Protein AF-A0A081C5R0-F1 (afdb_monomer_lite)

Organism: Vecturithrix granuli (NCBI:txid1499967)

Radius of gyration: 28.56 Å; chains: 1; bounding box: 62×48×94 Å

Foldseek 3Di:
DDDDPVVVVVVVVVVVVLVVVLVVVLVVLLVVCVVVVNDPVSADDLVNLVVCLVCVVVDPDDLSSLLSSLLNQLLDPDHDPVSLVSVLVNLVVDDPVSSLVSLLVQCPDPDLSSLLSSLVSCLSSLDPVSLVSLLVSLVVDPDPNSNLSNLVSCVSSVHAHDQVSLVCQLPPPPQLSSVLSSLLRHDDDAAEEEEDLPAPQSVLLQVLLVVLPHSYGYDHQNDPVSCQVNCVSVALVSLVSHQEYEYEDDDYDDLPLDRVVLVSVLVSQLVAHEYEYEPPVLVSPQPPHSCVVPAQKHFPPSDKAAFDWFKKDFDPDPCLCVLQVGIDIWTFIFTQIDGDPQKDQTMAGPVRRGQWIKGRHNNHIYIYGRTDQDDPPDGDHRRCVGTVSVSSSVSVVSNVVNVVSVVVVVVVVVVVD

pLDDT: mean 90.4, std 10.98, range [45.5, 98.81]

Secondary structure (DSSP, 8-state):
-PPPHHHHHHHHHHHHHHHHHHHHHHHHHHHHHHHTTS-GGGSPPHHHHHHHHHHGGGS---HHHHHHHHHHHHT-SS--HHHHHHHHHHHHHS-HHHHHHHHHHHHT-S-HHHHHHHHHHHHHHT-HHHHHHHHHHHTT---HHHHHHHHHHHHHTT-PPPHHHHHHHHHH---HHHHHHHHHTSSP--EEEEEE-S-HHHHHHHHHHHHHT-EEEEEE--SHHHHHHHHTT--HHHHTT-SEEEE---S--------HHHHHHHHHHHHT-EEEEETTHHHHTTTT-TTTTTSSEEEEEEEEEEEEEEEEEE-SSTTHHHH--S-EEEEEEEEEEEE-TT-EEEEEETT--EEEEEEEETTEEEEEE--B---TTS----HHHH-HHHHHHHHHHHHHHHHHHHHHHHHHHHTT-

Structure (mmCIF, N/CA/C/O backbone):
data_AF-A0A081C5R0-F1
#
_entry.id   AF-A0A081C5R0-F1
#
loop_
_atom_site.group_PDB
_atom_site.id
_atom_site.type_symbol
_atom_site.label_atom_id
_atom_site.label_alt_id
_atom_site.label_comp_id
_atom_site.label_asym_id
_atom_site.label_entity_id
_atom_site.label_seq_id
_atom_site.pdbx_PDB_ins_code
_atom_site.Cartn_x
_atom_site.Cartn_y
_atom_site.Cartn_z
_atom_site.occupancy
_atom_site.B_iso_or_equiv
_atom_site.auth_seq_id
_atom_site.auth_comp_id
_atom_site.auth_asym_id
_atom_site.auth_atom_id
_atom_site.pdbx_PDB_model_num
ATOM 1 N N . MET A 1 1 ? 22.658 -28.400 -56.781 1.00 45.81 1 MET A N 1
ATOM 2 C CA . MET A 1 1 ? 21.863 -27.308 -57.381 1.00 45.81 1 MET A CA 1
ATOM 3 C C . MET A 1 1 ? 22.416 -25.991 -56.858 1.00 45.81 1 MET A C 1
ATOM 5 O O . MET A 1 1 ? 22.151 -25.640 -55.720 1.00 45.81 1 MET A O 1
ATOM 9 N N . SER A 1 2 ? 23.280 -25.334 -57.632 1.00 45.50 2 SER A N 1
ATOM 10 C CA . SER A 1 2 ? 23.892 -24.044 -57.291 1.00 45.50 2 SER A CA 1
ATOM 11 C C . SER A 1 2 ? 22.921 -22.913 -57.625 1.00 45.50 2 SER A C 1
ATOM 13 O O . SER A 1 2 ? 22.508 -22.800 -58.781 1.00 45.50 2 SER A O 1
ATOM 15 N N . GLN A 1 3 ? 22.550 -22.079 -56.650 1.00 45.94 3 GLN A N 1
ATOM 16 C CA . GLN A 1 3 ? 21.845 -20.834 -56.964 1.00 45.94 3 GLN A CA 1
ATOM 17 C C . GLN A 1 3 ? 22.742 -19.945 -57.852 1.00 45.94 3 GLN A C 1
ATOM 19 O O . GLN A 1 3 ? 23.952 -19.890 -57.621 1.00 45.94 3 GLN A O 1
ATOM 24 N N . PRO A 1 4 ? 22.198 -19.264 -58.878 1.00 60.81 4 PRO A N 1
ATOM 25 C CA . PRO A 1 4 ? 23.000 -18.437 -59.776 1.00 60.81 4 PRO A CA 1
ATOM 26 C C . PRO A 1 4 ? 23.621 -17.251 -59.024 1.00 60.81 4 PRO A C 1
ATOM 28 O O . PRO A 1 4 ? 22.895 -16.475 -58.406 1.00 60.81 4 PRO A O 1
ATOM 31 N N . LEU A 1 5 ? 24.942 -17.056 -59.136 1.00 49.59 5 LEU A N 1
ATOM 32 C CA . LEU A 1 5 ? 25.690 -15.937 -58.527 1.00 49.59 5 LEU A CA 1
ATOM 33 C C . LEU A 1 5 ? 25.045 -14.556 -58.765 1.00 49.59 5 LEU A C 1
ATOM 35 O O . LEU A 1 5 ? 25.115 -13.677 -57.913 1.00 49.59 5 LEU A O 1
ATOM 39 N N . HIS A 1 6 ? 24.369 -14.368 -59.899 1.00 50.56 6 HIS A N 1
ATOM 40 C CA . HIS A 1 6 ? 23.703 -13.113 -60.254 1.00 50.56 6 HIS A CA 1
ATOM 41 C C . HIS A 1 6 ? 22.476 -12.789 -59.372 1.00 50.56 6 HIS A C 1
ATOM 43 O O . HIS A 1 6 ? 22.132 -11.620 -59.194 1.00 50.56 6 HIS A O 1
ATOM 49 N N . LEU A 1 7 ? 21.804 -13.797 -58.803 1.00 48.44 7 LEU A N 1
ATOM 50 C CA . LEU A 1 7 ? 20.720 -13.592 -57.830 1.00 48.44 7 LEU A CA 1
ATOM 51 C C . LEU A 1 7 ? 21.274 -13.163 -56.465 1.00 48.44 7 LEU A C 1
ATOM 53 O O . LEU A 1 7 ? 20.677 -12.319 -55.807 1.00 48.44 7 LEU A O 1
ATOM 57 N N . ILE A 1 8 ? 22.447 -13.676 -56.085 1.00 52.16 8 ILE A N 1
ATOM 58 C CA . ILE A 1 8 ? 23.131 -13.308 -54.838 1.00 52.16 8 ILE A CA 1
ATOM 59 C C . ILE A 1 8 ? 23.599 -11.848 -54.904 1.00 52.16 8 ILE A C 1
ATOM 61 O O . ILE A 1 8 ? 23.271 -11.065 -54.020 1.00 52.16 8 ILE A O 1
ATOM 65 N N . VAL A 1 9 ? 24.266 -11.440 -55.990 1.00 54.41 9 VAL A N 1
ATOM 66 C CA . VAL A 1 9 ? 24.765 -10.059 -56.160 1.00 54.41 9 VAL A CA 1
ATOM 67 C C . VAL A 1 9 ? 23.627 -9.029 -56.186 1.00 54.41 9 VAL A C 1
ATOM 69 O O . VAL A 1 9 ? 23.742 -7.962 -55.587 1.00 54.41 9 VAL A O 1
ATOM 72 N N . ARG A 1 10 ? 22.492 -9.347 -56.825 1.00 53.91 10 ARG A N 1
ATOM 73 C CA . ARG A 1 10 ? 21.327 -8.446 -56.870 1.00 53.91 10 ARG A CA 1
ATOM 74 C C . ARG A 1 10 ? 20.627 -8.316 -55.513 1.00 53.91 10 ARG A C 1
ATOM 76 O O . ARG A 1 10 ? 20.145 -7.234 -55.188 1.00 53.91 10 ARG A O 1
ATOM 83 N N . ASN A 1 11 ? 20.585 -9.393 -54.729 1.00 50.69 11 ASN A N 1
ATOM 84 C CA . ASN A 1 11 ? 20.020 -9.367 -53.381 1.00 50.69 11 ASN A CA 1
ATOM 85 C C . ASN A 1 11 ? 20.904 -8.568 -52.413 1.00 50.69 11 ASN A C 1
ATOM 87 O O . ASN A 1 11 ? 20.364 -7.804 -51.622 1.00 50.69 11 ASN A O 1
ATOM 91 N N . VAL A 1 12 ? 22.234 -8.672 -52.531 1.00 57.72 12 VAL A N 1
ATOM 92 C CA . VAL A 1 12 ? 23.184 -7.882 -51.727 1.00 57.72 12 VAL A CA 1
ATOM 93 C C . VAL A 1 12 ? 23.058 -6.386 -52.034 1.00 57.72 12 VAL A C 1
ATOM 95 O O . VAL A 1 12 ? 22.842 -5.608 -51.115 1.00 57.72 12 VAL A O 1
ATOM 98 N N . ALA A 1 13 ? 23.052 -5.982 -53.309 1.00 57.47 13 ALA A N 1
ATOM 99 C CA . ALA A 1 13 ? 22.919 -4.566 -53.677 1.00 57.47 13 ALA A CA 1
ATOM 100 C C . ALA A 1 13 ? 21.568 -3.949 -53.250 1.00 57.47 13 ALA A C 1
ATOM 102 O O . ALA A 1 13 ? 21.504 -2.797 -52.827 1.00 57.47 13 ALA A O 1
ATOM 103 N N . CYS A 1 14 ? 20.471 -4.714 -53.327 1.00 60.34 14 CYS A N 1
ATOM 104 C CA . CYS A 1 14 ? 19.156 -4.259 -52.861 1.00 60.34 14 CYS A CA 1
ATOM 105 C C . CYS A 1 14 ? 19.084 -4.149 -51.328 1.00 60.34 14 CYS A C 1
ATOM 107 O O . CYS A 1 14 ? 18.392 -3.275 -50.804 1.00 60.34 14 CYS A O 1
ATOM 109 N N . MET A 1 15 ? 19.796 -5.024 -50.614 1.00 58.53 15 MET A N 1
ATOM 110 C CA . MET A 1 15 ? 19.926 -4.973 -49.160 1.00 58.53 15 MET A CA 1
ATOM 111 C C . MET A 1 15 ? 20.754 -3.755 -48.732 1.00 58.53 15 MET A C 1
ATOM 113 O O . MET A 1 15 ? 20.294 -2.989 -47.896 1.00 58.53 15 MET A O 1
ATOM 117 N N . GLU A 1 16 ? 21.897 -3.498 -49.375 1.00 64.44 16 GLU A N 1
ATOM 118 C CA . GLU A 1 16 ? 22.741 -2.319 -49.123 1.00 64.44 16 GLU A CA 1
ATOM 119 C C . GLU A 1 16 ? 21.998 -0.995 -49.375 1.00 64.44 16 GLU A C 1
ATOM 121 O O . GLU A 1 16 ? 22.081 -0.072 -48.565 1.00 64.44 16 GLU A O 1
ATOM 126 N N . GLU A 1 17 ? 21.202 -0.900 -50.446 1.00 70.00 17 GLU A N 1
ATOM 127 C CA . GLU A 1 17 ? 20.411 0.307 -50.733 1.00 70.00 17 GLU A CA 1
ATOM 128 C C . GLU A 1 17 ? 19.301 0.544 -49.691 1.00 70.00 17 GLU A C 1
ATOM 130 O O . GLU A 1 17 ? 19.021 1.687 -49.316 1.00 70.00 17 GLU A O 1
ATOM 135 N N . LYS A 1 18 ? 18.661 -0.528 -49.205 1.00 67.75 18 LYS A N 1
ATOM 136 C CA . LYS A 1 18 ? 17.669 -0.437 -48.123 1.00 67.75 18 LYS A CA 1
ATOM 137 C C . LYS A 1 18 ? 18.321 -0.016 -46.810 1.00 67.75 18 LYS A C 1
ATOM 139 O O . LYS A 1 18 ? 17.807 0.900 -46.172 1.00 67.75 18 LYS A O 1
ATOM 144 N N . LEU A 1 19 ? 19.462 -0.611 -46.466 1.00 62.06 19 LEU A N 1
ATOM 145 C CA . LEU A 1 19 ? 20.239 -0.274 -45.273 1.00 62.06 19 LEU A CA 1
ATOM 146 C C . LEU A 1 19 ? 20.660 1.200 -45.283 1.00 62.06 19 LEU A C 1
ATOM 148 O O . LEU A 1 19 ? 20.411 1.904 -44.313 1.00 62.06 19 LEU A O 1
ATOM 152 N N . MET A 1 20 ? 21.172 1.712 -46.408 1.00 71.19 20 MET A N 1
ATOM 153 C CA . MET A 1 20 ? 21.538 3.131 -46.540 1.00 71.19 20 MET A CA 1
ATOM 154 C C . MET A 1 20 ? 20.348 4.089 -46.397 1.00 71.19 20 MET A C 1
ATOM 156 O O . MET A 1 20 ? 20.495 5.194 -45.875 1.00 71.19 20 MET A O 1
ATOM 160 N N . LYS A 1 21 ? 19.159 3.715 -46.885 1.00 73.50 21 LYS A N 1
ATOM 161 C CA . LYS A 1 21 ? 17.953 4.550 -46.747 1.00 73.50 21 LYS A CA 1
ATOM 162 C C . LYS A 1 21 ? 17.446 4.581 -45.308 1.00 73.50 21 LYS A C 1
ATOM 164 O O . LYS A 1 21 ? 17.053 5.648 -44.837 1.00 73.50 21 LYS A O 1
ATOM 169 N N . VAL A 1 22 ? 17.475 3.436 -44.625 1.00 72.06 22 VAL A N 1
ATOM 170 C CA . VAL A 1 22 ? 17.123 3.336 -43.203 1.00 72.06 22 VAL A CA 1
ATOM 171 C C . VAL A 1 22 ? 18.118 4.135 -42.364 1.00 72.06 22 VAL A C 1
ATOM 173 O O . VAL A 1 22 ? 17.688 4.968 -41.572 1.00 72.06 22 VAL A O 1
ATOM 176 N N . ASP A 1 23 ? 19.418 3.978 -42.615 1.00 74.88 23 ASP A N 1
ATOM 177 C CA . ASP A 1 23 ? 20.488 4.678 -41.900 1.00 74.88 23 ASP A CA 1
ATOM 178 C C . ASP A 1 23 ? 20.398 6.205 -42.067 1.00 74.88 23 ASP A C 1
ATOM 180 O O . ASP A 1 23 ? 20.363 6.945 -41.085 1.00 74.88 23 ASP A O 1
ATOM 184 N N . ASN A 1 24 ? 20.232 6.712 -43.294 1.00 80.44 24 ASN A N 1
ATOM 185 C CA . ASN A 1 24 ? 20.081 8.155 -43.525 1.00 80.44 24 ASN A CA 1
ATOM 186 C C . ASN A 1 24 ? 18.810 8.731 -42.883 1.00 80.44 24 ASN A C 1
ATOM 188 O O . ASN A 1 24 ? 18.857 9.792 -42.259 1.00 80.44 24 ASN A O 1
ATOM 192 N N . SER A 1 25 ? 17.671 8.040 -43.011 1.00 81.81 25 SER A N 1
ATOM 193 C CA . SER A 1 25 ? 16.412 8.498 -42.411 1.00 81.81 25 SER A CA 1
ATOM 194 C C . SER A 1 25 ? 16.476 8.500 -40.885 1.00 81.81 25 SER A C 1
ATOM 196 O O . SER A 1 25 ? 15.899 9.381 -40.248 1.00 81.81 25 SER A O 1
ATOM 198 N N . TYR A 1 26 ? 17.151 7.515 -40.299 1.00 82.56 26 TYR A N 1
ATOM 199 C CA . TYR A 1 26 ? 17.311 7.381 -38.859 1.00 82.56 26 TYR A CA 1
ATOM 200 C C . TYR A 1 26 ? 18.279 8.429 -38.294 1.00 82.56 26 TYR A C 1
ATOM 202 O O . TYR A 1 26 ? 17.946 9.100 -37.316 1.00 82.56 26 TYR A O 1
ATOM 210 N N . ASN A 1 27 ? 19.411 8.663 -38.967 1.00 85.62 27 ASN A N 1
ATOM 211 C CA . ASN A 1 27 ? 20.350 9.737 -38.637 1.00 85.62 27 ASN A CA 1
ATOM 212 C C . ASN A 1 27 ? 19.690 11.118 -38.660 1.00 85.62 27 ASN A C 1
ATOM 214 O O . ASN A 1 27 ? 19.864 11.901 -37.725 1.00 85.62 27 ASN A O 1
ATOM 218 N N . MET A 1 28 ? 18.896 11.406 -39.696 1.00 87.69 28 MET A N 1
ATOM 219 C CA . MET A 1 28 ? 18.148 12.661 -39.782 1.00 87.69 28 MET A CA 1
ATOM 220 C C . MET A 1 28 ? 17.130 12.800 -38.646 1.00 87.69 28 MET A C 1
ATOM 222 O O . MET A 1 28 ? 17.102 13.835 -37.991 1.00 87.69 28 MET A O 1
ATOM 226 N N . ALA A 1 29 ? 16.350 11.754 -38.352 1.00 87.56 29 ALA A N 1
ATOM 227 C CA . ALA A 1 29 ? 15.369 11.793 -37.266 1.00 87.56 29 ALA A CA 1
ATOM 228 C C . ALA A 1 29 ? 16.024 12.028 -35.891 1.00 87.56 29 ALA A C 1
ATOM 230 O O . ALA A 1 29 ? 15.531 12.825 -35.093 1.00 87.56 29 ALA A O 1
ATOM 231 N N . CYS A 1 30 ? 17.173 11.396 -35.634 1.00 89.88 30 CYS A N 1
ATOM 232 C CA . CYS A 1 30 ? 17.954 11.640 -34.424 1.00 89.88 30 CYS A CA 1
ATOM 233 C C . CYS A 1 30 ? 18.499 13.072 -34.368 1.00 89.88 30 CYS A C 1
ATOM 235 O O . CYS A 1 30 ? 18.468 13.707 -33.314 1.00 89.88 30 CYS A O 1
ATOM 237 N N . HIS A 1 31 ? 18.996 13.597 -35.489 1.00 90.00 31 HIS A N 1
ATOM 238 C CA . HIS A 1 31 ? 19.478 14.973 -35.570 1.00 90.00 31 HIS A CA 1
ATOM 239 C C . HIS A 1 31 ? 18.355 15.977 -35.281 1.00 90.00 31 HIS A C 1
ATOM 241 O O . HIS A 1 31 ? 18.533 16.877 -34.457 1.00 90.00 31 HIS A O 1
ATOM 247 N N . ASP A 1 32 ? 17.180 15.768 -35.875 1.00 87.69 32 ASP A N 1
ATOM 248 C CA . ASP A 1 32 ? 15.990 16.584 -35.647 1.00 87.69 32 ASP A CA 1
ATOM 249 C C . ASP A 1 32 ? 15.524 16.502 -34.189 1.00 87.69 32 ASP A C 1
ATOM 251 O O . ASP A 1 32 ? 15.172 17.520 -33.595 1.00 87.69 32 ASP A O 1
ATOM 255 N N . TRP A 1 33 ? 15.566 15.315 -33.572 1.00 91.69 33 TRP A N 1
ATOM 256 C CA . TRP A 1 33 ? 15.265 15.134 -32.151 1.00 91.69 33 TRP A CA 1
ATOM 257 C C . TRP A 1 33 ? 16.230 15.915 -31.252 1.00 91.69 33 TRP A C 1
ATOM 259 O O . TRP A 1 33 ? 15.780 16.600 -30.331 1.00 91.69 33 TRP A O 1
ATOM 269 N N . ILE A 1 34 ? 17.536 15.888 -31.540 1.00 88.38 34 ILE A N 1
ATOM 270 C CA . ILE A 1 34 ? 18.541 16.666 -30.801 1.00 88.38 34 ILE A CA 1
ATOM 271 C C . ILE A 1 34 ? 18.294 18.172 -30.974 1.00 88.38 34 ILE A C 1
ATOM 273 O O . ILE A 1 34 ? 18.246 18.891 -29.974 1.00 88.38 34 ILE A O 1
ATOM 277 N N . ILE A 1 35 ? 18.089 18.651 -32.208 1.00 89.00 35 ILE A N 1
ATOM 278 C CA . ILE A 1 35 ? 17.794 20.068 -32.498 1.00 89.00 35 ILE A CA 1
ATOM 279 C C . ILE A 1 35 ? 16.506 20.518 -31.808 1.00 89.00 35 ILE A C 1
ATOM 281 O O . ILE A 1 35 ? 16.443 21.624 -31.273 1.00 89.00 35 ILE A O 1
ATOM 285 N N . ALA A 1 36 ? 15.489 19.657 -31.770 1.00 85.81 36 ALA A N 1
ATOM 286 C CA . ALA A 1 36 ? 14.225 19.927 -31.097 1.00 85.81 36 ALA A CA 1
ATOM 287 C C . ALA A 1 36 ? 14.330 19.888 -29.561 1.00 85.81 36 ALA A C 1
ATOM 289 O O . ALA A 1 36 ? 13.306 19.987 -28.885 1.00 85.81 36 ALA A O 1
ATOM 290 N N . GLY A 1 37 ? 15.530 19.734 -28.993 1.00 85.44 37 GLY A N 1
ATOM 291 C CA . GLY A 1 37 ? 15.740 19.694 -27.549 1.00 85.44 37 GLY A CA 1
ATOM 292 C C . GLY A 1 37 ? 15.258 18.392 -26.916 1.00 85.44 37 GLY A C 1
ATOM 293 O O . GLY A 1 37 ? 14.775 18.408 -25.787 1.00 85.44 37 GLY A O 1
ATOM 294 N N . ARG A 1 38 ? 15.364 17.275 -27.644 1.00 90.38 38 ARG A N 1
ATOM 295 C CA . ARG A 1 38 ? 15.025 15.919 -27.186 1.00 90.38 38 ARG A CA 1
ATOM 296 C C . ARG A 1 38 ? 13.559 15.766 -26.759 1.00 90.38 38 ARG A C 1
ATOM 298 O O . ARG A 1 38 ? 13.243 15.191 -25.719 1.00 90.38 38 ARG A O 1
ATOM 305 N N . GLN A 1 39 ? 12.648 16.318 -27.561 1.00 88.38 39 GLN A N 1
ATOM 306 C CA . GLN A 1 39 ? 11.202 16.245 -27.324 1.00 88.38 39 GLN A CA 1
ATOM 307 C C . GLN A 1 39 ? 10.608 14.893 -27.743 1.00 88.38 39 GLN A C 1
ATOM 309 O O . GLN A 1 39 ? 10.944 14.351 -28.793 1.00 88.38 39 GLN A O 1
ATOM 314 N N . GLU A 1 40 ? 9.654 14.394 -26.956 1.00 90.06 40 GLU A N 1
ATOM 315 C CA . GLU A 1 40 ? 8.988 13.093 -27.147 1.00 90.06 40 GLU A CA 1
ATOM 316 C C . GLU A 1 40 ? 8.272 12.958 -28.496 1.00 90.06 40 GLU A C 1
ATOM 318 O O . GLU A 1 40 ? 8.322 11.915 -29.137 1.00 90.06 40 GLU A O 1
ATOM 323 N N . LYS A 1 41 ? 7.654 14.042 -28.978 1.00 90.06 41 LYS A N 1
ATOM 324 C CA . LYS A 1 41 ? 6.908 14.065 -30.249 1.00 90.06 41 LYS A CA 1
ATOM 325 C C . LYS A 1 41 ? 7.754 13.725 -31.485 1.00 90.06 41 LYS A C 1
ATOM 327 O O . LYS A 1 41 ? 7.198 13.510 -32.557 1.00 90.06 41 LYS A O 1
ATOM 332 N N . SER A 1 42 ? 9.080 13.748 -31.346 1.00 90.00 42 SER A N 1
ATOM 333 C CA . SER A 1 42 ? 10.037 13.444 -32.410 1.00 90.00 42 SER A CA 1
ATOM 334 C C . SER A 1 42 ? 10.631 12.035 -32.284 1.00 90.00 42 SER A C 1
ATOM 336 O O . SER A 1 42 ? 11.567 11.713 -33.012 1.00 90.00 42 SER A O 1
ATOM 338 N N . LEU A 1 43 ? 10.144 11.207 -31.356 1.00 93.81 43 LEU A N 1
ATOM 339 C CA . LEU A 1 43 ? 10.561 9.811 -31.218 1.00 93.81 43 LEU A CA 1
ATOM 340 C C . LEU A 1 43 ? 9.983 8.936 -32.334 1.00 93.81 43 LEU A C 1
ATOM 342 O O . LEU A 1 43 ? 9.031 9.305 -33.026 1.00 93.81 43 LEU A O 1
ATOM 346 N N . LEU A 1 44 ? 10.597 7.773 -32.525 1.00 93.69 44 LEU A N 1
ATOM 347 C CA . LEU A 1 44 ? 10.177 6.814 -33.538 1.00 93.69 44 LEU A CA 1
ATOM 348 C C . LEU A 1 44 ? 8.886 6.100 -33.125 1.00 93.69 44 LEU A C 1
ATOM 350 O O . LEU A 1 44 ? 8.702 5.752 -31.961 1.00 93.69 44 LEU A O 1
ATOM 354 N N . ASP A 1 45 ? 8.027 5.829 -34.107 1.00 92.75 45 ASP A N 1
ATOM 355 C CA . ASP A 1 45 ? 6.910 4.902 -33.941 1.00 92.75 45 ASP A CA 1
ATOM 356 C C . ASP A 1 45 ? 7.391 3.436 -33.913 1.00 92.75 45 ASP A C 1
ATOM 358 O O . ASP A 1 45 ? 8.512 3.106 -34.318 1.00 92.75 45 ASP A O 1
ATOM 362 N N . GLU A 1 46 ? 6.522 2.540 -33.445 1.00 93.25 46 GLU A N 1
ATOM 363 C CA . GLU A 1 46 ? 6.824 1.111 -33.308 1.00 93.25 46 GLU A CA 1
ATOM 364 C C . GLU A 1 46 ? 7.221 0.457 -34.642 1.00 93.25 46 GLU A C 1
ATOM 366 O O . GLU A 1 46 ? 8.149 -0.354 -34.690 1.00 93.25 46 GLU A O 1
ATOM 371 N N . ALA A 1 47 ? 6.581 0.847 -35.750 1.00 91.31 47 ALA A N 1
ATOM 372 C CA . ALA A 1 47 ? 6.872 0.290 -37.068 1.00 91.31 47 ALA A CA 1
ATOM 373 C C . ALA A 1 47 ? 8.298 0.636 -37.528 1.00 91.31 47 ALA A C 1
ATOM 375 O O . ALA A 1 47 ? 9.009 -0.222 -38.057 1.00 91.31 47 ALA A O 1
ATOM 376 N N . ARG A 1 48 ? 8.751 1.871 -37.292 1.00 91.44 48 ARG A N 1
ATOM 377 C CA . ARG A 1 48 ? 10.121 2.313 -37.591 1.00 91.44 48 ARG A CA 1
ATOM 378 C C . ARG A 1 48 ? 11.144 1.631 -36.696 1.00 91.44 48 ARG A C 1
ATOM 380 O O . ARG A 1 48 ? 12.176 1.192 -37.200 1.00 91.44 48 ARG A O 1
ATOM 387 N N . ILE A 1 49 ? 10.855 1.491 -35.403 1.00 93.12 49 ILE A N 1
ATOM 388 C CA . ILE A 1 49 ? 11.721 0.762 -34.464 1.00 93.12 49 ILE A CA 1
ATOM 389 C C . ILE A 1 49 ? 11.885 -0.691 -34.921 1.00 93.12 49 ILE A C 1
ATOM 391 O O . ILE A 1 49 ? 13.004 -1.200 -34.975 1.00 93.12 49 ILE A O 1
ATOM 395 N N . ALA A 1 50 ? 10.793 -1.347 -35.321 1.00 91.44 50 ALA A N 1
ATOM 396 C CA . ALA A 1 50 ? 10.819 -2.723 -35.804 1.00 91.44 50 ALA A CA 1
ATOM 397 C C . ALA A 1 50 ? 11.632 -2.903 -37.093 1.00 91.44 50 ALA A C 1
ATOM 399 O O . ALA A 1 50 ? 12.204 -3.977 -37.293 1.00 91.44 50 ALA A O 1
ATOM 400 N N . LEU A 1 51 ? 11.682 -1.887 -37.962 1.00 89.31 51 LEU A N 1
ATOM 401 C CA . LEU A 1 51 ? 12.547 -1.880 -39.144 1.00 89.31 51 LEU A CA 1
ATOM 402 C C . LEU A 1 51 ? 14.017 -1.706 -38.756 1.00 89.31 51 LEU A C 1
ATOM 404 O O . LEU A 1 51 ? 14.849 -2.481 -39.210 1.00 89.31 51 LEU A O 1
ATOM 408 N N . ILE A 1 52 ? 14.336 -0.754 -37.875 1.00 89.38 52 ILE A N 1
ATOM 409 C CA . ILE A 1 52 ? 15.716 -0.517 -37.422 1.00 89.38 52 ILE A CA 1
ATOM 410 C C . ILE A 1 52 ? 16.276 -1.763 -36.728 1.00 89.38 52 ILE A C 1
ATOM 412 O O . ILE A 1 52 ? 17.359 -2.226 -37.075 1.00 89.38 52 ILE A O 1
ATOM 416 N N . LEU A 1 53 ? 15.518 -2.366 -35.805 1.00 90.56 53 LEU A N 1
ATOM 417 C CA . LEU A 1 53 ? 15.948 -3.550 -35.054 1.00 90.56 53 LEU A CA 1
ATOM 418 C C . LEU A 1 53 ? 16.123 -4.817 -35.910 1.00 90.56 53 LEU A C 1
ATOM 420 O O . LEU A 1 53 ? 16.727 -5.773 -35.431 1.00 90.56 53 LEU A O 1
ATOM 424 N N . GLN A 1 54 ? 15.619 -4.865 -37.150 1.00 89.56 54 GLN A N 1
ATOM 425 C CA . GLN A 1 54 ? 15.890 -5.993 -38.057 1.00 89.56 54 GLN A CA 1
ATOM 426 C C . GLN A 1 54 ? 17.344 -6.022 -38.522 1.00 89.56 54 GLN A C 1
ATOM 428 O O . GLN A 1 54 ? 17.915 -7.101 -38.654 1.00 89.56 54 GLN A O 1
ATOM 433 N N . ASP A 1 55 ? 17.929 -4.845 -38.719 1.00 86.12 55 ASP A N 1
ATOM 434 C CA . ASP A 1 55 ? 19.231 -4.687 -39.358 1.00 86.12 55 ASP A CA 1
ATOM 435 C C . ASP A 1 55 ? 20.305 -4.144 -38.399 1.00 86.12 55 ASP A C 1
ATOM 437 O O . ASP A 1 55 ? 21.476 -4.029 -38.759 1.00 86.12 55 ASP A O 1
ATOM 441 N N . ILE A 1 56 ? 19.922 -3.839 -37.155 1.00 86.81 56 ILE A N 1
ATOM 442 C CA . ILE A 1 56 ? 20.735 -3.099 -36.183 1.00 86.81 56 ILE A CA 1
ATOM 443 C C . ILE A 1 56 ? 22.090 -3.741 -35.863 1.00 86.81 56 ILE A C 1
ATOM 445 O O . ILE A 1 56 ? 23.059 -3.034 -35.606 1.00 86.81 56 ILE A O 1
ATOM 449 N N . LEU A 1 57 ? 22.187 -5.072 -35.924 1.00 85.31 57 LEU A N 1
ATOM 450 C CA . LEU A 1 57 ? 23.430 -5.811 -35.662 1.00 85.31 57 LEU A CA 1
ATOM 451 C C . LEU A 1 57 ? 24.507 -5.586 -36.738 1.00 85.31 57 LEU A C 1
ATOM 453 O O . LEU A 1 57 ? 25.657 -5.977 -36.548 1.00 85.31 57 LEU A O 1
ATOM 457 N N . HIS A 1 58 ? 24.140 -4.989 -37.872 1.00 81.06 58 HIS A N 1
ATOM 458 C CA . HIS A 1 58 ? 25.035 -4.708 -38.993 1.00 81.06 58 HIS A CA 1
ATOM 459 C C . HIS A 1 58 ? 25.366 -3.218 -39.143 1.00 81.06 58 HIS A C 1
ATOM 461 O O . HIS A 1 58 ? 26.110 -2.855 -40.054 1.00 81.06 58 HIS A O 1
ATOM 467 N N . LEU A 1 59 ? 24.822 -2.363 -38.273 1.00 78.94 59 LEU A N 1
ATOM 468 C CA . LEU A 1 59 ? 25.001 -0.916 -38.326 1.00 78.94 59 LEU A CA 1
ATOM 469 C C . LEU A 1 59 ? 26.047 -0.464 -37.300 1.00 78.94 59 LEU A C 1
ATOM 471 O O . LEU A 1 59 ? 26.033 -0.899 -36.149 1.00 78.94 59 LEU A O 1
ATOM 475 N N . ASP A 1 60 ? 26.932 0.447 -37.707 1.00 81.50 60 ASP A N 1
ATOM 476 C CA . ASP A 1 60 ? 27.807 1.167 -36.779 1.00 81.50 60 ASP A CA 1
ATOM 477 C C . ASP A 1 60 ? 27.046 2.379 -36.231 1.00 81.50 60 ASP A C 1
ATOM 479 O O . ASP A 1 60 ? 26.902 3.407 -36.894 1.00 81.50 60 ASP A O 1
ATOM 483 N N . ILE A 1 61 ? 26.464 2.217 -35.044 1.00 85.12 61 ILE A N 1
ATOM 484 C CA . ILE A 1 61 ? 25.535 3.189 -34.468 1.00 85.12 61 ILE A CA 1
ATOM 485 C C . ILE A 1 61 ? 26.282 4.084 -33.486 1.00 85.12 61 ILE A C 1
ATOM 487 O O . ILE A 1 61 ? 26.911 3.614 -32.541 1.00 85.12 61 ILE A O 1
ATOM 491 N N . SER A 1 62 ? 26.182 5.399 -33.681 1.00 90.06 62 SER A N 1
ATOM 492 C CA . SER A 1 62 ? 26.735 6.368 -32.732 1.00 90.06 62 SER A CA 1
ATOM 493 C C . SER A 1 62 ? 26.014 6.305 -31.372 1.00 90.06 62 SER A C 1
ATOM 495 O O . SER A 1 62 ? 24.825 5.983 -31.322 1.00 90.06 62 SER A O 1
ATOM 497 N N . PRO A 1 63 ? 26.669 6.665 -30.252 1.00 90.81 63 PRO A N 1
ATOM 498 C CA . PRO A 1 63 ? 26.024 6.679 -28.936 1.00 90.81 63 PRO A CA 1
ATOM 499 C C . PRO A 1 63 ? 24.720 7.491 -28.888 1.00 90.81 63 PRO A C 1
ATOM 501 O O . PRO A 1 63 ? 23.759 7.073 -28.251 1.00 90.81 63 PRO A O 1
ATOM 504 N N . GLN A 1 64 ? 24.654 8.618 -29.606 1.00 91.38 64 GLN A N 1
ATOM 505 C CA . GLN A 1 64 ? 23.462 9.470 -29.663 1.00 91.38 64 GLN A CA 1
ATOM 506 C C . GLN A 1 64 ? 22.283 8.773 -30.346 1.00 91.38 64 GLN A C 1
ATOM 508 O O . GLN A 1 64 ? 21.141 8.920 -29.913 1.00 91.38 64 GLN A O 1
ATOM 513 N N . LEU A 1 65 ? 22.553 7.997 -31.397 1.00 92.00 65 LEU A N 1
ATOM 514 C CA . LEU A 1 65 ? 21.527 7.205 -32.066 1.00 92.00 65 LEU A CA 1
ATOM 515 C C . LEU A 1 65 ? 21.026 6.088 -31.150 1.00 92.00 65 LEU A C 1
ATOM 517 O O . LEU A 1 65 ? 19.815 5.927 -31.007 1.00 92.00 65 LEU A O 1
ATOM 521 N N . MET A 1 66 ? 21.933 5.369 -30.477 1.00 94.12 66 MET A N 1
ATOM 522 C CA . MET A 1 66 ? 21.543 4.335 -29.509 1.00 94.12 66 MET A CA 1
ATOM 523 C C . MET A 1 66 ? 20.624 4.911 -28.429 1.00 94.12 66 MET A C 1
ATOM 525 O O . MET A 1 66 ? 19.590 4.321 -28.122 1.00 94.12 66 MET A O 1
ATOM 529 N N . GLU A 1 67 ? 20.972 6.087 -27.900 1.00 94.94 67 GLU A N 1
ATOM 530 C CA . GLU A 1 67 ? 20.163 6.814 -26.923 1.00 94.94 67 GLU A CA 1
ATOM 531 C C . GLU A 1 67 ? 18.783 7.173 -27.488 1.00 94.94 67 GLU A C 1
ATOM 533 O O . GLU A 1 67 ? 17.766 6.881 -26.865 1.00 94.94 67 GLU A O 1
ATOM 538 N N . TYR A 1 68 ? 18.725 7.735 -28.698 1.00 95.69 68 TYR A N 1
ATOM 539 C CA . TYR A 1 68 ? 17.470 8.071 -29.372 1.00 95.69 68 TYR A CA 1
ATOM 540 C C . TYR A 1 68 ? 16.567 6.847 -29.595 1.00 95.69 68 TYR A C 1
ATOM 542 O O . TYR A 1 68 ? 15.352 6.920 -29.381 1.00 95.69 68 TYR A O 1
ATOM 550 N N . LEU A 1 69 ? 17.145 5.708 -29.988 1.00 95.31 69 LEU A N 1
ATOM 551 C CA . LEU A 1 69 ? 16.404 4.459 -30.148 1.00 95.31 69 LEU A CA 1
ATOM 552 C C . LEU A 1 69 ? 15.897 3.941 -28.806 1.00 95.31 69 LEU A C 1
ATOM 554 O O . LEU A 1 69 ? 14.720 3.606 -28.713 1.00 95.31 69 LEU A O 1
ATOM 558 N N . LEU A 1 70 ? 16.734 3.928 -27.765 1.00 96.12 70 LEU A N 1
ATOM 559 C CA . LEU A 1 70 ? 16.316 3.495 -26.433 1.00 96.12 70 LEU A CA 1
ATOM 560 C C . LEU A 1 70 ? 15.193 4.382 -25.879 1.00 96.12 70 LEU A C 1
ATOM 562 O O . LEU A 1 70 ? 14.195 3.855 -25.395 1.00 96.12 70 LEU A O 1
ATOM 566 N N . CYS A 1 71 ? 15.298 5.707 -26.020 1.00 96.81 71 CYS A N 1
ATOM 567 C CA . CYS A 1 71 ? 14.224 6.642 -25.678 1.00 96.81 71 CYS A CA 1
ATOM 568 C C . CYS A 1 71 ? 12.932 6.334 -26.446 1.00 96.81 71 CYS A C 1
ATOM 570 O O . CYS A 1 71 ? 11.854 6.333 -25.856 1.00 96.81 71 CYS A O 1
ATOM 572 N N . SER A 1 72 ? 13.035 6.060 -27.751 1.00 96.75 72 SER A N 1
ATOM 573 C CA . SER A 1 72 ? 11.871 5.760 -28.592 1.00 96.75 72 SER A CA 1
ATOM 574 C C . SER A 1 72 ? 11.188 4.460 -28.170 1.00 96.75 72 SER A C 1
ATOM 576 O O . SER A 1 72 ? 9.967 4.414 -28.074 1.00 96.75 72 SER A O 1
ATOM 578 N N . ILE A 1 73 ? 11.969 3.424 -27.852 1.00 96.00 73 ILE A N 1
ATOM 579 C CA . ILE A 1 73 ? 11.450 2.150 -27.345 1.00 96.00 73 ILE A CA 1
ATOM 580 C C . ILE A 1 73 ? 10.809 2.352 -25.965 1.00 96.00 73 ILE A C 1
ATOM 582 O O . ILE A 1 73 ? 9.686 1.908 -25.747 1.00 96.00 73 ILE A O 1
ATOM 586 N N . ALA A 1 74 ? 11.477 3.056 -25.046 1.00 96.06 74 ALA A N 1
ATOM 587 C CA . ALA A 1 74 ? 10.979 3.312 -23.692 1.00 96.06 74 ALA A CA 1
ATOM 588 C C . ALA A 1 74 ? 9.653 4.090 -23.678 1.00 96.06 74 ALA A C 1
ATOM 590 O O . ALA A 1 74 ? 8.833 3.919 -22.775 1.00 96.06 74 ALA A O 1
ATOM 591 N N . TYR A 1 75 ? 9.429 4.935 -24.685 1.00 95.62 75 TYR A N 1
ATOM 592 C CA . TYR A 1 75 ? 8.207 5.719 -24.819 1.00 95.62 75 TYR A CA 1
ATOM 593 C C . TYR A 1 75 ? 6.982 4.888 -25.228 1.00 95.62 75 TYR A C 1
ATOM 595 O O . TYR A 1 75 ? 5.851 5.324 -25.021 1.00 95.62 75 TYR A O 1
ATOM 603 N N . ILE A 1 76 ? 7.174 3.680 -25.770 1.00 93.75 76 ILE A N 1
ATOM 604 C CA . ILE A 1 76 ? 6.066 2.800 -26.143 1.00 93.75 76 ILE A CA 1
ATOM 605 C C . ILE A 1 76 ? 5.421 2.219 -24.866 1.00 93.75 76 ILE A C 1
ATOM 607 O O . ILE A 1 76 ? 6.109 1.584 -24.061 1.00 93.75 76 ILE A O 1
ATOM 611 N N . PRO A 1 77 ? 4.097 2.384 -24.658 1.00 86.81 77 PRO A N 1
ATOM 612 C CA . PRO A 1 77 ? 3.427 1.866 -23.463 1.00 86.81 77 PRO A CA 1
ATOM 613 C C . PRO A 1 77 ? 3.434 0.335 -23.361 1.00 86.81 77 PRO A C 1
ATOM 615 O O . PRO A 1 77 ? 3.606 -0.202 -22.269 1.00 86.81 77 PRO A O 1
ATOM 618 N N . ALA A 1 78 ? 3.263 -0.356 -24.491 1.00 88.25 78 ALA A N 1
ATOM 619 C CA . ALA A 1 78 ? 3.226 -1.811 -24.589 1.00 88.25 78 ALA A CA 1
ATOM 620 C C . ALA A 1 78 ? 4.007 -2.262 -25.827 1.00 88.25 78 ALA A C 1
ATOM 622 O O . ALA A 1 78 ? 3.633 -1.930 -26.948 1.00 88.25 78 ALA A O 1
ATOM 623 N N . ILE A 1 79 ? 5.104 -2.983 -25.612 1.00 85.81 79 ILE A N 1
ATOM 624 C CA . ILE A 1 79 ? 6.033 -3.379 -26.672 1.00 85.81 79 ILE A CA 1
ATOM 625 C C . ILE A 1 79 ? 5.765 -4.833 -27.048 1.00 85.81 79 ILE A C 1
ATOM 627 O O . ILE A 1 79 ? 5.697 -5.698 -26.173 1.00 85.81 79 ILE A O 1
ATOM 631 N N . ASP A 1 80 ? 5.649 -5.109 -28.347 1.00 90.69 80 ASP A N 1
ATOM 632 C CA . ASP A 1 80 ? 5.490 -6.468 -28.855 1.00 90.69 80 ASP A CA 1
ATOM 633 C C . ASP A 1 80 ? 6.655 -7.392 -28.436 1.00 90.69 80 ASP A C 1
ATOM 635 O O . ASP A 1 80 ? 7.833 -7.019 -28.466 1.00 90.69 80 ASP A O 1
ATOM 639 N N . ALA A 1 81 ? 6.336 -8.641 -28.088 1.00 90.62 81 ALA A N 1
ATOM 640 C CA . ALA A 1 81 ? 7.314 -9.614 -27.598 1.00 90.62 81 ALA A CA 1
ATOM 641 C C . ALA A 1 81 ? 8.425 -9.920 -28.623 1.00 90.62 81 ALA A C 1
ATOM 643 O O . ALA A 1 81 ? 9.577 -10.175 -28.249 1.00 90.62 81 ALA A O 1
ATOM 644 N N . SER A 1 82 ? 8.116 -9.875 -29.925 1.00 91.44 82 SER A N 1
ATOM 645 C CA . SER A 1 82 ? 9.122 -10.065 -30.974 1.00 91.44 82 SER A CA 1
ATOM 646 C C . SER A 1 82 ? 10.080 -8.876 -31.060 1.00 91.44 82 SER A C 1
ATOM 648 O O . SER A 1 82 ? 11.271 -9.064 -31.325 1.00 91.44 82 SER A O 1
ATOM 650 N N . LEU A 1 83 ? 9.586 -7.665 -30.785 1.00 91.69 83 LEU A N 1
ATOM 651 C CA . LEU A 1 83 ? 10.391 -6.451 -30.748 1.00 91.69 83 LEU A CA 1
ATOM 652 C C . LEU A 1 83 ? 11.335 -6.451 -29.544 1.00 91.69 83 LEU A C 1
ATOM 654 O O . LEU A 1 83 ? 12.531 -6.216 -29.717 1.00 91.69 83 LEU A O 1
ATOM 658 N N . ILE A 1 84 ? 10.826 -6.828 -28.365 1.00 92.06 84 ILE A N 1
ATOM 659 C CA . ILE A 1 84 ? 11.632 -7.057 -27.157 1.00 92.06 84 ILE A CA 1
ATOM 660 C C . ILE A 1 84 ? 12.747 -8.065 -27.428 1.00 92.06 84 ILE A C 1
ATOM 662 O O . ILE A 1 84 ? 13.901 -7.793 -27.123 1.00 92.06 84 ILE A O 1
ATOM 666 N N . THR A 1 85 ? 12.436 -9.196 -28.065 1.00 92.88 85 THR A N 1
ATOM 667 C CA . THR A 1 85 ? 13.439 -10.233 -28.351 1.00 92.88 85 THR A CA 1
ATOM 668 C C . THR A 1 85 ? 14.598 -9.685 -29.189 1.00 92.88 85 THR A C 1
ATOM 670 O O . THR A 1 85 ? 15.764 -9.910 -28.861 1.00 92.88 85 THR A O 1
ATOM 673 N N . LYS A 1 86 ? 14.296 -8.933 -30.255 1.00 93.31 86 LYS A N 1
ATOM 674 C CA . LYS A 1 86 ? 15.317 -8.312 -31.117 1.00 93.31 86 LYS A CA 1
ATOM 675 C C . LYS A 1 86 ? 16.112 -7.238 -30.379 1.00 93.31 86 LYS A C 1
ATOM 677 O O . LYS A 1 86 ? 17.331 -7.172 -30.510 1.00 93.31 86 LYS A O 1
ATOM 682 N N . PHE A 1 87 ? 15.431 -6.422 -29.582 1.00 93.31 87 PHE A N 1
ATOM 683 C CA . PHE A 1 87 ? 16.056 -5.393 -28.760 1.00 93.31 87 PHE A CA 1
ATOM 684 C C . PHE A 1 87 ? 17.025 -5.993 -27.732 1.00 93.31 87 PHE A C 1
ATOM 686 O O . PHE A 1 87 ? 18.168 -5.555 -27.647 1.00 93.31 87 PHE A O 1
ATOM 693 N N . THR A 1 88 ? 16.627 -7.050 -27.021 1.00 93.06 88 THR A N 1
ATOM 694 C CA . THR A 1 88 ? 17.492 -7.764 -26.073 1.00 93.06 88 THR A CA 1
ATOM 695 C C . THR A 1 88 ? 18.695 -8.400 -26.771 1.00 93.06 88 THR A C 1
ATOM 697 O O . THR A 1 88 ? 19.808 -8.331 -26.254 1.00 93.06 88 THR A O 1
ATOM 700 N N . GLN A 1 89 ? 18.513 -8.981 -27.964 1.00 92.62 89 GLN A N 1
ATOM 701 C CA . GLN A 1 89 ? 19.628 -9.500 -28.768 1.00 92.62 89 GLN A CA 1
ATOM 702 C C . GLN A 1 89 ? 20.632 -8.400 -29.128 1.00 92.62 89 GLN A C 1
ATOM 704 O O . GLN A 1 89 ? 21.837 -8.606 -28.986 1.00 92.62 89 GLN A O 1
ATOM 709 N N . TRP A 1 90 ? 20.144 -7.229 -29.545 1.00 93.50 90 TRP A N 1
ATOM 710 C CA . TRP A 1 90 ? 20.992 -6.072 -29.816 1.00 93.50 90 TRP A CA 1
ATOM 711 C C . TRP A 1 90 ? 21.721 -5.582 -28.562 1.00 93.50 90 TRP A C 1
ATOM 713 O O . TRP A 1 90 ? 22.942 -5.449 -28.595 1.00 93.50 90 TRP A O 1
ATOM 723 N N . LEU A 1 91 ? 21.021 -5.396 -27.441 1.00 93.06 91 LEU A N 1
ATOM 724 C CA . LEU A 1 91 ? 21.638 -4.971 -26.182 1.00 93.06 91 LEU A CA 1
ATOM 725 C C . LEU A 1 91 ? 22.738 -5.928 -25.714 1.00 93.06 91 LEU A C 1
ATOM 727 O O . LEU A 1 91 ? 23.781 -5.478 -25.251 1.00 93.06 91 LEU A O 1
ATOM 731 N N . ASN A 1 92 ? 22.531 -7.237 -25.866 1.00 91.88 92 ASN A N 1
ATOM 732 C CA . ASN A 1 92 ? 23.518 -8.252 -25.493 1.00 91.88 92 ASN A CA 1
ATOM 733 C C . ASN A 1 92 ? 24.728 -8.307 -26.439 1.00 91.88 92 ASN A C 1
ATOM 735 O O . ASN A 1 92 ? 25.729 -8.935 -26.101 1.00 91.88 92 ASN A O 1
ATOM 739 N N . SER A 1 93 ? 24.648 -7.674 -27.614 1.00 92.56 93 SER A N 1
ATOM 740 C CA . SER A 1 93 ? 25.786 -7.526 -28.529 1.00 92.56 93 SER A CA 1
ATOM 741 C C . SER A 1 93 ? 26.694 -6.340 -28.180 1.00 92.56 93 SER A C 1
ATOM 743 O O . SER A 1 93 ? 27.831 -6.289 -28.649 1.00 92.56 93 SER A O 1
ATOM 745 N N . LEU A 1 94 ? 26.213 -5.399 -27.358 1.00 92.12 94 LEU A N 1
ATOM 746 C CA . LEU A 1 94 ? 26.995 -4.258 -26.887 1.00 92.12 94 LEU A CA 1
ATOM 747 C C . LEU A 1 94 ? 27.977 -4.700 -25.797 1.00 92.12 94 LEU A C 1
ATOM 749 O O . LEU A 1 94 ? 27.690 -5.609 -25.015 1.00 92.12 94 LEU A O 1
ATOM 753 N N . ASP A 1 95 ? 29.127 -4.030 -25.696 1.00 91.81 95 ASP A N 1
ATOM 754 C CA . ASP A 1 95 ? 29.977 -4.216 -24.523 1.00 91.81 95 ASP A CA 1
ATOM 755 C C . ASP A 1 95 ? 29.267 -3.698 -23.251 1.00 91.81 95 ASP A C 1
ATOM 757 O O . ASP A 1 95 ? 28.515 -2.717 -23.323 1.00 91.81 95 ASP A O 1
ATOM 761 N N . PRO A 1 96 ? 29.495 -4.328 -22.080 1.00 91.00 96 PRO A N 1
ATOM 762 C CA . PRO A 1 96 ? 28.780 -3.980 -20.853 1.00 91.00 96 PRO A CA 1
ATOM 763 C C . PRO A 1 96 ? 28.896 -2.504 -20.463 1.00 91.00 96 PRO A C 1
ATOM 765 O O . PRO A 1 96 ? 27.897 -1.899 -20.097 1.00 91.00 96 PRO A O 1
ATOM 768 N N . LEU A 1 97 ? 30.078 -1.897 -20.621 1.00 91.00 97 LEU A N 1
ATOM 769 C CA . LEU A 1 97 ? 30.304 -0.500 -20.249 1.00 91.00 97 LEU A CA 1
ATOM 770 C C . LEU A 1 97 ? 29.471 0.459 -21.108 1.00 91.00 97 LEU A C 1
ATOM 772 O O . LEU A 1 97 ? 28.849 1.382 -20.578 1.00 91.00 97 LEU A O 1
ATOM 776 N N . ARG A 1 98 ? 29.433 0.245 -22.431 1.00 91.38 98 ARG A N 1
ATOM 777 C CA . ARG A 1 98 ? 28.576 1.035 -23.328 1.00 91.38 98 ARG A CA 1
ATOM 778 C C . ARG A 1 98 ? 27.105 0.863 -22.999 1.00 91.38 98 ARG A C 1
ATOM 780 O O . ARG A 1 98 ? 26.369 1.846 -23.024 1.00 91.38 98 ARG A O 1
ATOM 787 N N . ARG A 1 99 ? 26.683 -0.363 -22.695 1.00 93.12 99 ARG A N 1
ATOM 788 C CA . ARG A 1 99 ? 25.305 -0.654 -22.298 1.00 93.12 99 ARG A CA 1
ATOM 789 C C . ARG A 1 99 ? 24.937 0.089 -21.013 1.00 93.12 99 ARG A C 1
ATOM 791 O O . ARG A 1 99 ? 23.907 0.753 -20.992 1.00 93.12 99 ARG A O 1
ATOM 798 N N . ASP A 1 100 ? 25.789 0.054 -19.995 1.00 91.12 100 ASP A N 1
ATOM 799 C CA . ASP A 1 100 ? 25.541 0.747 -18.727 1.00 91.12 100 ASP A CA 1
ATOM 800 C C . ASP A 1 100 ? 25.485 2.268 -18.928 1.00 91.12 100 ASP A C 1
ATOM 802 O O . ASP A 1 100 ? 24.516 2.904 -18.524 1.00 91.12 100 ASP A O 1
ATOM 806 N N . THR A 1 101 ? 26.433 2.838 -19.683 1.00 92.69 101 THR A N 1
ATOM 807 C CA . THR A 1 101 ? 26.435 4.276 -20.022 1.00 92.69 101 THR A CA 1
ATOM 808 C C . THR A 1 101 ? 25.168 4.692 -20.779 1.00 92.69 101 THR A C 1
ATOM 810 O O . THR A 1 101 ? 24.629 5.779 -20.562 1.00 92.69 101 THR A O 1
ATOM 813 N N . LEU A 1 102 ? 24.666 3.833 -21.672 1.00 94.88 102 LEU A N 1
ATOM 814 C CA . LEU A 1 102 ? 23.427 4.076 -22.406 1.00 94.88 102 LEU A CA 1
ATOM 815 C C . LEU A 1 102 ? 22.221 4.146 -21.455 1.00 94.88 102 LEU A C 1
ATOM 817 O O . LEU A 1 102 ? 21.431 5.087 -21.545 1.00 94.88 102 LEU A O 1
ATOM 821 N N . PHE A 1 103 ? 22.090 3.195 -20.526 1.00 95.25 103 PHE A N 1
ATOM 822 C CA . PHE A 1 103 ? 21.005 3.205 -19.541 1.00 95.25 103 PHE A CA 1
ATOM 823 C C . PHE A 1 103 ? 21.121 4.373 -18.560 1.00 95.25 103 PHE A C 1
ATOM 825 O O . PHE A 1 103 ? 20.112 5.021 -18.293 1.00 95.25 103 PHE A O 1
ATOM 832 N N . GLU A 1 104 ? 22.323 4.703 -18.083 1.00 93.25 104 GLU A N 1
ATOM 833 C CA . GLU A 1 104 ? 22.555 5.892 -17.254 1.00 93.25 104 GLU A CA 1
ATOM 834 C C . GLU A 1 104 ? 22.099 7.177 -17.963 1.00 93.25 104 GLU A C 1
ATOM 836 O O . GLU A 1 104 ? 21.422 8.009 -17.356 1.00 93.25 104 GLU A O 1
ATOM 841 N N . SER A 1 105 ? 22.406 7.320 -19.260 1.00 93.75 105 SER A N 1
ATOM 842 C CA . SER A 1 105 ? 21.999 8.486 -20.055 1.00 93.75 105 SER A CA 1
ATOM 843 C C . SER A 1 105 ? 20.480 8.613 -20.156 1.00 93.75 105 SER A C 1
ATOM 845 O O . SER A 1 105 ? 19.934 9.695 -19.941 1.00 93.75 105 SER A O 1
ATOM 847 N N . VAL A 1 106 ? 19.774 7.515 -20.451 1.00 95.62 106 VAL A N 1
ATOM 848 C CA . VAL A 1 106 ? 18.313 7.565 -20.617 1.00 95.62 106 VAL A CA 1
ATOM 849 C C . VAL A 1 106 ? 17.584 7.653 -19.274 1.00 95.62 106 VAL A C 1
ATOM 851 O O . VAL A 1 106 ? 16.559 8.328 -19.178 1.00 95.62 106 VAL A O 1
ATOM 854 N N . LEU A 1 107 ? 18.132 7.074 -18.204 1.00 95.94 107 LEU A N 1
ATOM 855 C CA . LEU A 1 107 ? 17.635 7.307 -16.847 1.00 95.94 107 LEU A CA 1
ATOM 856 C C . LEU A 1 107 ? 17.814 8.770 -16.426 1.00 95.94 107 LEU A C 1
ATOM 858 O O . LEU A 1 107 ? 16.995 9.278 -15.683 1.00 95.94 107 LEU A O 1
ATOM 862 N N . ALA A 1 108 ? 18.805 9.496 -16.942 1.00 94.25 108 ALA A N 1
ATOM 863 C CA . ALA A 1 108 ? 18.949 10.936 -16.715 1.00 94.25 108 ALA A CA 1
ATOM 864 C C . ALA A 1 108 ? 18.099 11.818 -17.657 1.00 94.25 108 ALA A C 1
ATOM 866 O O . ALA A 1 108 ? 18.232 13.045 -17.645 1.00 94.25 108 ALA A O 1
ATOM 867 N N . HIS A 1 109 ? 17.228 11.234 -18.487 1.00 95.44 109 HIS A N 1
ATOM 868 C CA . HIS A 1 109 ? 16.441 11.983 -19.464 1.00 95.44 109 HIS A CA 1
ATOM 869 C C . HIS A 1 109 ? 15.419 12.917 -18.791 1.00 95.44 109 HIS A C 1
ATOM 871 O O . HIS A 1 109 ? 14.792 12.560 -17.800 1.00 95.44 109 HIS A O 1
ATOM 877 N N . GLN A 1 110 ? 15.171 14.100 -19.366 1.00 93.81 110 GLN A N 1
ATOM 878 C CA . GLN A 1 110 ? 14.260 15.113 -18.798 1.00 93.81 110 GLN A CA 1
ATOM 879 C C . GLN A 1 110 ? 12.793 14.650 -18.670 1.00 93.81 110 GLN A C 1
ATOM 881 O O . GLN A 1 110 ? 12.074 15.087 -17.775 1.00 93.81 110 GLN A O 1
ATOM 886 N N . SER A 1 111 ? 12.351 13.743 -19.545 1.00 95.12 111 SER A N 1
ATOM 887 C CA . SER A 1 111 ? 10.989 13.189 -19.538 1.00 95.12 111 SER A CA 1
ATOM 888 C C . SER A 1 111 ? 10.832 12.060 -18.522 1.00 95.12 111 SER A C 1
ATOM 890 O O . SER A 1 111 ? 11.465 11.012 -18.652 1.00 95.12 111 SER A O 1
ATOM 892 N N . GLN A 1 112 ? 9.901 12.234 -17.582 1.00 94.94 112 GLN A N 1
ATOM 893 C CA . GLN A 1 112 ? 9.504 11.190 -16.634 1.00 94.94 112 GLN A CA 1
ATOM 894 C C . GLN A 1 112 ? 8.897 9.954 -17.313 1.00 94.94 112 GLN A C 1
ATOM 896 O O . GLN A 1 112 ? 9.041 8.840 -16.813 1.00 94.94 112 GLN A O 1
ATOM 901 N N . GLN A 1 113 ? 8.233 10.127 -18.464 1.00 95.31 113 GLN A N 1
ATOM 902 C CA . GLN A 1 113 ? 7.619 9.019 -19.197 1.00 95.31 113 GLN A CA 1
ATOM 903 C C . GLN A 1 113 ? 8.691 8.089 -19.764 1.00 95.31 113 GLN A C 1
ATOM 905 O O . GLN A 1 113 ? 8.569 6.871 -19.642 1.00 95.31 113 GLN A O 1
ATOM 910 N N . ILE A 1 114 ? 9.767 8.664 -20.310 1.00 96.56 114 ILE A N 1
ATOM 911 C CA . ILE A 1 114 ? 10.928 7.906 -20.786 1.00 96.56 114 ILE A CA 1
ATOM 912 C C . ILE A 1 114 ? 11.637 7.220 -19.617 1.00 96.56 114 ILE A C 1
ATOM 914 O O . ILE A 1 114 ? 11.902 6.025 -19.711 1.00 96.56 114 ILE A O 1
ATOM 918 N N . ARG A 1 115 ? 11.890 7.923 -18.502 1.00 96.88 115 ARG A N 1
ATOM 919 C CA . ARG A 1 115 ? 12.548 7.321 -17.326 1.00 96.88 115 ARG A CA 1
ATOM 920 C C . ARG A 1 115 ? 11.757 6.129 -16.777 1.00 96.88 115 ARG A C 1
ATOM 922 O O . ARG A 1 115 ? 12.314 5.045 -16.625 1.00 96.88 115 ARG A O 1
ATOM 929 N N . ALA A 1 116 ? 10.445 6.287 -16.594 1.00 96.19 116 ALA A N 1
ATOM 930 C CA . ALA A 1 116 ? 9.558 5.193 -16.196 1.00 96.19 116 ALA A CA 1
ATOM 931 C C . ALA A 1 116 ? 9.515 4.059 -17.237 1.00 96.19 116 ALA A C 1
ATOM 933 O O . ALA A 1 116 ? 9.456 2.881 -16.888 1.00 96.19 116 ALA A O 1
ATOM 934 N N . GLY A 1 117 ? 9.543 4.407 -18.526 1.00 96.19 117 GLY A N 1
ATOM 935 C CA . GLY A 1 117 ? 9.590 3.458 -19.634 1.00 96.19 117 GLY A CA 1
ATOM 936 C C . GLY A 1 117 ? 10.849 2.608 -19.661 1.00 96.19 117 GLY A C 1
ATOM 937 O O . GLY A 1 117 ? 10.771 1.402 -19.883 1.00 96.19 117 GLY A O 1
ATOM 938 N N . VAL A 1 118 ? 11.997 3.206 -19.352 1.00 96.50 118 VAL A N 1
ATOM 939 C CA . VAL A 1 118 ? 13.255 2.473 -19.223 1.00 96.50 118 VAL A CA 1
ATOM 940 C C . VAL A 1 118 ? 13.208 1.493 -18.059 1.00 96.50 118 VAL A C 1
ATOM 942 O O . VAL A 1 118 ? 13.664 0.366 -18.224 1.00 96.50 118 VAL A O 1
ATOM 945 N N . SER A 1 119 ? 12.613 1.850 -16.918 1.00 96.56 119 SER A N 1
ATOM 946 C CA . SER A 1 119 ? 12.425 0.892 -15.819 1.00 96.56 119 SER A CA 1
ATOM 947 C C . SER A 1 119 ? 11.601 -0.322 -16.258 1.00 96.56 119 SER A C 1
ATOM 949 O O . SER A 1 119 ? 12.012 -1.452 -16.016 1.00 96.56 119 SER A O 1
ATOM 951 N N . ARG A 1 120 ? 10.500 -0.114 -16.999 1.00 94.56 120 ARG A N 1
ATOM 952 C CA . ARG A 1 120 ? 9.711 -1.227 -17.568 1.00 94.56 120 ARG A CA 1
ATOM 953 C C . ARG A 1 120 ? 10.526 -2.075 -18.545 1.00 94.56 120 ARG A C 1
ATOM 955 O O . ARG A 1 120 ? 10.406 -3.294 -18.552 1.00 94.56 120 ARG A O 1
ATOM 962 N N . LEU A 1 121 ? 11.363 -1.448 -19.371 1.00 94.44 121 LEU A N 1
ATOM 963 C CA . LEU A 1 121 ? 12.247 -2.176 -20.280 1.00 94.44 121 LEU A CA 1
ATOM 964 C C . LEU A 1 121 ? 13.251 -3.049 -19.535 1.00 94.44 121 LEU A C 1
ATOM 966 O O . LEU A 1 121 ? 13.456 -4.192 -19.927 1.00 94.44 121 LEU A O 1
ATOM 970 N N . ILE A 1 122 ? 13.857 -2.529 -18.469 1.00 95.25 122 ILE A N 1
ATOM 971 C CA . ILE A 1 122 ? 14.801 -3.278 -17.634 1.00 95.25 122 ILE A CA 1
ATOM 972 C C . ILE A 1 122 ? 14.109 -4.489 -17.003 1.00 95.25 122 ILE A C 1
ATOM 974 O O . ILE A 1 122 ? 14.663 -5.587 -17.050 1.00 95.25 122 ILE A O 1
ATOM 978 N N . GLU A 1 123 ? 12.886 -4.312 -16.495 1.00 93.88 123 GLU A N 1
ATOM 979 C CA . GLU A 1 123 ? 12.056 -5.399 -15.963 1.00 93.88 123 GLU A CA 1
ATOM 980 C C . GLU A 1 123 ? 11.852 -6.508 -17.004 1.00 93.88 123 GLU A C 1
ATOM 982 O O . GLU A 1 123 ? 12.086 -7.681 -16.721 1.00 93.88 123 GLU A O 1
ATOM 987 N N . VAL A 1 124 ? 11.483 -6.134 -18.233 1.00 92.12 124 VAL A N 1
ATOM 988 C CA . VAL A 1 124 ? 11.225 -7.080 -19.330 1.00 92.12 124 VAL A CA 1
ATOM 989 C C . VAL A 1 124 ? 12.502 -7.764 -19.831 1.00 92.12 124 VAL A C 1
ATOM 991 O O . VAL A 1 124 ? 12.469 -8.947 -20.167 1.00 92.12 124 VAL A O 1
ATOM 994 N N . ILE A 1 125 ? 13.630 -7.048 -19.892 1.00 91.62 125 ILE A N 1
ATOM 995 C CA . ILE A 1 125 ? 14.930 -7.635 -20.259 1.00 91.62 125 ILE A CA 1
ATOM 996 C C . ILE A 1 125 ? 15.364 -8.660 -19.206 1.00 91.62 125 ILE A C 1
ATOM 998 O O . ILE A 1 125 ? 15.952 -9.685 -19.554 1.00 91.62 125 ILE A O 1
ATOM 1002 N N . GLY A 1 126 ? 15.103 -8.375 -17.929 1.00 90.50 126 GLY A N 1
ATOM 1003 C CA . GLY A 1 126 ? 15.439 -9.266 -16.827 1.00 90.50 126 GLY A CA 1
ATOM 1004 C C . GLY A 1 126 ? 16.934 -9.366 -16.520 1.00 90.50 126 GLY A C 1
ATOM 1005 O O . GLY A 1 126 ? 17.333 -10.330 -15.873 1.00 90.50 126 GLY A O 1
ATOM 1006 N N . ASP A 1 127 ? 17.775 -8.424 -16.978 1.00 86.81 127 ASP A N 1
ATOM 1007 C CA . ASP A 1 127 ? 19.218 -8.422 -16.682 1.00 86.81 127 ASP A CA 1
ATOM 1008 C C . ASP A 1 127 ? 19.483 -7.773 -15.308 1.00 86.81 127 ASP A C 1
ATOM 1010 O O . ASP A 1 127 ? 19.316 -6.555 -15.154 1.00 86.81 127 ASP A O 1
ATOM 1014 N N . PRO A 1 128 ? 19.956 -8.546 -14.310 1.00 85.31 128 PRO A N 1
ATOM 1015 C CA . PRO A 1 128 ? 20.245 -8.042 -12.974 1.00 85.31 128 PRO A CA 1
ATOM 1016 C C . PRO A 1 128 ? 21.288 -6.920 -12.935 1.00 85.31 128 PRO A C 1
ATOM 1018 O O . PRO A 1 128 ? 21.271 -6.139 -11.990 1.00 85.31 128 PRO A O 1
ATOM 1021 N N . ASN A 1 129 ? 22.217 -6.850 -13.891 1.00 85.69 129 ASN A N 1
ATOM 1022 C CA . ASN A 1 129 ? 23.281 -5.841 -13.878 1.00 85.69 129 ASN A CA 1
ATOM 1023 C C . ASN A 1 129 ? 22.747 -4.468 -14.287 1.00 85.69 129 ASN A C 1
ATOM 1025 O O . ASN A 1 129 ? 23.109 -3.462 -13.691 1.00 85.69 129 ASN A O 1
ATOM 1029 N N . ILE A 1 130 ? 21.828 -4.429 -15.255 1.00 88.88 130 ILE A N 1
ATOM 1030 C CA . ILE A 1 130 ? 21.225 -3.173 -15.716 1.00 88.88 130 ILE A CA 1
ATOM 1031 C C . ILE A 1 130 ? 20.335 -2.576 -14.616 1.00 88.88 130 ILE A C 1
ATOM 1033 O O . ILE A 1 130 ? 20.256 -1.358 -14.469 1.00 88.88 130 ILE A O 1
ATOM 1037 N N . ALA A 1 131 ? 19.708 -3.427 -13.801 1.00 91.50 131 ALA A N 1
ATOM 1038 C CA . ALA A 1 131 ? 18.906 -2.997 -12.661 1.00 91.50 131 ALA A CA 1
ATOM 1039 C C . ALA A 1 131 ? 19.715 -2.235 -11.591 1.00 91.50 131 ALA A C 1
ATOM 1041 O O . ALA A 1 131 ? 19.145 -1.395 -10.901 1.00 91.50 131 ALA A O 1
ATOM 1042 N N . GLU A 1 132 ? 21.034 -2.443 -11.480 1.00 91.19 132 GLU A N 1
ATOM 1043 C CA . GLU A 1 132 ? 21.885 -1.663 -10.559 1.00 91.19 132 GLU A CA 1
ATOM 1044 C C . GLU A 1 132 ? 21.893 -0.165 -10.917 1.00 91.19 132 GLU A C 1
ATOM 1046 O O . GLU A 1 132 ? 21.938 0.690 -10.029 1.00 91.19 132 GLU A O 1
ATOM 1051 N N . ASN A 1 133 ? 21.735 0.174 -12.205 1.00 91.81 133 ASN A N 1
ATOM 1052 C CA . ASN A 1 133 ? 21.621 1.565 -12.655 1.00 91.81 133 ASN A CA 1
ATOM 1053 C C . ASN A 1 133 ? 20.362 2.246 -12.093 1.00 91.81 133 ASN A C 1
ATOM 1055 O O . ASN A 1 133 ? 20.373 3.453 -11.847 1.00 91.81 133 ASN A O 1
ATOM 1059 N N . LEU A 1 134 ? 19.286 1.485 -11.842 1.00 95.56 134 LEU A N 1
ATOM 1060 C CA . LEU A 1 134 ? 18.075 2.014 -11.208 1.00 95.56 134 LEU A CA 1
ATOM 1061 C C . LEU A 1 134 ? 18.350 2.424 -9.763 1.00 95.56 134 LEU A C 1
ATOM 1063 O O . LEU A 1 134 ? 17.955 3.514 -9.362 1.00 95.56 134 LEU A O 1
ATOM 1067 N N . ILE A 1 135 ? 19.068 1.593 -9.002 1.00 93.69 135 ILE A N 1
ATOM 1068 C CA . ILE A 1 135 ? 19.425 1.878 -7.604 1.00 93.69 135 ILE A CA 1
ATOM 1069 C C . ILE A 1 135 ? 20.282 3.146 -7.529 1.00 93.69 135 ILE A C 1
ATOM 1071 O O . ILE A 1 135 ? 19.998 4.039 -6.732 1.00 93.69 135 ILE A O 1
ATOM 1075 N N . ALA A 1 136 ? 21.289 3.263 -8.400 1.00 90.38 136 ALA A N 1
ATOM 1076 C CA . ALA A 1 136 ? 22.155 4.440 -8.458 1.00 90.38 136 ALA A CA 1
ATOM 1077 C C . ALA A 1 136 ? 21.391 5.734 -8.799 1.00 90.38 136 ALA A C 1
ATOM 1079 O O . ALA A 1 136 ? 21.770 6.821 -8.350 1.00 90.38 136 ALA A O 1
ATOM 1080 N N . HIS A 1 137 ? 20.318 5.627 -9.588 1.00 93.81 137 HIS A N 1
ATOM 1081 C CA . HIS A 1 137 ? 19.498 6.765 -9.992 1.00 93.81 137 HIS A CA 1
ATOM 1082 C C . HIS A 1 137 ? 18.414 7.132 -8.967 1.00 93.81 137 HIS A C 1
ATOM 1084 O O . HIS A 1 137 ? 18.052 8.302 -8.852 1.00 93.81 137 HIS A O 1
ATOM 1090 N N . LEU A 1 138 ? 17.929 6.164 -8.189 1.00 94.44 138 LEU A N 1
ATOM 1091 C CA . LEU A 1 138 ? 16.746 6.293 -7.336 1.00 94.44 138 LEU A CA 1
ATOM 1092 C C . LEU A 1 138 ? 16.809 7.479 -6.358 1.00 94.44 138 LEU A C 1
ATOM 1094 O O . LEU A 1 138 ? 15.832 8.211 -6.217 1.00 94.44 138 LEU A O 1
ATOM 1098 N N . ASN A 1 139 ? 17.977 7.729 -5.756 1.00 86.62 139 ASN A N 1
ATOM 1099 C CA . ASN A 1 139 ? 18.193 8.840 -4.814 1.00 86.62 139 ASN A CA 1
ATOM 1100 C C . ASN A 1 139 ? 18.140 10.233 -5.464 1.00 86.62 139 ASN A C 1
ATOM 1102 O O . ASN A 1 139 ? 18.030 11.240 -4.769 1.00 86.62 139 ASN A O 1
ATOM 1106 N N . ARG A 1 140 ? 18.280 10.311 -6.790 1.00 90.94 140 ARG A N 1
ATOM 1107 C CA . ARG A 1 140 ? 18.239 11.566 -7.560 1.00 90.94 140 ARG A CA 1
ATOM 1108 C C . ARG A 1 140 ? 16.911 11.751 -8.286 1.00 90.94 140 ARG A C 1
ATOM 1110 O O . ARG A 1 140 ? 16.678 12.819 -8.846 1.00 90.94 140 ARG A O 1
ATOM 1117 N N . GLU A 1 141 ? 16.063 10.727 -8.298 1.00 95.88 141 GLU A N 1
ATOM 1118 C CA . GLU A 1 141 ? 14.746 10.816 -8.903 1.00 95.88 141 GLU A CA 1
ATOM 1119 C C . GLU A 1 141 ? 13.815 11.627 -7.998 1.00 95.88 141 GLU A C 1
ATOM 1121 O O . GLU A 1 141 ? 13.648 11.350 -6.806 1.00 95.88 141 GLU A O 1
ATOM 1126 N N . HIS A 1 142 ? 13.186 12.635 -8.587 1.00 93.62 142 HIS A N 1
ATOM 1127 C CA . HIS A 1 142 ? 12.245 13.513 -7.898 1.00 93.62 142 HIS A CA 1
ATOM 1128 C C . HIS A 1 142 ? 10.818 13.345 -8.417 1.00 93.62 142 HIS A C 1
ATOM 1130 O O . HIS A 1 142 ? 9.885 13.763 -7.737 1.00 93.62 142 HIS A O 1
ATOM 1136 N N . ASP A 1 143 ? 10.634 12.732 -9.590 1.00 95.62 143 ASP A N 1
ATOM 1137 C CA . ASP A 1 143 ? 9.313 12.420 -10.114 1.00 95.62 143 ASP A CA 1
ATOM 1138 C C . ASP A 1 143 ? 8.761 11.137 -9.465 1.00 95.62 143 ASP A C 1
ATOM 1140 O O . ASP A 1 143 ? 9.367 10.067 -9.604 1.00 95.62 143 ASP A O 1
ATOM 1144 N N . PRO A 1 144 ? 7.599 11.198 -8.790 1.00 92.31 144 PRO A N 1
ATOM 1145 C CA . PRO A 1 144 ? 7.045 10.035 -8.107 1.00 92.31 144 PRO A CA 1
ATOM 1146 C C . PRO A 1 144 ? 6.672 8.897 -9.065 1.00 92.31 144 PRO A C 1
ATOM 1148 O O . PRO A 1 144 ? 6.865 7.729 -8.741 1.00 92.31 144 PRO A O 1
ATOM 1151 N N . HIS A 1 145 ? 6.191 9.203 -10.274 1.00 92.81 145 HIS A N 1
ATOM 1152 C CA . HIS A 1 145 ? 5.793 8.176 -11.239 1.00 92.81 145 HIS A CA 1
ATOM 1153 C C . HIS A 1 145 ? 7.001 7.375 -11.749 1.00 92.81 145 HIS A C 1
ATOM 1155 O O . HIS A 1 145 ? 6.966 6.143 -11.772 1.00 92.81 145 HIS A O 1
ATOM 1161 N N . ALA A 1 146 ? 8.087 8.053 -12.122 1.00 95.94 146 ALA A N 1
ATOM 1162 C CA . ALA A 1 146 ? 9.337 7.399 -12.488 1.00 95.94 146 ALA A CA 1
ATOM 1163 C C . ALA A 1 146 ? 9.917 6.606 -11.308 1.00 95.94 146 ALA A C 1
ATOM 1165 O O . ALA A 1 146 ? 10.270 5.440 -11.479 1.00 95.94 146 ALA A O 1
ATOM 1166 N N . LYS A 1 147 ? 9.914 7.173 -10.095 1.00 96.12 147 LYS A N 1
ATOM 1167 C CA . LYS A 1 147 ? 10.405 6.494 -8.888 1.00 96.12 147 LYS A CA 1
ATOM 1168 C C . LYS A 1 147 ? 9.637 5.205 -8.577 1.00 96.12 147 LYS A C 1
ATOM 1170 O O . LYS A 1 147 ? 10.252 4.166 -8.341 1.00 96.12 147 LYS A O 1
ATOM 1175 N N . ARG A 1 148 ? 8.300 5.241 -8.649 1.00 94.88 148 ARG A N 1
ATOM 1176 C CA . ARG A 1 148 ? 7.435 4.053 -8.518 1.00 94.88 148 ARG A CA 1
ATOM 1177 C C . ARG A 1 148 ? 7.790 2.984 -9.549 1.00 94.88 148 ARG A C 1
ATOM 1179 O O . ARG A 1 148 ? 7.905 1.818 -9.189 1.00 94.88 148 ARG A O 1
ATOM 1186 N N . ALA A 1 149 ? 7.996 3.368 -10.811 1.00 95.00 149 ALA A N 1
ATOM 1187 C CA . ALA A 1 149 ? 8.360 2.429 -11.872 1.00 95.00 149 ALA A CA 1
ATOM 1188 C C . ALA A 1 149 ? 9.730 1.770 -11.625 1.00 95.00 149 ALA A C 1
ATOM 1190 O O . ALA A 1 149 ? 9.876 0.566 -11.839 1.00 95.00 149 ALA A O 1
ATOM 1191 N N . MET A 1 150 ? 10.714 2.529 -11.129 1.00 96.94 150 MET A N 1
ATOM 1192 C CA . MET A 1 150 ? 12.027 1.996 -10.745 1.00 96.94 150 MET A CA 1
ATOM 1193 C C . MET A 1 150 ? 11.905 0.976 -9.607 1.00 96.94 150 MET A C 1
ATOM 1195 O O . MET A 1 150 ? 12.454 -0.118 -9.707 1.00 96.94 150 MET A O 1
ATOM 1199 N N . LEU A 1 151 ? 11.152 1.304 -8.553 1.00 96.00 151 LEU A N 1
ATOM 1200 C CA . LEU A 1 151 ? 10.942 0.425 -7.398 1.00 96.00 151 LEU A CA 1
ATOM 1201 C C . LEU A 1 151 ? 10.163 -0.842 -7.752 1.00 96.00 151 LEU A C 1
ATOM 1203 O O . LEU A 1 151 ? 10.567 -1.929 -7.347 1.00 96.00 151 LEU A O 1
ATOM 1207 N N . HIS A 1 152 ? 9.103 -0.721 -8.554 1.00 93.56 152 HIS A N 1
ATOM 1208 C CA . HIS A 1 152 ? 8.361 -1.876 -9.059 1.00 93.56 152 HIS A CA 1
ATOM 1209 C C . HIS A 1 152 ? 9.274 -2.800 -9.873 1.00 93.56 152 HIS A C 1
ATOM 1211 O O . HIS A 1 152 ? 9.303 -4.004 -9.627 1.00 93.56 152 HIS A O 1
ATOM 1217 N N . CYS A 1 153 ? 10.073 -2.241 -10.790 1.00 94.81 153 CYS A N 1
ATOM 1218 C CA . CYS A 1 153 ? 11.046 -3.012 -11.560 1.00 94.81 153 CYS A CA 1
ATOM 1219 C C . CYS A 1 153 ? 12.035 -3.746 -10.641 1.00 94.81 153 CYS A C 1
ATOM 1221 O O . CYS A 1 153 ? 12.283 -4.935 -10.831 1.00 94.81 153 CYS A O 1
ATOM 1223 N N . LEU A 1 154 ? 12.603 -3.064 -9.642 1.00 95.19 154 LEU A N 1
ATOM 1224 C CA . LEU A 1 154 ? 13.553 -3.672 -8.706 1.00 95.19 154 LEU A CA 1
ATOM 1225 C C . LEU A 1 154 ? 12.908 -4.806 -7.900 1.00 95.19 154 LEU A C 1
ATOM 1227 O O . LEU A 1 154 ? 13.470 -5.901 -7.836 1.00 95.19 154 LEU A O 1
ATOM 1231 N N . HIS A 1 155 ? 11.700 -4.586 -7.378 1.00 92.44 155 HIS A N 1
ATOM 1232 C CA . HIS A 1 155 ? 10.924 -5.600 -6.659 1.00 92.44 155 HIS A CA 1
ATOM 1233 C C . HIS A 1 155 ? 10.664 -6.839 -7.526 1.00 92.44 155 HIS A C 1
ATOM 1235 O O . HIS A 1 155 ? 10.966 -7.960 -7.118 1.00 92.44 155 HIS A O 1
ATOM 1241 N N . ARG A 1 156 ? 10.185 -6.647 -8.762 1.00 91.69 156 ARG A N 1
ATOM 1242 C CA . ARG A 1 156 ? 9.900 -7.728 -9.726 1.00 91.69 156 ARG A CA 1
ATOM 1243 C C . ARG A 1 156 ? 11.134 -8.542 -10.095 1.00 91.69 156 ARG A C 1
ATOM 1245 O O . ARG A 1 156 ? 11.036 -9.752 -10.278 1.00 91.69 156 ARG A O 1
ATOM 1252 N N . LEU A 1 157 ? 12.290 -7.889 -10.178 1.00 93.00 157 LEU A N 1
ATOM 1253 C CA . LEU A 1 157 ? 13.574 -8.541 -10.432 1.00 93.00 157 LEU A CA 1
ATOM 1254 C C . LEU A 1 157 ? 14.189 -9.181 -9.174 1.00 93.00 157 LEU A C 1
ATOM 1256 O O . LEU A 1 157 ? 15.281 -9.745 -9.254 1.00 93.00 157 LEU A O 1
ATOM 1260 N N . GLY A 1 158 ? 13.526 -9.094 -8.014 1.00 91.50 158 GLY A N 1
ATOM 1261 C CA . GLY A 1 158 ? 14.043 -9.593 -6.738 1.00 91.50 158 GLY A CA 1
ATOM 1262 C C . GLY A 1 158 ? 15.298 -8.850 -6.268 1.00 91.50 158 GLY A C 1
ATOM 1263 O O . GLY A 1 158 ? 16.129 -9.416 -5.554 1.00 91.50 158 GLY A O 1
ATOM 1264 N N . LYS A 1 159 ? 15.478 -7.601 -6.710 1.00 93.06 159 LYS A N 1
ATOM 1265 C CA . LYS A 1 159 ? 16.637 -6.772 -6.391 1.00 93.06 159 LYS A CA 1
ATOM 1266 C C . LYS A 1 159 ? 16.423 -6.037 -5.087 1.00 93.06 159 LYS A C 1
ATOM 1268 O O . LYS A 1 159 ? 15.575 -5.158 -4.992 1.00 93.06 159 LYS A O 1
ATOM 1273 N N . ARG A 1 160 ? 17.250 -6.370 -4.096 1.00 91.69 160 ARG A N 1
ATOM 1274 C CA . ARG A 1 160 ? 17.196 -5.720 -2.793 1.00 91.69 160 ARG A CA 1
ATOM 1275 C C . ARG A 1 160 ? 17.828 -4.328 -2.848 1.00 91.69 160 ARG A C 1
ATOM 1277 O O . ARG A 1 160 ? 18.972 -4.194 -3.275 1.00 91.69 160 ARG A O 1
ATOM 1284 N N . LEU A 1 161 ? 17.112 -3.322 -2.349 1.00 94.94 161 LEU A N 1
ATOM 1285 C CA . LEU A 1 161 ? 17.673 -1.994 -2.108 1.00 94.94 161 LEU A CA 1
ATOM 1286 C C . LEU A 1 161 ? 18.769 -2.039 -1.029 1.00 94.94 161 LEU A C 1
ATOM 1288 O O . LEU A 1 161 ? 18.613 -2.751 -0.033 1.00 94.94 161 LEU A O 1
ATOM 1292 N N . PRO A 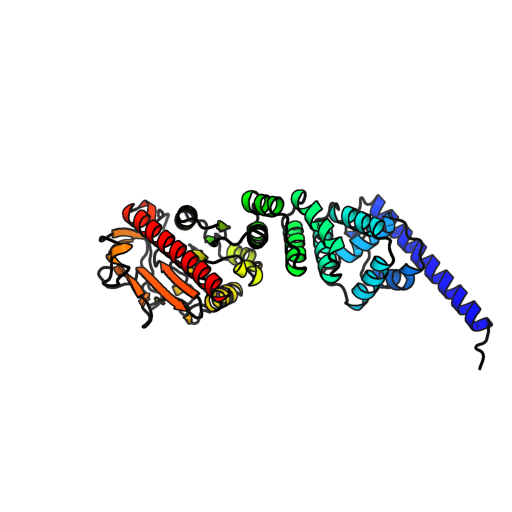1 162 ? 19.843 -1.246 -1.170 1.00 94.94 162 PRO A N 1
ATOM 1293 C CA . PRO A 1 162 ? 20.744 -0.958 -0.062 1.00 94.94 162 PRO A CA 1
ATOM 1294 C C . PRO A 1 162 ? 19.974 -0.417 1.152 1.00 94.94 162 PRO A C 1
ATOM 1296 O O . PRO A 1 162 ? 19.026 0.356 0.997 1.00 94.94 162 PRO A O 1
ATOM 1299 N N . ASP A 1 163 ? 20.372 -0.822 2.361 1.00 94.00 163 ASP A N 1
ATOM 1300 C CA . ASP A 1 163 ? 19.632 -0.483 3.584 1.00 94.00 163 ASP A CA 1
ATOM 1301 C C . ASP A 1 163 ? 19.552 1.034 3.810 1.00 94.00 163 ASP A C 1
ATOM 1303 O O . ASP A 1 163 ? 18.530 1.526 4.276 1.00 94.00 163 ASP A O 1
ATOM 1307 N N . ASP A 1 164 ? 20.600 1.789 3.480 1.00 94.88 164 ASP A N 1
ATOM 1308 C CA . ASP A 1 164 ? 20.620 3.251 3.572 1.00 94.88 164 ASP A CA 1
ATOM 1309 C C . ASP A 1 164 ? 19.619 3.899 2.609 1.00 94.88 164 ASP A C 1
ATOM 1311 O O . ASP A 1 164 ? 18.857 4.769 3.027 1.00 94.88 164 ASP A O 1
ATOM 1315 N N . VAL A 1 165 ? 19.550 3.414 1.366 1.00 95.50 165 VAL A N 1
ATOM 1316 C CA . VAL A 1 165 ? 18.576 3.861 0.356 1.00 95.50 165 VAL A CA 1
ATOM 1317 C C . VAL A 1 165 ? 17.146 3.548 0.793 1.00 95.50 165 VAL A C 1
ATOM 1319 O O . VAL A 1 165 ? 16.278 4.418 0.749 1.00 95.50 165 VAL A O 1
ATOM 1322 N N . ALA A 1 166 ? 16.888 2.325 1.263 1.00 96.31 166 ALA A N 1
ATOM 1323 C CA . ALA A 1 166 ? 15.566 1.933 1.747 1.00 96.31 166 ALA A CA 1
ATOM 1324 C C . ALA A 1 166 ? 15.132 2.775 2.961 1.00 96.31 166 ALA A C 1
ATOM 1326 O O . ALA A 1 166 ? 13.993 3.237 3.022 1.00 96.31 166 ALA A O 1
ATOM 1327 N N . HIS A 1 167 ? 16.037 3.029 3.912 1.00 95.62 167 HIS A N 1
ATOM 1328 C CA . HIS A 1 167 ? 15.737 3.885 5.062 1.00 95.62 167 HIS A CA 1
ATOM 1329 C C . HIS A 1 167 ? 15.490 5.344 4.665 1.00 95.62 167 HIS A C 1
ATOM 1331 O O . HIS A 1 167 ? 14.611 5.972 5.256 1.00 95.62 167 HIS A O 1
ATOM 1337 N N . ASP A 1 168 ? 16.254 5.884 3.713 1.00 95.62 168 ASP A N 1
ATOM 1338 C CA . ASP A 1 168 ? 16.103 7.260 3.235 1.00 95.62 168 ASP A CA 1
ATOM 1339 C C . ASP A 1 168 ? 14.740 7.460 2.559 1.00 95.62 168 ASP A C 1
ATOM 1341 O O . ASP A 1 168 ? 13.952 8.302 2.992 1.00 95.62 168 ASP A O 1
ATOM 1345 N N . LEU A 1 169 ? 14.398 6.594 1.599 1.00 96.12 169 LEU A N 1
ATOM 1346 C CA . LEU A 1 169 ? 13.115 6.629 0.893 1.00 96.12 169 LEU A CA 1
ATOM 1347 C C . LEU A 1 169 ? 11.927 6.456 1.838 1.00 96.12 169 LEU A C 1
ATOM 1349 O O . LEU A 1 169 ? 10.959 7.208 1.758 1.00 96.12 169 LEU A O 1
ATOM 1353 N N . PHE A 1 170 ? 12.007 5.501 2.767 1.00 96.69 170 PHE A N 1
ATOM 1354 C CA . PHE A 1 170 ? 10.934 5.270 3.732 1.00 96.69 170 PHE A CA 1
ATOM 1355 C C . PHE A 1 170 ? 10.682 6.490 4.632 1.00 96.69 170 PHE A C 1
ATOM 1357 O O . PHE A 1 170 ? 9.541 6.771 4.984 1.00 96.69 170 PHE A O 1
ATOM 1364 N N . ARG A 1 171 ? 11.736 7.215 5.030 1.00 94.62 171 ARG A N 1
ATOM 1365 C CA . ARG A 1 171 ? 11.627 8.339 5.976 1.00 94.62 171 ARG A CA 1
ATOM 1366 C C . ARG A 1 171 ? 11.309 9.675 5.321 1.00 94.62 171 ARG A C 1
ATOM 1368 O O . ARG A 1 171 ? 10.706 10.523 5.976 1.00 94.62 171 ARG A O 1
ATOM 1375 N N . HIS A 1 172 ? 11.794 9.895 4.104 1.00 94.25 172 HIS A N 1
ATOM 1376 C CA . HIS A 1 172 ? 11.855 11.231 3.513 1.00 94.25 172 HIS A CA 1
ATOM 1377 C C . HIS A 1 172 ? 11.012 11.393 2.251 1.00 94.25 172 HIS A C 1
ATOM 1379 O O . HIS A 1 172 ? 10.741 12.533 1.870 1.00 94.25 172 HIS A O 1
ATOM 1385 N N . ASP A 1 173 ? 10.569 10.305 1.617 1.00 95.44 173 ASP A N 1
ATOM 1386 C CA . ASP A 1 173 ? 9.661 10.413 0.478 1.00 95.44 173 ASP A CA 1
ATOM 1387 C C . ASP A 1 173 ? 8.235 10.746 0.942 1.00 95.44 173 ASP A C 1
ATOM 1389 O O . ASP A 1 173 ? 7.807 10.326 2.018 1.00 95.44 173 ASP A O 1
ATOM 1393 N N . SER A 1 174 ? 7.504 11.527 0.149 1.00 93.25 174 SER A N 1
ATOM 1394 C CA . SER A 1 174 ? 6.110 11.896 0.418 1.00 93.25 174 SER A CA 1
ATOM 1395 C C . SER A 1 174 ? 5.107 10.959 -0.255 1.00 93.25 174 SER A C 1
ATOM 1397 O O . SER A 1 174 ? 3.913 11.023 0.035 1.00 93.25 174 SER A O 1
ATOM 1399 N N . ASP A 1 175 ? 5.572 10.102 -1.162 1.00 94.56 175 ASP A N 1
ATOM 1400 C CA . ASP A 1 175 ? 4.750 9.147 -1.878 1.00 94.56 175 ASP A CA 1
ATOM 1401 C C . ASP A 1 175 ? 4.632 7.834 -1.099 1.00 94.56 175 ASP A C 1
ATOM 1403 O O . ASP A 1 175 ? 5.593 7.078 -0.941 1.00 94.56 175 ASP A O 1
ATOM 1407 N N . TRP A 1 176 ? 3.420 7.526 -0.646 1.00 95.31 176 TRP A N 1
ATOM 1408 C CA . TRP A 1 176 ? 3.146 6.325 0.136 1.00 95.31 176 TRP A CA 1
ATOM 1409 C C . TRP A 1 176 ? 3.498 5.028 -0.612 1.00 95.31 176 TRP A C 1
ATOM 1411 O O . TRP A 1 176 ? 3.913 4.058 0.020 1.00 95.31 176 TRP A O 1
ATOM 1421 N N . VAL A 1 177 ? 3.393 4.992 -1.949 1.00 95.38 177 VAL A N 1
ATOM 1422 C CA . VAL A 1 177 ? 3.759 3.811 -2.750 1.00 95.38 177 VAL A CA 1
ATOM 1423 C C . VAL A 1 177 ? 5.268 3.593 -2.681 1.00 95.38 177 VAL A C 1
ATOM 1425 O O . VAL A 1 177 ? 5.734 2.471 -2.491 1.00 95.38 177 VAL A O 1
ATOM 1428 N N . VAL A 1 178 ? 6.040 4.678 -2.776 1.00 95.88 178 VAL A N 1
ATOM 1429 C CA . VAL A 1 178 ? 7.501 4.649 -2.633 1.00 95.88 178 VAL A CA 1
ATOM 1430 C C . VAL A 1 178 ? 7.887 4.190 -1.232 1.00 95.88 178 VAL A C 1
ATOM 1432 O O . VAL A 1 178 ? 8.714 3.289 -1.100 1.00 95.88 178 VAL A O 1
ATOM 1435 N N . GLN A 1 179 ? 7.252 4.745 -0.196 1.00 96.94 179 GLN A N 1
ATOM 1436 C CA . GLN A 1 179 ? 7.468 4.319 1.187 1.00 96.94 179 GLN A CA 1
ATOM 1437 C C . GLN A 1 179 ? 7.133 2.833 1.385 1.00 96.94 179 GLN A C 1
ATOM 1439 O O . GLN A 1 179 ? 7.877 2.132 2.066 1.00 96.94 179 GLN A O 1
ATOM 1444 N N . SER A 1 180 ? 6.064 2.334 0.758 1.00 96.69 180 SER A N 1
ATOM 1445 C CA . SER A 1 180 ? 5.652 0.924 0.832 1.00 96.69 180 SER A CA 1
ATOM 1446 C C . SER A 1 180 ? 6.695 -0.016 0.229 1.00 96.69 180 SER A C 1
ATOM 1448 O O . SER A 1 180 ? 7.094 -0.998 0.854 1.00 96.69 180 SER A O 1
ATOM 1450 N N . TYR A 1 181 ? 7.193 0.307 -0.969 1.00 95.62 181 TYR A N 1
ATOM 1451 C CA . TYR A 1 181 ? 8.280 -0.457 -1.582 1.00 95.62 181 TYR A CA 1
ATOM 1452 C C . TYR A 1 181 ? 9.570 -0.342 -0.774 1.00 95.62 181 TYR A C 1
ATOM 1454 O O . TYR A 1 181 ? 10.269 -1.330 -0.598 1.00 95.62 181 TYR A O 1
ATOM 1462 N N . ALA A 1 182 ? 9.907 0.833 -0.251 1.00 95.62 182 ALA A N 1
ATOM 1463 C CA . ALA A 1 182 ? 11.087 0.986 0.591 1.00 95.62 182 ALA A CA 1
ATOM 1464 C C . ALA A 1 182 ? 10.987 0.117 1.859 1.00 95.62 182 ALA A C 1
ATOM 1466 O O . ALA A 1 182 ? 11.946 -0.566 2.217 1.00 95.62 182 ALA A O 1
ATOM 1467 N N . LEU A 1 183 ? 9.808 0.073 2.485 1.00 96.25 183 LEU A N 1
ATOM 1468 C CA . LEU A 1 183 ? 9.521 -0.749 3.657 1.00 96.25 183 LEU A CA 1
ATOM 1469 C C . LEU A 1 183 ? 9.709 -2.249 3.387 1.00 96.25 183 LEU A C 1
ATOM 1471 O O . LEU A 1 183 ? 10.294 -2.929 4.228 1.00 96.25 183 LEU A O 1
ATOM 1475 N N . SER A 1 184 ? 9.297 -2.760 2.220 1.00 94.12 184 SER A N 1
ATOM 1476 C CA . SER A 1 184 ? 9.464 -4.184 1.872 1.00 94.12 184 SER A CA 1
ATOM 1477 C C . SER A 1 184 ? 10.932 -4.626 1.765 1.00 94.12 184 SER A C 1
ATOM 1479 O O . SER A 1 184 ? 11.232 -5.819 1.833 1.00 94.12 184 SER A O 1
ATOM 1481 N N . HIS A 1 185 ? 11.856 -3.669 1.642 1.00 92.81 185 HIS A N 1
ATOM 1482 C CA . HIS A 1 185 ? 13.297 -3.902 1.566 1.00 92.81 185 HIS A CA 1
ATOM 1483 C C . HIS A 1 185 ? 14.030 -3.747 2.904 1.00 92.81 185 HIS A C 1
ATOM 1485 O O . HIS A 1 185 ? 15.208 -4.110 3.001 1.00 92.81 185 HIS A O 1
ATOM 1491 N N . LEU A 1 186 ? 13.360 -3.220 3.931 1.00 93.38 186 LEU A N 1
ATOM 1492 C CA . LEU A 1 186 ? 13.925 -3.090 5.270 1.00 93.38 186 LEU A CA 1
ATOM 1493 C C . LEU A 1 186 ? 13.967 -4.450 5.989 1.00 93.38 186 LEU A C 1
ATOM 1495 O O . LEU A 1 186 ? 13.203 -5.363 5.664 1.00 93.38 186 LEU A O 1
ATOM 1499 N N . PRO A 1 187 ? 14.839 -4.614 7.004 1.00 90.69 187 PRO A N 1
ATOM 1500 C CA . PRO A 1 187 ? 14.767 -5.765 7.895 1.00 90.69 187 PRO A CA 1
ATOM 1501 C C . PRO A 1 187 ? 13.351 -5.941 8.454 1.00 90.69 187 PRO A C 1
ATOM 1503 O O . PRO A 1 187 ? 12.709 -4.958 8.831 1.00 90.69 187 PRO A O 1
ATOM 1506 N N . LYS A 1 188 ? 12.886 -7.198 8.529 1.00 90.12 188 LYS A N 1
ATOM 1507 C CA . LYS A 1 188 ? 11.519 -7.519 8.961 1.00 90.12 188 LYS A CA 1
ATOM 1508 C C . LYS A 1 188 ? 11.193 -6.815 10.279 1.00 90.12 188 LYS A C 1
ATOM 1510 O O . LYS A 1 188 ? 11.857 -7.040 11.292 1.00 90.12 188 LYS A O 1
ATOM 1515 N N . CYS A 1 189 ? 10.159 -5.990 10.240 1.00 94.00 189 CYS A N 1
ATOM 1516 C CA . CYS A 1 189 ? 9.652 -5.201 11.348 1.00 94.00 189 CYS A CA 1
ATOM 1517 C C . CYS A 1 189 ? 8.128 -5.210 11.296 1.00 94.00 189 CYS A C 1
ATOM 1519 O O . CYS A 1 189 ? 7.565 -5.376 10.219 1.00 94.00 189 CYS A O 1
ATOM 1521 N N . THR A 1 190 ? 7.490 -5.038 12.452 1.00 97.50 190 THR A N 1
ATOM 1522 C CA . THR A 1 190 ? 6.034 -4.964 12.515 1.00 97.50 190 THR A CA 1
ATOM 1523 C C . THR A 1 190 ? 5.574 -3.648 11.898 1.00 97.50 190 THR A C 1
ATOM 1525 O O . THR A 1 190 ? 5.982 -2.573 12.354 1.00 97.50 190 THR A O 1
ATOM 1528 N N . SER A 1 191 ? 4.760 -3.715 10.853 1.00 98.31 191 SER A N 1
ATOM 1529 C CA . SER A 1 191 ? 4.404 -2.555 10.036 1.00 98.31 191 SER A CA 1
ATOM 1530 C C . SER A 1 191 ? 2.899 -2.374 9.870 1.00 98.31 191 SER A C 1
ATOM 1532 O O . SER A 1 191 ? 2.109 -3.314 9.946 1.00 98.31 191 SER A O 1
ATOM 1534 N N . CYS A 1 192 ? 2.502 -1.121 9.662 1.00 98.69 192 CYS A N 1
ATOM 1535 C CA . CYS A 1 192 ? 1.118 -0.695 9.569 1.00 98.69 192 CYS A CA 1
ATOM 1536 C C . CYS A 1 192 ? 0.912 0.272 8.397 1.00 98.69 192 CYS A C 1
ATOM 1538 O O . CYS A 1 192 ? 1.661 1.240 8.240 1.00 98.69 192 CYS A O 1
ATOM 1540 N N . LEU A 1 193 ? -0.139 0.030 7.615 1.00 98.44 193 LEU A N 1
ATOM 1541 C CA . LEU A 1 193 ? -0.645 0.943 6.595 1.00 98.44 193 LEU A CA 1
ATOM 1542 C C . LEU A 1 193 ? -1.936 1.587 7.100 1.00 98.44 193 LEU A C 1
ATOM 1544 O O . LEU A 1 193 ? -2.896 0.882 7.392 1.00 98.44 193 LEU A O 1
ATOM 1548 N N . LEU A 1 194 ? -1.983 2.914 7.185 1.00 97.88 194 LEU A N 1
ATOM 1549 C CA . LEU A 1 194 ? -3.211 3.661 7.454 1.00 97.88 194 LEU A CA 1
ATOM 1550 C C . LEU A 1 194 ? -3.781 4.205 6.145 1.00 97.88 194 LEU A C 1
ATOM 1552 O O . LEU A 1 194 ? -3.153 5.033 5.494 1.00 97.88 194 LEU A O 1
ATOM 1556 N N . ILE A 1 195 ? -4.999 3.799 5.802 1.00 95.00 195 ILE A N 1
ATOM 1557 C CA . ILE A 1 195 ? -5.831 4.458 4.795 1.00 95.00 195 ILE A CA 1
ATOM 1558 C C . ILE A 1 195 ? -6.716 5.457 5.548 1.00 95.00 195 ILE A C 1
ATOM 1560 O O . ILE A 1 195 ? -7.662 5.063 6.229 1.00 95.00 195 ILE A O 1
ATOM 1564 N N . ALA A 1 196 ? -6.349 6.736 5.475 1.00 93.81 196 ALA A N 1
ATOM 1565 C CA . ALA A 1 196 ? -6.964 7.830 6.215 1.00 93.81 196 ALA A CA 1
ATOM 1566 C C . ALA A 1 196 ? -7.947 8.623 5.348 1.00 93.81 196 ALA A C 1
ATOM 1568 O O . ALA A 1 196 ? -7.654 8.964 4.202 1.00 93.81 196 ALA A O 1
ATOM 1569 N N . ASP A 1 197 ? -9.053 9.033 5.958 1.00 90.69 197 ASP A N 1
ATOM 1570 C CA . ASP A 1 197 ? -10.038 9.963 5.395 1.00 90.69 197 ASP A CA 1
ATOM 1571 C C . ASP A 1 197 ? -9.674 11.449 5.614 1.00 90.69 197 ASP A C 1
ATOM 1573 O O . ASP A 1 197 ? -10.463 12.342 5.320 1.00 90.69 197 ASP A O 1
ATOM 1577 N N . GLY A 1 198 ? -8.481 11.729 6.147 1.00 90.56 198 GLY A N 1
ATOM 1578 C CA . GLY A 1 198 ? -8.001 13.084 6.432 1.00 90.56 198 GLY A CA 1
ATOM 1579 C C . GLY A 1 198 ? -8.520 13.703 7.736 1.00 90.56 198 GLY A C 1
ATOM 1580 O O . GLY A 1 198 ? -8.191 14.855 8.014 1.00 90.56 198 GLY A O 1
ATOM 1581 N N . THR A 1 199 ? -9.290 12.971 8.547 1.00 92.81 199 THR A N 1
ATOM 1582 C CA . THR A 1 199 ? -9.798 13.459 9.840 1.00 92.81 199 THR A CA 1
ATOM 1583 C C . THR A 1 199 ? -8.745 13.443 10.955 1.00 92.81 199 THR A C 1
ATOM 1585 O O . THR A 1 199 ? -7.774 12.681 10.924 1.00 92.81 199 THR A O 1
ATOM 1588 N N . ASP A 1 200 ? -8.976 14.247 12.002 1.00 95.19 200 ASP A N 1
ATOM 1589 C CA . ASP A 1 200 ? -8.195 14.186 13.247 1.00 95.19 200 ASP A CA 1
ATOM 1590 C C . ASP A 1 200 ? -8.263 12.793 13.888 1.00 95.19 200 ASP A C 1
ATOM 1592 O O . ASP A 1 200 ? -7.283 12.320 14.452 1.00 95.19 200 ASP A O 1
ATOM 1596 N N . PHE A 1 201 ? -9.407 12.119 13.779 1.00 95.94 201 PHE A N 1
ATOM 1597 C CA . PHE A 1 201 ? -9.598 10.761 14.268 1.00 95.94 201 PHE A CA 1
ATOM 1598 C C . PHE A 1 201 ? -8.668 9.758 13.576 1.00 95.94 201 PHE A C 1
ATOM 1600 O O . PHE A 1 201 ? -8.025 8.958 14.257 1.00 95.94 201 PHE A O 1
ATOM 1607 N N . ALA A 1 202 ? -8.526 9.833 12.248 1.00 96.19 202 ALA A N 1
ATOM 1608 C CA . ALA A 1 202 ? -7.556 9.013 11.525 1.00 96.19 202 ALA A CA 1
ATOM 1609 C C . ALA A 1 202 ? -6.112 9.317 11.961 1.00 96.19 202 ALA A C 1
ATOM 1611 O O . ALA A 1 202 ? -5.312 8.396 12.140 1.00 96.19 202 ALA A O 1
ATOM 1612 N N . ALA A 1 203 ? -5.784 10.596 12.175 1.00 97.06 203 ALA A N 1
ATOM 1613 C CA . ALA A 1 203 ? -4.466 11.006 12.657 1.00 97.06 203 ALA A CA 1
ATOM 1614 C C . ALA A 1 203 ? -4.167 10.472 14.070 1.00 97.06 203 ALA A C 1
ATOM 1616 O O . ALA A 1 203 ? -3.065 9.977 14.315 1.00 97.06 203 ALA A O 1
ATOM 1617 N N . ASP A 1 204 ? -5.146 10.514 14.976 1.00 98.06 204 ASP A N 1
ATOM 1618 C CA . ASP A 1 204 ? -5.022 9.990 16.338 1.00 98.06 204 ASP A CA 1
ATOM 1619 C C . ASP A 1 204 ? -4.805 8.463 16.332 1.00 98.06 204 ASP A C 1
ATOM 1621 O O . ASP A 1 204 ? -3.900 7.973 17.008 1.00 98.06 204 ASP A O 1
ATOM 1625 N N . LEU A 1 205 ? -5.558 7.708 15.516 1.00 98.31 205 LEU A N 1
ATOM 1626 C CA . LEU A 1 205 ? -5.346 6.260 15.342 1.00 98.31 205 LEU A CA 1
ATOM 1627 C C . LEU A 1 205 ? -3.943 5.950 14.808 1.00 98.31 205 LEU A C 1
ATOM 1629 O O . LEU A 1 205 ? -3.263 5.053 15.311 1.00 98.31 205 LEU A O 1
ATOM 1633 N N . GLY A 1 206 ? -3.489 6.710 13.809 1.00 98.12 206 GLY A N 1
ATOM 1634 C CA . GLY A 1 206 ? -2.149 6.555 13.254 1.00 98.12 206 GLY A CA 1
ATOM 1635 C C . GLY A 1 206 ? -1.053 6.810 14.284 1.00 98.12 206 GLY A C 1
ATOM 1636 O O . GLY A 1 206 ? -0.101 6.034 14.382 1.00 98.12 206 GLY A O 1
ATOM 1637 N N . LYS A 1 207 ? -1.222 7.845 15.111 1.00 98.44 207 LYS A N 1
ATOM 1638 C CA . LYS A 1 207 ? -0.315 8.136 16.220 1.00 98.44 207 LYS A CA 1
ATOM 1639 C C . LYS A 1 207 ? -0.267 6.993 17.234 1.00 98.44 207 LYS A C 1
ATOM 1641 O O . LYS A 1 207 ? 0.822 6.591 17.622 1.00 98.44 207 LYS A O 1
ATOM 1646 N N . MET A 1 208 ? -1.411 6.435 17.629 1.00 98.62 208 MET A N 1
ATOM 1647 C CA . MET A 1 208 ? -1.444 5.310 18.574 1.00 98.62 208 MET A CA 1
ATOM 1648 C C . MET A 1 208 ? -0.726 4.071 18.028 1.00 98.62 208 MET A C 1
ATOM 1650 O O . MET A 1 208 ? -0.004 3.406 18.768 1.00 98.62 208 MET A O 1
ATOM 1654 N N . ALA A 1 209 ? -0.871 3.779 16.732 1.00 98.69 209 ALA A N 1
ATOM 1655 C CA . ALA A 1 209 ? -0.113 2.710 16.088 1.00 98.69 209 ALA A CA 1
ATOM 1656 C C . ALA A 1 209 ? 1.399 3.012 16.075 1.00 98.69 209 ALA A C 1
ATOM 1658 O O . ALA A 1 209 ? 2.217 2.152 16.398 1.00 98.69 209 ALA A O 1
ATOM 1659 N N . GLN A 1 210 ? 1.806 4.242 15.758 1.00 98.19 210 GLN A N 1
ATOM 1660 C CA . GLN A 1 210 ? 3.219 4.631 15.825 1.00 98.19 210 GLN A CA 1
ATOM 1661 C C . GLN A 1 210 ? 3.793 4.506 17.243 1.00 98.19 210 GLN A C 1
ATOM 1663 O O . GLN A 1 210 ? 4.876 3.944 17.410 1.00 98.19 210 GLN A O 1
ATOM 1668 N N . ASP A 1 211 ? 3.057 4.978 18.251 1.00 98.50 211 ASP A N 1
ATOM 1669 C CA . ASP A 1 211 ? 3.456 4.934 19.660 1.00 98.50 211 ASP A CA 1
ATOM 1670 C C . ASP A 1 211 ? 3.576 3.486 20.175 1.00 98.50 211 ASP A C 1
ATOM 1672 O O . ASP A 1 211 ? 4.461 3.199 20.981 1.00 98.50 211 ASP A O 1
ATOM 1676 N N . ALA A 1 212 ? 2.760 2.557 19.657 1.00 98.56 212 ALA A N 1
ATOM 1677 C CA . ALA A 1 212 ? 2.871 1.121 19.936 1.00 98.56 212 ALA A CA 1
ATOM 1678 C C . ALA A 1 212 ? 4.110 0.457 19.295 1.00 98.56 212 ALA A C 1
ATOM 1680 O O . ALA A 1 212 ? 4.514 -0.625 19.714 1.00 98.56 212 ALA A O 1
ATOM 1681 N N . GLY A 1 213 ? 4.736 1.099 18.300 1.00 98.25 213 GLY A N 1
ATOM 1682 C CA . GLY A 1 213 ? 5.999 0.658 17.697 1.00 98.25 213 GLY A CA 1
ATOM 1683 C C . GLY A 1 213 ? 5.929 0.247 16.224 1.00 98.25 213 GLY A C 1
ATOM 1684 O O . GLY A 1 213 ? 6.945 -0.191 15.673 1.00 98.25 213 GLY A O 1
ATOM 1685 N N . PHE A 1 214 ? 4.778 0.390 15.559 1.00 98.50 214 PHE A N 1
ATOM 1686 C CA . PHE A 1 214 ? 4.639 0.032 14.146 1.00 98.50 214 PHE A CA 1
ATOM 1687 C C . PHE A 1 214 ? 5.506 0.920 13.234 1.00 98.50 214 PHE A C 1
ATOM 1689 O O . PHE A 1 214 ? 5.544 2.147 13.369 1.00 98.50 214 PHE A O 1
ATOM 1696 N N . LYS A 1 215 ? 6.154 0.320 12.224 1.00 97.88 215 LYS A N 1
ATOM 1697 C CA . LYS A 1 215 ? 6.622 1.079 11.051 1.00 97.88 215 LYS A CA 1
ATOM 1698 C C . LYS A 1 215 ? 5.421 1.482 10.218 1.00 97.88 215 LYS A C 1
ATOM 1700 O O . LYS A 1 215 ? 4.652 0.630 9.796 1.00 97.88 215 LYS A O 1
ATOM 1705 N N . PHE A 1 216 ? 5.258 2.776 10.003 1.00 96.19 216 PHE A N 1
ATOM 1706 C CA . PHE A 1 216 ? 3.965 3.332 9.644 1.00 96.19 216 PHE A CA 1
ATOM 1707 C C . PHE A 1 216 ? 4.012 4.072 8.309 1.00 96.19 216 PHE A C 1
ATOM 1709 O O . PHE A 1 216 ? 4.903 4.895 8.103 1.00 96.19 216 PHE A O 1
ATOM 1716 N N . VAL A 1 217 ? 3.045 3.793 7.436 1.00 97.69 217 VAL A N 1
ATOM 1717 C CA . VAL A 1 217 ? 2.804 4.511 6.175 1.00 97.69 217 VAL A CA 1
ATOM 1718 C C . VAL A 1 217 ? 1.358 4.992 6.165 1.00 97.69 217 VAL A C 1
ATOM 1720 O O . VAL A 1 217 ? 0.459 4.238 6.535 1.00 97.69 217 VAL A O 1
ATOM 1723 N N . THR A 1 218 ? 1.129 6.224 5.711 1.00 96.69 218 THR A N 1
ATOM 1724 C CA . THR A 1 218 ? -0.218 6.794 5.585 1.00 96.69 218 THR A CA 1
ATOM 1725 C C . THR A 1 218 ? -0.554 7.067 4.131 1.00 96.69 218 THR A C 1
ATOM 1727 O O . THR A 1 218 ? 0.191 7.747 3.428 1.00 96.69 218 THR A O 1
ATOM 1730 N N . VAL A 1 219 ? -1.735 6.626 3.719 1.00 93.50 219 VAL A N 1
ATOM 1731 C CA . VAL A 1 219 ? -2.402 7.039 2.490 1.00 93.50 219 VAL A CA 1
ATOM 1732 C C . VAL A 1 219 ? -3.514 8.002 2.872 1.00 93.50 219 VAL A C 1
ATOM 1734 O O . VAL A 1 219 ? -4.461 7.610 3.548 1.00 93.50 219 VAL A O 1
ATOM 1737 N N . SER A 1 220 ? -3.401 9.264 2.464 1.00 88.56 220 SER A N 1
ATOM 1738 C CA . SER A 1 220 ? -4.477 10.239 2.654 1.00 88.56 220 SER A CA 1
ATOM 1739 C C . SER A 1 220 ? -5.403 10.217 1.442 1.00 88.56 220 SER A C 1
ATOM 1741 O O . SER A 1 220 ? -4.966 10.492 0.325 1.00 88.56 220 SER A O 1
ATOM 1743 N N . ALA A 1 221 ? -6.669 9.874 1.663 1.00 82.38 221 ALA A N 1
ATOM 1744 C CA . ALA A 1 221 ? -7.698 9.795 0.637 1.00 82.38 221 ALA A CA 1
ATOM 1745 C C . ALA A 1 221 ? -9.007 10.420 1.159 1.00 82.38 221 ALA A C 1
ATOM 1747 O O . ALA A 1 221 ? -9.957 9.704 1.476 1.00 82.38 221 ALA A O 1
ATOM 1748 N N . PRO A 1 222 ? -9.067 11.760 1.280 1.00 77.88 222 PRO A N 1
ATOM 1749 C CA . PRO A 1 222 ? -10.148 12.433 1.999 1.00 77.88 222 PRO A CA 1
ATOM 1750 C C . PRO A 1 222 ? -11.501 12.363 1.287 1.00 77.88 222 PRO A C 1
ATOM 1752 O O . PRO A 1 222 ? -12.545 12.507 1.917 1.00 77.88 222 PRO A O 1
ATOM 1755 N N . THR A 1 223 ? -11.511 12.130 -0.026 1.00 75.56 223 THR A N 1
ATOM 1756 C CA . THR A 1 223 ? -12.746 11.967 -0.797 1.00 75.56 223 THR A CA 1
ATOM 1757 C C . THR A 1 223 ? -12.868 10.563 -1.380 1.00 75.56 223 THR A C 1
ATOM 1759 O O . THR A 1 223 ? -11.882 9.844 -1.556 1.00 75.56 223 THR A O 1
ATOM 1762 N N . THR A 1 224 ? -14.089 10.169 -1.755 1.00 71.06 224 THR A N 1
ATOM 1763 C CA . THR A 1 224 ? -14.320 8.930 -2.516 1.00 71.06 224 THR A CA 1
ATOM 1764 C C . THR A 1 224 ? -13.486 8.896 -3.797 1.00 71.06 224 THR A C 1
ATOM 1766 O O . THR A 1 224 ? -12.907 7.867 -4.132 1.00 71.06 224 THR A O 1
ATOM 1769 N N . PHE A 1 225 ? -13.414 10.019 -4.518 1.00 75.06 225 PHE A N 1
ATOM 1770 C CA . PHE A 1 225 ? -12.643 10.099 -5.756 1.00 75.06 225 PHE A CA 1
ATOM 1771 C C . PHE A 1 225 ? -11.152 9.889 -5.484 1.00 75.06 225 PHE A C 1
ATOM 1773 O O . PHE A 1 225 ? -10.539 9.043 -6.133 1.00 75.06 225 PHE A O 1
ATOM 1780 N N . ASP A 1 226 ? -10.610 10.564 -4.465 1.00 76.75 226 ASP A N 1
ATOM 1781 C CA . ASP A 1 226 ? -9.214 10.392 -4.052 1.00 76.75 226 ASP A CA 1
ATOM 1782 C C . ASP A 1 226 ? -8.936 8.958 -3.606 1.00 76.75 226 ASP A C 1
ATOM 1784 O O . ASP A 1 226 ? -7.872 8.422 -3.899 1.00 76.75 226 ASP A O 1
ATOM 1788 N N . THR A 1 227 ? -9.901 8.308 -2.949 1.00 77.62 227 THR A N 1
ATOM 1789 C CA . THR A 1 227 ? -9.808 6.896 -2.555 1.00 77.62 227 THR A CA 1
ATOM 1790 C C . THR A 1 227 ? -9.623 6.015 -3.784 1.00 77.62 227 THR A C 1
ATOM 1792 O O . THR A 1 227 ? -8.681 5.232 -3.833 1.00 77.62 227 THR A O 1
ATOM 1795 N N . ILE A 1 228 ? -10.456 6.181 -4.813 1.00 77.81 228 ILE A N 1
ATOM 1796 C CA . ILE A 1 228 ? -10.374 5.380 -6.041 1.00 77.81 228 ILE A CA 1
ATOM 1797 C C . ILE A 1 228 ? -9.043 5.621 -6.759 1.00 77.81 228 ILE A C 1
ATOM 1799 O O . ILE A 1 228 ? -8.340 4.671 -7.099 1.00 77.81 228 ILE A O 1
ATOM 1803 N N . THR A 1 229 ? -8.665 6.882 -6.976 1.00 79.56 229 THR A N 1
ATOM 1804 C CA . THR A 1 229 ? -7.449 7.210 -7.733 1.00 79.56 229 THR A CA 1
ATOM 1805 C C . THR A 1 229 ? -6.168 6.903 -6.971 1.00 79.56 229 THR A C 1
ATOM 1807 O O . THR A 1 229 ? -5.141 6.631 -7.587 1.00 79.56 229 THR A O 1
ATOM 1810 N N . THR A 1 230 ? -6.189 6.958 -5.642 1.00 83.69 230 THR A N 1
ATOM 1811 C CA . THR A 1 230 ? -4.999 6.693 -4.828 1.00 83.69 230 THR A CA 1
ATOM 1812 C C . THR A 1 230 ? -4.838 5.198 -4.590 1.00 83.69 230 THR A C 1
ATOM 1814 O O . THR A 1 230 ? -3.744 4.670 -4.776 1.00 83.69 230 THR A O 1
ATOM 1817 N N . LEU A 1 231 ? -5.926 4.493 -4.262 1.00 85.44 231 LEU A N 1
ATOM 1818 C CA . LEU A 1 231 ? -5.894 3.060 -3.969 1.00 85.44 231 LEU A CA 1
ATOM 1819 C C . LEU A 1 231 ? -5.868 2.171 -5.216 1.00 85.44 231 LEU A C 1
ATOM 1821 O O . LEU A 1 231 ? -5.677 0.970 -5.071 1.00 85.44 231 LEU A O 1
ATOM 1825 N N . GLN A 1 232 ? -5.959 2.715 -6.437 1.00 84.81 232 GLN A N 1
ATOM 1826 C CA . GLN A 1 232 ? -5.700 1.932 -7.660 1.00 84.81 232 GLN A CA 1
ATOM 1827 C C . GLN A 1 232 ? -4.289 1.311 -7.687 1.00 84.81 232 GLN A C 1
ATOM 1829 O O . GLN A 1 232 ? -4.036 0.374 -8.437 1.00 84.81 232 GLN A O 1
ATOM 1834 N N . HIS A 1 233 ? -3.360 1.857 -6.897 1.00 85.25 233 HIS A N 1
ATOM 1835 C CA . HIS A 1 233 ? -2.007 1.329 -6.738 1.00 85.25 233 HIS A CA 1
ATOM 1836 C C . HIS A 1 233 ? -1.882 0.330 -5.586 1.00 85.25 233 HIS A C 1
ATOM 1838 O O . HIS A 1 233 ? -0.813 -0.242 -5.420 1.00 85.25 233 HIS A O 1
ATOM 1844 N N . LEU A 1 234 ? -2.929 0.136 -4.777 1.00 88.06 234 LEU A N 1
ATOM 1845 C CA . LEU A 1 234 ? -2.921 -0.835 -3.693 1.00 88.06 234 LEU A CA 1
ATOM 1846 C C . LEU A 1 234 ? -3.091 -2.237 -4.280 1.00 88.06 234 LEU A C 1
ATOM 1848 O O . LEU A 1 234 ? -4.203 -2.664 -4.585 1.00 88.06 234 LEU A O 1
ATOM 1852 N N . ASP A 1 235 ? -1.981 -2.945 -4.437 1.00 88.56 235 ASP A N 1
ATOM 1853 C CA . ASP A 1 235 ? -1.962 -4.332 -4.884 1.00 88.56 235 ASP A CA 1
ATOM 1854 C C . ASP A 1 235 ? -1.489 -5.284 -3.773 1.00 88.56 235 ASP A C 1
ATOM 1856 O O . ASP A 1 235 ? -1.024 -4.876 -2.702 1.00 88.56 235 ASP A O 1
ATOM 1860 N N . ALA A 1 236 ? -1.621 -6.584 -4.036 1.00 90.19 236 ALA A N 1
ATOM 1861 C CA . ALA A 1 236 ? -1.195 -7.633 -3.120 1.00 90.19 236 ALA A CA 1
ATOM 1862 C C . ALA A 1 236 ? 0.307 -7.579 -2.788 1.00 90.19 236 ALA A C 1
ATOM 1864 O O . ALA A 1 236 ? 0.703 -8.028 -1.716 1.00 90.19 236 ALA A O 1
ATOM 1865 N N . GLU A 1 237 ? 1.159 -7.056 -3.675 1.00 89.56 237 GLU A N 1
ATOM 1866 C CA . GLU A 1 237 ? 2.603 -6.980 -3.430 1.00 89.56 237 GLU A CA 1
ATOM 1867 C C . GLU A 1 237 ? 2.935 -5.897 -2.407 1.00 89.56 237 GLU A C 1
ATOM 1869 O O . GLU A 1 237 ? 3.725 -6.136 -1.494 1.00 89.56 237 GLU A O 1
ATOM 1874 N N . ILE A 1 238 ? 2.280 -4.742 -2.505 1.00 93.38 238 ILE A N 1
ATOM 1875 C CA . ILE A 1 238 ? 2.379 -3.680 -1.507 1.00 93.38 238 ILE A CA 1
ATOM 1876 C C . ILE A 1 238 ? 1.819 -4.146 -0.163 1.00 93.38 238 ILE A C 1
ATOM 1878 O O . ILE A 1 238 ? 2.455 -3.944 0.870 1.00 93.38 238 ILE A O 1
ATOM 1882 N N . LEU A 1 239 ? 0.658 -4.808 -0.158 1.00 95.50 239 LEU A N 1
ATOM 1883 C CA . LEU A 1 239 ? 0.019 -5.264 1.080 1.00 95.50 239 LEU A CA 1
ATOM 1884 C C . LEU A 1 239 ? 0.870 -6.280 1.859 1.00 95.50 239 LEU A C 1
ATOM 1886 O O . LEU A 1 239 ? 0.840 -6.274 3.086 1.00 95.50 239 LEU A O 1
ATOM 1890 N N . LYS A 1 240 ? 1.701 -7.084 1.183 1.00 94.38 240 LYS A N 1
ATOM 1891 C CA . LYS A 1 240 ? 2.652 -8.007 1.838 1.00 94.38 240 LYS A CA 1
ATOM 1892 C C . LYS A 1 240 ? 3.706 -7.310 2.702 1.00 94.38 240 LYS A C 1
ATOM 1894 O O . LYS A 1 240 ? 4.340 -7.977 3.517 1.00 94.38 240 LYS A O 1
ATOM 1899 N N . ALA A 1 241 ? 3.927 -6.006 2.522 1.00 95.44 241 ALA A N 1
ATOM 1900 C CA . ALA A 1 241 ? 4.854 -5.235 3.346 1.00 95.44 241 ALA A CA 1
ATOM 1901 C C . ALA A 1 241 ? 4.282 -4.881 4.731 1.00 95.44 241 ALA A C 1
ATOM 1903 O O . ALA A 1 241 ? 5.014 -4.312 5.542 1.00 95.44 241 ALA A O 1
ATOM 1904 N N . TYR A 1 242 ? 3.006 -5.188 4.994 1.00 98.06 242 TYR A N 1
ATOM 1905 C CA . TYR A 1 242 ? 2.270 -4.771 6.185 1.00 98.06 242 TYR A CA 1
ATOM 1906 C C . TYR A 1 242 ? 1.765 -5.953 7.009 1.00 98.06 242 TYR A C 1
ATOM 1908 O O . TYR A 1 242 ? 1.303 -6.949 6.462 1.00 98.06 242 TYR A O 1
ATOM 1916 N N . ASP A 1 243 ? 1.796 -5.817 8.334 1.00 98.31 243 ASP A N 1
ATOM 1917 C CA . ASP A 1 243 ? 1.158 -6.770 9.252 1.00 98.31 243 ASP A CA 1
ATOM 1918 C C . ASP A 1 243 ? -0.246 -6.298 9.664 1.00 98.31 243 ASP A C 1
ATOM 1920 O O . ASP A 1 243 ? -1.132 -7.115 9.928 1.00 98.31 243 ASP A O 1
ATOM 1924 N N . LEU A 1 244 ? -0.458 -4.976 9.688 1.00 98.81 244 LEU A N 1
ATOM 1925 C CA . LEU A 1 244 ? -1.721 -4.321 10.025 1.00 98.81 244 LEU A CA 1
ATOM 1926 C C . LEU A 1 244 ? -2.131 -3.307 8.946 1.00 98.81 244 LEU A C 1
ATOM 1928 O O . LEU A 1 244 ? -1.338 -2.477 8.508 1.00 98.81 244 LEU A O 1
ATOM 1932 N N . LEU A 1 245 ? -3.402 -3.326 8.570 1.00 98.62 245 LEU A N 1
ATOM 1933 C CA . LEU A 1 245 ? -4.059 -2.291 7.785 1.00 98.62 245 LEU A CA 1
ATOM 1934 C C . LEU A 1 245 ? -5.088 -1.587 8.671 1.00 98.62 245 LEU A C 1
ATOM 1936 O O . LEU A 1 245 ? -5.993 -2.238 9.186 1.00 98.62 245 LEU A O 1
ATOM 1940 N N . ILE A 1 246 ? -4.992 -0.271 8.821 1.00 98.50 246 ILE A N 1
ATOM 1941 C CA . ILE A 1 246 ? -6.026 0.554 9.449 1.00 98.50 246 ILE A CA 1
ATOM 1942 C C . ILE A 1 246 ? -6.829 1.218 8.333 1.00 98.50 246 ILE A C 1
ATOM 1944 O O . ILE A 1 246 ? -6.279 1.974 7.535 1.00 98.50 246 ILE A O 1
ATOM 1948 N N . LEU A 1 247 ? -8.128 0.941 8.276 1.00 95.69 247 LEU A N 1
ATOM 1949 C CA . LEU A 1 247 ? -9.048 1.529 7.311 1.00 95.69 247 LEU A CA 1
ATOM 1950 C C . LEU A 1 247 ? -10.002 2.481 8.029 1.00 95.69 247 LEU A C 1
ATOM 1952 O O . LEU A 1 247 ? -10.925 2.036 8.716 1.00 95.69 247 LEU A O 1
ATOM 1956 N N . VAL A 1 248 ? -9.784 3.781 7.829 1.00 93.94 248 VAL A N 1
ATOM 1957 C CA . VAL A 1 248 ? -10.663 4.843 8.323 1.00 93.94 248 VAL A CA 1
ATOM 1958 C C . VAL A 1 248 ? -11.450 5.416 7.154 1.00 93.94 248 VAL A C 1
ATOM 1960 O O . VAL A 1 248 ? -10.882 5.749 6.114 1.00 93.94 248 VAL A O 1
ATOM 1963 N N . LYS A 1 249 ? -12.770 5.507 7.307 1.00 86.69 249 LYS A N 1
ATOM 1964 C CA . LYS A 1 249 ? -13.682 5.995 6.266 1.00 86.69 249 LYS A CA 1
ATOM 1965 C C . LYS A 1 249 ? -14.472 7.193 6.789 1.00 86.69 249 LYS A C 1
ATOM 1967 O O . LYS A 1 249 ? -14.992 7.141 7.901 1.00 86.69 249 LYS A O 1
ATOM 1972 N N . GLY A 1 250 ? -14.571 8.230 5.954 1.00 74.25 250 GLY A N 1
ATOM 1973 C CA . GLY A 1 250 ? -15.142 9.533 6.304 1.00 74.25 250 GLY A CA 1
ATOM 1974 C C . GLY A 1 250 ? -16.275 10.025 5.394 1.00 74.25 250 GLY A C 1
ATOM 1975 O O . GLY A 1 250 ? -16.774 9.301 4.535 1.00 74.25 250 GLY A O 1
ATOM 1976 N N . GLU A 1 251 ? -16.635 11.294 5.618 1.00 59.28 251 GLU A N 1
ATOM 1977 C CA . GLU A 1 251 ? -17.836 12.102 5.297 1.00 59.28 251 GLU A CA 1
ATOM 1978 C C . GLU A 1 251 ? -18.612 11.937 3.972 1.00 59.28 251 GLU A C 1
ATOM 1980 O O . GLU A 1 251 ? -19.690 12.523 3.825 1.00 59.28 251 GLU A O 1
ATOM 1985 N N . HIS A 1 252 ? -18.141 11.158 3.001 1.00 60.28 252 HIS A N 1
ATOM 1986 C CA . HIS A 1 252 ? -18.758 11.070 1.676 1.00 60.28 252 HIS A CA 1
ATOM 1987 C C . HIS A 1 252 ? -19.051 9.623 1.288 1.00 60.28 252 HIS A C 1
ATOM 1989 O O . HIS A 1 252 ? -18.303 8.951 0.577 1.00 60.28 252 HIS A O 1
ATOM 1995 N N . TYR A 1 253 ? -20.201 9.165 1.779 1.00 58.81 253 TYR A N 1
ATOM 1996 C CA . TYR A 1 253 ? -20.751 7.843 1.534 1.00 58.81 253 TYR A CA 1
ATOM 1997 C C . TYR A 1 253 ? -21.105 7.659 0.064 1.00 58.81 253 TYR A C 1
ATOM 1999 O O . TYR A 1 253 ? -22.092 8.202 -0.437 1.00 58.81 253 TYR A O 1
ATOM 2007 N N . THR A 1 254 ? -20.366 6.800 -0.622 1.00 58.78 254 THR A N 1
ATOM 2008 C CA . THR A 1 254 ? -20.928 6.116 -1.782 1.00 58.78 254 THR A CA 1
ATOM 2009 C C . THR A 1 254 ? -20.840 4.628 -1.522 1.00 58.78 254 THR A C 1
ATOM 2011 O O . THR A 1 254 ? -19.807 4.111 -1.109 1.00 58.78 254 THR A O 1
ATOM 2014 N N . ARG A 1 255 ? -21.948 3.917 -1.753 1.00 60.34 255 ARG A N 1
ATOM 2015 C CA . ARG A 1 255 ? -21.954 2.450 -1.809 1.00 60.34 255 ARG A CA 1
ATOM 2016 C C . ARG A 1 255 ? -21.286 2.006 -3.099 1.00 60.34 255 ARG A C 1
ATOM 2018 O O . ARG A 1 255 ? -21.921 1.415 -3.967 1.00 60.34 255 ARG A O 1
ATOM 2025 N N . ALA A 1 256 ? -20.022 2.347 -3.262 1.00 55.84 256 ALA A N 1
ATOM 2026 C CA . ALA A 1 256 ? -19.219 1.845 -4.347 1.00 55.84 256 ALA A CA 1
ATOM 2027 C C . ALA A 1 256 ? -18.662 0.491 -3.888 1.00 55.84 256 ALA A C 1
ATOM 2029 O O . ALA A 1 256 ? -17.533 0.342 -3.439 1.00 55.84 256 ALA A O 1
ATOM 2030 N N . THR A 1 257 ? -19.553 -0.499 -3.915 1.00 52.16 257 THR A N 1
ATOM 2031 C CA . THR A 1 257 ? -19.336 -1.880 -3.450 1.00 52.16 257 THR A CA 1
ATOM 2032 C C . THR A 1 257 ? -18.446 -2.700 -4.392 1.00 52.16 257 THR A C 1
ATOM 2034 O O . THR A 1 257 ? -18.209 -3.876 -4.141 1.00 52.16 257 THR A O 1
ATOM 2037 N N . GLU A 1 258 ? -17.904 -2.080 -5.441 1.00 56.34 258 GLU A N 1
ATOM 2038 C CA . GLU A 1 258 ? -17.149 -2.732 -6.515 1.00 56.34 258 GLU A CA 1
ATOM 2039 C C . GLU A 1 258 ? -15.786 -2.062 -6.717 1.00 56.34 258 GLU A C 1
ATOM 2041 O O . GLU A 1 258 ? -15.418 -1.650 -7.816 1.00 56.34 258 GLU A O 1
ATOM 2046 N N . HIS A 1 259 ? -15.035 -1.888 -5.633 1.00 70.75 259 HIS A N 1
ATOM 2047 C CA . HIS A 1 259 ? -13.657 -1.432 -5.736 1.00 70.75 259 HIS A CA 1
ATOM 2048 C C . HIS A 1 259 ? -12.695 -2.597 -5.565 1.00 70.75 259 HIS A C 1
ATOM 2050 O O . HIS A 1 259 ? -12.729 -3.286 -4.545 1.00 70.75 259 HIS A O 1
ATOM 2056 N N . ASP A 1 260 ? -11.798 -2.768 -6.540 1.00 80.75 260 ASP A N 1
ATOM 2057 C CA . ASP A 1 260 ? -10.775 -3.819 -6.543 1.00 80.75 260 ASP A CA 1
ATOM 2058 C C . ASP A 1 260 ? -9.971 -3.851 -5.236 1.00 80.75 260 ASP A C 1
ATOM 2060 O O . ASP A 1 260 ? -9.611 -4.928 -4.760 1.00 80.75 260 ASP A O 1
ATOM 2064 N N . TYR A 1 261 ? -9.765 -2.696 -4.591 1.00 87.06 261 TYR A N 1
ATOM 2065 C CA . TYR A 1 261 ? -9.034 -2.623 -3.328 1.00 87.06 261 TYR A CA 1
ATOM 2066 C C . TYR A 1 261 ? -9.729 -3.380 -2.182 1.00 87.06 261 TYR A C 1
ATOM 2068 O O . TYR A 1 261 ? -9.031 -3.933 -1.339 1.00 87.06 261 TYR A O 1
ATOM 2076 N N . TYR A 1 262 ? -11.067 -3.480 -2.133 1.00 90.00 262 TYR A N 1
ATOM 2077 C CA . TYR A 1 262 ? -11.729 -4.282 -1.093 1.00 90.00 262 TYR A CA 1
ATOM 2078 C C . TYR A 1 262 ? -11.447 -5.773 -1.261 1.00 90.00 262 TYR A C 1
ATOM 2080 O O . TYR A 1 262 ? -11.243 -6.467 -0.266 1.00 90.00 262 TYR A O 1
ATOM 2088 N N . SER A 1 263 ? -11.353 -6.249 -2.502 1.00 91.19 263 SER A N 1
ATOM 2089 C CA . SER A 1 263 ? -10.910 -7.613 -2.799 1.00 91.19 263 SER A CA 1
ATOM 2090 C C . SER A 1 263 ? -9.457 -7.833 -2.384 1.00 91.19 263 SER A C 1
ATOM 2092 O O . SER A 1 263 ? -9.144 -8.875 -1.814 1.00 91.19 263 SER A O 1
ATOM 2094 N N . GLN A 1 264 ? -8.582 -6.842 -2.588 1.00 93.31 264 GLN A N 1
ATOM 2095 C CA . GLN A 1 264 ? -7.191 -6.906 -2.120 1.00 93.31 264 GLN A CA 1
ATOM 2096 C C . GLN A 1 264 ? -7.105 -6.955 -0.585 1.00 93.31 264 GLN A C 1
ATOM 2098 O O . GLN A 1 264 ? -6.358 -7.763 -0.042 1.00 93.31 264 GLN A O 1
ATOM 2103 N N . ILE A 1 265 ? -7.903 -6.148 0.127 1.00 94.94 265 ILE A N 1
ATOM 2104 C CA . ILE A 1 265 ? -7.972 -6.163 1.600 1.00 94.94 265 ILE A CA 1
ATOM 2105 C C . ILE A 1 265 ? -8.502 -7.507 2.108 1.00 94.94 265 ILE A C 1
ATOM 2107 O O . ILE A 1 265 ? -7.947 -8.073 3.049 1.00 94.94 265 ILE A O 1
ATOM 2111 N N . HIS A 1 266 ? -9.559 -8.034 1.485 1.00 95.75 266 HIS A N 1
ATOM 2112 C CA . HIS A 1 266 ? -10.108 -9.348 1.825 1.00 95.75 266 HIS A CA 1
ATOM 2113 C C . HIS A 1 266 ? -9.053 -10.443 1.672 1.00 95.75 266 HIS A C 1
ATOM 2115 O O . HIS A 1 266 ? -8.799 -11.192 2.619 1.00 95.75 266 HIS A O 1
ATOM 2121 N N . GLN A 1 267 ? -8.374 -10.470 0.521 1.00 96.12 267 GLN A N 1
ATOM 2122 C CA . GLN A 1 267 ? -7.292 -11.411 0.259 1.00 96.12 267 GLN A CA 1
ATOM 2123 C C . GLN A 1 267 ? -6.169 -11.266 1.293 1.00 96.12 267 GLN A C 1
ATOM 2125 O O . GLN A 1 267 ? -5.778 -12.265 1.897 1.00 96.12 267 GLN A O 1
ATOM 2130 N N . PHE A 1 268 ? -5.711 -10.042 1.558 1.00 97.56 268 PHE A N 1
ATOM 2131 C CA . PHE A 1 268 ? -4.677 -9.746 2.550 1.00 97.56 268 PHE A CA 1
ATOM 2132 C C . PHE A 1 268 ? -4.996 -10.352 3.920 1.00 97.56 268 PHE A C 1
ATOM 2134 O O . PHE A 1 268 ? -4.173 -11.078 4.478 1.00 97.56 268 PHE A O 1
ATOM 2141 N N . VAL A 1 269 ? -6.208 -10.136 4.440 1.00 98.19 269 VAL A N 1
ATOM 2142 C CA . VAL A 1 269 ? -6.601 -10.699 5.740 1.00 98.19 269 VAL A CA 1
ATOM 2143 C C . VAL A 1 269 ? -6.728 -12.217 5.677 1.00 98.19 269 VAL A C 1
ATOM 2145 O O . VAL A 1 269 ? -6.255 -12.920 6.570 1.00 98.19 269 VAL A O 1
ATOM 2148 N N . SER A 1 270 ? -7.298 -12.756 4.595 1.00 97.50 270 SER A N 1
ATOM 2149 C CA . SER A 1 270 ? -7.412 -14.207 4.418 1.00 97.50 270 SER A CA 1
ATOM 2150 C C . SER A 1 270 ? -6.045 -14.913 4.438 1.00 97.50 270 SER A C 1
ATOM 2152 O O . SER A 1 270 ? -5.930 -16.036 4.943 1.00 97.50 270 SER A O 1
ATOM 2154 N N . GLU A 1 271 ? -5.000 -14.234 3.953 1.00 97.38 271 GLU A N 1
ATOM 2155 C CA . GLU A 1 271 ? -3.626 -14.730 3.858 1.00 97.38 271 GLU A CA 1
ATOM 2156 C C . GLU A 1 271 ? -2.795 -14.528 5.136 1.00 97.38 271 GLU A C 1
ATOM 2158 O O . GLU A 1 271 ? -1.719 -15.121 5.245 1.00 97.38 271 GLU A O 1
ATOM 2163 N N . GLY A 1 272 ? -3.311 -13.800 6.133 1.00 97.31 272 GLY A N 1
ATOM 2164 C CA . GLY A 1 272 ? -2.669 -13.616 7.442 1.00 97.31 272 GLY A CA 1
ATOM 2165 C C . GLY A 1 272 ? -2.488 -12.164 7.873 1.00 97.31 272 GLY A C 1
ATOM 2166 O O . GLY A 1 272 ? -2.033 -11.922 8.987 1.00 97.31 272 GLY A O 1
ATOM 2167 N N . GLY A 1 273 ? -2.839 -11.207 7.014 1.00 98.19 273 GLY A N 1
ATOM 2168 C CA . GLY A 1 273 ? -2.866 -9.792 7.358 1.00 98.19 273 GLY A CA 1
ATOM 2169 C C . GLY A 1 273 ? -3.945 -9.454 8.386 1.00 98.19 273 GLY A C 1
ATOM 2170 O O . GLY A 1 273 ? -4.907 -10.199 8.576 1.00 98.19 273 GLY A O 1
ATOM 2171 N N . ASN A 1 274 ? -3.814 -8.308 9.047 1.00 98.75 274 ASN A N 1
ATOM 2172 C CA . ASN A 1 274 ? -4.776 -7.866 10.056 1.00 98.75 274 ASN A CA 1
ATOM 2173 C C . ASN A 1 274 ? -5.457 -6.579 9.607 1.00 98.75 274 ASN A C 1
ATOM 2175 O O . ASN A 1 274 ? -4.795 -5.674 9.109 1.00 98.75 274 ASN A O 1
ATOM 2179 N N . LEU A 1 275 ? -6.770 -6.482 9.798 1.00 98.75 275 LEU A N 1
ATOM 2180 C CA . LEU A 1 275 ? -7.549 -5.287 9.475 1.00 98.75 275 LEU A CA 1
ATOM 2181 C C . LEU A 1 275 ? -8.068 -4.645 10.756 1.00 98.75 275 LEU A C 1
ATOM 2183 O O . LEU A 1 275 ? -8.748 -5.299 11.534 1.00 98.75 275 LEU A O 1
ATOM 2187 N N . PHE A 1 276 ? -7.825 -3.354 10.937 1.00 98.75 276 PHE A N 1
ATOM 2188 C CA . PHE A 1 276 ? -8.524 -2.508 11.894 1.00 98.75 276 PHE A CA 1
ATOM 2189 C C . PHE A 1 276 ? -9.427 -1.554 11.116 1.00 98.75 276 PHE A C 1
ATOM 2191 O O . PHE A 1 276 ? -8.955 -0.600 10.504 1.00 98.75 276 PHE A O 1
ATOM 2198 N N . ALA A 1 277 ? -10.726 -1.823 11.109 1.00 97.69 277 ALA A N 1
ATOM 2199 C CA . ALA A 1 277 ? -11.710 -0.994 10.421 1.00 97.69 277 ALA A CA 1
ATOM 2200 C C . ALA A 1 277 ? -12.456 -0.086 11.408 1.00 97.69 277 ALA A C 1
ATOM 2202 O O . ALA A 1 277 ? -12.648 -0.438 12.573 1.00 97.69 277 ALA A O 1
ATOM 2203 N N . THR A 1 278 ? -12.896 1.078 10.939 1.00 96.69 278 THR A N 1
ATOM 2204 C CA . THR A 1 278 ? -13.765 1.980 11.710 1.00 96.69 278 THR A CA 1
ATOM 2205 C C . THR A 1 278 ? -15.200 1.950 11.197 1.00 96.69 278 THR A C 1
ATOM 2207 O O . THR A 1 278 ? -15.501 1.245 10.228 1.00 96.69 278 THR A O 1
ATOM 2210 N N . SER A 1 279 ? -16.080 2.751 11.810 1.00 93.44 279 SER A N 1
ATOM 2211 C CA . SER A 1 279 ? -17.443 2.928 11.310 1.00 93.44 279 SER A CA 1
ATOM 2212 C C . SER A 1 279 ? -17.495 3.250 9.817 1.00 93.44 279 SER A C 1
ATOM 2214 O O . SER A 1 279 ? -16.546 3.785 9.238 1.00 93.44 279 SER A O 1
ATOM 2216 N N . TRP A 1 280 ? -18.641 2.915 9.225 1.00 90.81 280 TRP A N 1
ATOM 2217 C CA . TRP A 1 280 ? -19.011 3.047 7.813 1.00 90.81 280 TRP A CA 1
ATOM 2218 C C . TRP A 1 280 ? -18.454 1.974 6.890 1.00 90.81 280 TRP A C 1
ATOM 2220 O O . TRP A 1 280 ? -19.022 1.744 5.822 1.00 90.81 280 TRP A O 1
ATOM 2230 N N . VAL A 1 281 ? -17.419 1.242 7.309 1.00 92.19 281 VAL A N 1
ATOM 2231 C CA . VAL A 1 281 ? -16.951 0.066 6.566 1.00 92.19 281 VAL A CA 1
ATOM 2232 C C . VAL A 1 281 ? -18.031 -1.027 6.572 1.00 92.19 281 VAL A C 1
ATOM 2234 O O . VAL A 1 281 ? -18.310 -1.610 5.521 1.00 92.19 281 VAL A O 1
ATOM 2237 N N . CYS A 1 282 ? -18.704 -1.271 7.706 1.00 92.12 282 CYS A N 1
ATOM 2238 C CA . CYS A 1 282 ? -19.856 -2.181 7.765 1.00 92.12 282 CYS A CA 1
ATOM 2239 C C . CYS A 1 282 ? -21.030 -1.675 6.918 1.00 92.12 282 CYS A C 1
ATOM 2241 O O . CYS A 1 282 ? -21.620 -2.460 6.176 1.00 92.12 282 CYS A O 1
ATOM 2243 N N . TRP A 1 283 ? -21.367 -0.385 6.998 1.00 90.00 283 TRP A N 1
ATOM 2244 C CA . TRP A 1 283 ? -22.454 0.224 6.228 1.00 90.00 283 TRP A CA 1
ATOM 2245 C C . TRP A 1 283 ? -22.245 0.092 4.719 1.00 90.00 283 TRP A C 1
ATOM 2247 O O . TRP A 1 283 ? -23.160 -0.336 4.009 1.00 90.00 283 TRP A O 1
ATOM 2257 N N . GLU A 1 284 ? -21.041 0.394 4.219 1.00 88.19 284 GLU A N 1
ATOM 2258 C CA . GLU A 1 284 ? -20.716 0.254 2.794 1.00 88.19 284 GLU A CA 1
ATOM 2259 C C . GLU A 1 284 ? -20.852 -1.200 2.327 1.00 88.19 284 GLU A C 1
ATOM 2261 O O . GLU A 1 284 ? -21.254 -1.450 1.191 1.00 88.19 284 GLU A O 1
ATOM 2266 N N . ASN A 1 285 ? -20.603 -2.161 3.220 1.00 88.44 285 ASN A N 1
ATOM 2267 C CA . ASN A 1 285 ? -20.673 -3.591 2.941 1.00 88.44 285 ASN A CA 1
ATOM 2268 C C . ASN A 1 285 ? -22.001 -4.243 3.386 1.00 88.44 285 ASN A C 1
ATOM 2270 O O . ASN A 1 285 ? -22.126 -5.464 3.355 1.00 88.44 285 ASN A O 1
ATOM 2274 N N . ALA A 1 286 ? -23.034 -3.487 3.773 1.00 87.62 286 ALA A N 1
ATOM 2275 C CA . ALA A 1 286 ? -24.252 -4.064 4.359 1.00 87.62 286 ALA A CA 1
ATOM 2276 C C . ALA A 1 286 ? -25.100 -4.896 3.374 1.00 87.62 286 ALA A C 1
ATOM 2278 O O . ALA A 1 286 ? -25.838 -5.789 3.783 1.00 87.62 286 ALA A O 1
ATOM 2279 N N . SER A 1 287 ? -25.048 -4.581 2.074 1.00 77.94 287 SER A N 1
ATOM 2280 C CA . SER A 1 287 ? -25.994 -5.099 1.068 1.00 77.94 287 SER A CA 1
ATOM 2281 C C . SER A 1 287 ? -25.432 -6.189 0.145 1.00 77.94 287 SER A C 1
ATOM 2283 O O . SER A 1 287 ? -26.092 -6.456 -0.854 1.00 77.94 287 SER A O 1
ATOM 2285 N N . ASN A 1 288 ? -24.278 -6.795 0.484 1.00 68.12 288 ASN A N 1
ATOM 2286 C CA . ASN A 1 288 ? -23.446 -7.740 -0.304 1.00 68.12 288 ASN A CA 1
ATOM 2287 C C . ASN A 1 288 ? -22.083 -7.136 -0.701 1.00 68.12 288 ASN A C 1
ATOM 2289 O O . ASN A 1 288 ? -21.731 -7.096 -1.877 1.00 68.12 288 ASN A O 1
ATOM 2293 N N . GLY A 1 289 ? -21.347 -6.601 0.275 1.00 79.00 289 GLY A N 1
ATOM 2294 C CA . GLY A 1 289 ? -19.999 -6.087 0.044 1.00 79.00 289 GLY A CA 1
ATOM 2295 C C . GLY A 1 289 ? -18.932 -7.172 0.184 1.00 79.00 289 GLY A C 1
ATOM 2296 O O . GLY A 1 289 ? -19.123 -8.174 0.871 1.00 79.00 289 GLY A O 1
ATOM 2297 N N . VAL A 1 290 ? -17.779 -6.961 -0.446 1.00 89.31 290 VAL A N 1
ATOM 2298 C CA . VAL A 1 290 ? -16.660 -7.918 -0.424 1.00 89.31 290 VAL A CA 1
ATOM 2299 C C . VAL A 1 290 ? -16.150 -8.180 0.997 1.00 89.31 290 VAL A C 1
ATOM 2301 O O . VAL A 1 290 ? -15.702 -9.280 1.281 1.00 89.31 290 VAL A O 1
ATOM 2304 N N . LEU A 1 291 ? -16.258 -7.208 1.912 1.00 93.38 291 LEU A N 1
ATOM 2305 C CA . LEU A 1 291 ? -15.812 -7.373 3.300 1.00 93.38 291 LEU A CA 1
ATOM 2306 C C . LEU A 1 291 ? -16.899 -7.915 4.241 1.00 93.38 291 LEU A C 1
ATOM 2308 O O . LEU A 1 291 ? -16.627 -8.106 5.427 1.00 93.38 291 LEU A O 1
ATOM 2312 N N . THR A 1 292 ? -18.133 -8.139 3.767 1.00 92.75 292 THR A N 1
ATOM 2313 C CA . THR A 1 292 ? -19.261 -8.508 4.641 1.00 92.75 292 THR A CA 1
ATOM 2314 C C . THR A 1 292 ? -18.967 -9.753 5.458 1.00 92.75 292 THR A C 1
ATOM 2316 O O . THR A 1 292 ? -19.362 -9.812 6.615 1.00 92.75 292 THR A O 1
ATOM 2319 N N . ASP A 1 293 ? -18.305 -10.757 4.890 1.00 93.75 293 ASP A N 1
ATOM 2320 C CA . ASP A 1 293 ? -17.974 -12.014 5.558 1.00 93.75 293 ASP A CA 1
ATOM 2321 C C . ASP A 1 293 ? -16.778 -11.895 6.503 1.00 93.75 293 ASP A C 1
ATOM 2323 O O . ASP A 1 293 ? -16.699 -12.688 7.430 1.00 93.75 293 ASP A O 1
ATOM 2327 N N . LEU A 1 294 ? -15.908 -10.906 6.325 1.00 95.75 294 LEU A N 1
ATOM 2328 C CA . LEU A 1 294 ? -14.689 -10.693 7.100 1.00 95.75 294 LEU A 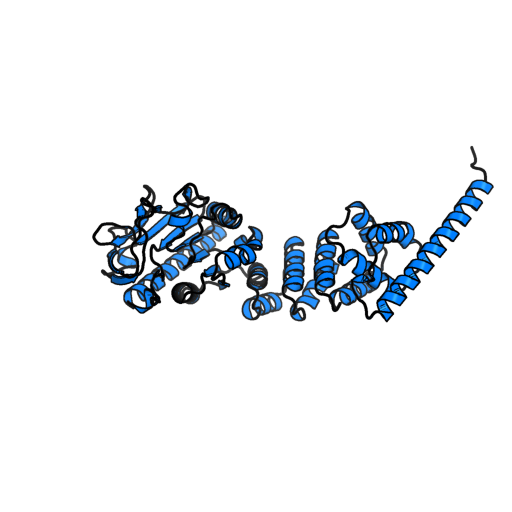CA 1
ATOM 2329 C C . LEU A 1 294 ? -14.929 -9.890 8.383 1.00 95.75 294 LEU A C 1
ATOM 2331 O O . LEU A 1 294 ? -14.389 -10.231 9.435 1.00 95.75 294 LEU A O 1
ATOM 2335 N N . LEU A 1 295 ? -15.775 -8.859 8.322 1.00 97.38 295 LEU A N 1
ATOM 2336 C CA . LEU A 1 295 ? -15.996 -7.943 9.447 1.00 97.38 295 LEU A CA 1
ATOM 2337 C C . LEU A 1 295 ? -16.601 -8.674 10.668 1.00 97.38 295 LEU A C 1
ATOM 2339 O O . LEU A 1 295 ? -17.376 -9.622 10.488 1.00 97.38 295 LEU A O 1
ATOM 2343 N N . PRO A 1 296 ? -16.296 -8.258 11.911 1.00 98.06 296 PRO A N 1
ATOM 2344 C CA . PRO A 1 296 ? -16.876 -8.856 13.120 1.00 98.06 296 PRO A CA 1
ATOM 2345 C C . PRO A 1 296 ? -18.374 -8.548 13.276 1.00 98.06 296 PRO A C 1
ATOM 2347 O O . PRO A 1 296 ? -19.117 -9.281 13.922 1.00 98.06 296 PRO A O 1
ATOM 2350 N N . PHE A 1 297 ? -18.852 -7.472 12.659 1.00 97.75 297 PHE A N 1
ATOM 2351 C CA . PHE A 1 297 ? -20.207 -6.986 12.867 1.00 97.75 297 PHE A CA 1
ATOM 2352 C C . PHE A 1 297 ? -21.052 -7.027 11.596 1.00 97.75 297 PHE A C 1
ATOM 2354 O O . PHE A 1 297 ? -20.543 -7.037 10.475 1.00 97.75 297 PHE A O 1
ATOM 2361 N N . VAL A 1 298 ? -22.369 -7.058 11.788 1.00 95.38 298 VAL A N 1
ATOM 2362 C CA . VAL A 1 298 ? -23.380 -6.921 10.739 1.00 95.38 298 VAL A CA 1
ATOM 2363 C C . VAL A 1 298 ? -24.106 -5.601 10.945 1.00 95.38 298 VAL A C 1
ATOM 2365 O O . VAL A 1 298 ? -24.573 -5.307 12.044 1.00 95.38 298 VAL A O 1
ATOM 2368 N N . HIS A 1 299 ? -24.219 -4.813 9.879 1.00 94.19 299 HIS A N 1
ATOM 2369 C CA . HIS A 1 299 ? -24.962 -3.563 9.917 1.00 94.19 299 HIS A CA 1
ATOM 2370 C C . HIS A 1 299 ? -26.472 -3.812 9.979 1.00 94.19 299 HIS A C 1
ATOM 2372 O O . HIS A 1 299 ? -27.034 -4.509 9.132 1.00 94.19 299 HIS A O 1
ATOM 2378 N N . LEU A 1 300 ? -27.160 -3.168 10.921 1.00 92.56 300 LEU A N 1
ATOM 2379 C CA . LEU A 1 300 ? -28.611 -3.249 11.056 1.00 92.56 300 LEU A CA 1
ATOM 2380 C C . LEU A 1 300 ? -29.278 -2.133 10.244 1.00 92.56 300 LEU A C 1
ATOM 2382 O O . LEU A 1 300 ? -28.990 -0.958 10.431 1.00 92.56 300 LEU A O 1
ATOM 2386 N N . HIS A 1 301 ? -30.127 -2.507 9.285 1.00 81.50 301 HIS A N 1
ATOM 2387 C CA . HIS A 1 301 ? -31.148 -1.657 8.647 1.00 81.50 301 HIS A CA 1
ATOM 2388 C C . HIS A 1 301 ? -30.755 -0.229 8.195 1.00 81.50 301 HIS A C 1
ATOM 2390 O O . HIS A 1 301 ? -31.619 0.643 8.145 1.00 81.50 301 HIS A O 1
ATOM 2396 N N . ASN A 1 302 ? -29.497 0.033 7.815 1.00 82.38 302 ASN A N 1
ATOM 2397 C CA . ASN A 1 302 ? -28.996 1.382 7.484 1.00 82.38 302 ASN A CA 1
ATOM 2398 C C . ASN A 1 302 ? -29.231 2.429 8.592 1.00 82.38 302 ASN A C 1
ATOM 2400 O O . ASN A 1 302 ? -29.361 3.615 8.305 1.00 82.38 302 ASN A O 1
ATOM 2404 N N . THR A 1 303 ? -29.320 1.992 9.845 1.00 90.25 303 THR A N 1
ATOM 2405 C CA . THR A 1 303 ? -29.493 2.861 11.008 1.00 90.25 303 THR A CA 1
ATOM 2406 C C . THR A 1 303 ? -28.163 3.220 11.654 1.00 90.25 303 THR A C 1
ATOM 2408 O O . THR A 1 303 ? -27.289 2.368 11.808 1.00 90.25 303 THR A O 1
ATOM 2411 N N . TYR A 1 304 ? -28.042 4.473 12.070 1.00 93.06 304 TYR A N 1
ATOM 2412 C CA . TYR A 1 304 ? -26.863 5.029 12.720 1.00 93.06 304 TYR A CA 1
ATOM 2413 C C . TYR A 1 304 ? -27.276 6.187 13.637 1.00 93.06 304 TYR A C 1
ATOM 2415 O O . TYR A 1 304 ? -28.379 6.729 13.519 1.00 93.06 304 TYR A O 1
ATOM 2423 N N . HIS A 1 305 ? -26.381 6.565 14.542 1.00 94.19 305 HIS A N 1
ATOM 2424 C CA . HIS A 1 305 ? -26.512 7.741 15.391 1.00 94.19 305 HIS A CA 1
ATOM 2425 C C . HIS A 1 305 ? -25.346 8.684 15.131 1.00 94.19 305 HIS A C 1
ATOM 2427 O O . HIS A 1 305 ? -24.202 8.243 15.070 1.00 94.19 305 HIS A O 1
ATOM 2433 N N . GLU A 1 306 ? -25.635 9.977 14.997 1.00 93.88 306 GLU A N 1
ATOM 2434 C CA . GLU A 1 306 ? -24.621 10.998 14.744 1.00 93.88 306 GLU A CA 1
ATOM 2435 C C . GLU A 1 306 ? -24.522 12.016 15.869 1.00 93.88 306 GLU A C 1
ATOM 2437 O O . GLU A 1 306 ? -25.546 12.487 16.363 1.00 93.88 306 GLU A O 1
ATOM 2442 N N . ASN A 1 307 ? -23.288 12.406 16.194 1.00 95.12 307 ASN A N 1
ATOM 2443 C CA . ASN A 1 307 ? -22.960 13.478 17.128 1.00 95.12 307 ASN A CA 1
ATOM 2444 C C . ASN A 1 307 ? -23.712 13.347 18.461 1.00 95.12 307 ASN A C 1
ATOM 2446 O O . ASN A 1 307 ? -24.390 14.264 18.932 1.00 95.12 307 ASN A O 1
ATOM 2450 N N . VAL A 1 308 ? -23.616 12.161 19.055 1.00 96.44 308 VAL A N 1
ATOM 2451 C CA . VAL A 1 308 ? -24.263 11.824 20.320 1.00 96.44 308 VAL A CA 1
ATOM 2452 C C . VAL A 1 308 ? -23.227 11.554 21.401 1.00 96.44 308 VAL A C 1
ATOM 2454 O O . VAL A 1 308 ? -22.106 11.125 21.133 1.00 96.44 308 VAL A O 1
ATOM 2457 N N . ILE A 1 309 ? -23.623 11.794 22.649 1.00 97.75 309 ILE A N 1
ATOM 2458 C CA . ILE A 1 309 ? -22.879 11.314 23.811 1.00 97.75 309 ILE A CA 1
ATOM 2459 C C . ILE A 1 309 ? -23.213 9.834 23.971 1.00 97.75 309 ILE A C 1
ATOM 2461 O O . ILE A 1 309 ? -24.376 9.490 24.188 1.00 97.75 309 ILE A O 1
ATOM 2465 N N . ILE A 1 310 ? -22.204 8.976 23.875 1.00 97.50 310 ILE A N 1
ATOM 2466 C CA . ILE A 1 310 ? -22.336 7.542 24.124 1.00 97.50 310 ILE A CA 1
ATOM 2467 C C . ILE A 1 310 ? -21.620 7.153 25.399 1.00 97.50 310 ILE A C 1
ATOM 2469 O O . ILE A 1 310 ? -20.551 7.675 25.707 1.00 97.50 310 ILE A O 1
ATOM 2473 N N . THR A 1 311 ? -22.217 6.213 26.122 1.00 98.38 311 THR A N 1
ATOM 2474 C CA . THR A 1 311 ? -21.652 5.611 27.323 1.00 98.38 311 THR A CA 1
ATOM 2475 C C . THR A 1 311 ? -21.474 4.126 27.072 1.00 98.38 311 THR A C 1
ATOM 2477 O O . THR A 1 311 ? -22.427 3.432 26.721 1.00 98.38 311 THR A O 1
ATOM 2480 N N . CYS A 1 312 ? -20.244 3.656 27.239 1.00 98.44 312 CYS A N 1
ATOM 2481 C CA . CYS A 1 312 ? -19.838 2.317 26.847 1.00 98.44 312 CYS A CA 1
ATOM 2482 C C . CYS A 1 312 ? -19.143 1.602 28.009 1.00 98.44 312 CYS A C 1
ATOM 2484 O O . CYS A 1 312 ? -18.422 2.229 28.793 1.00 98.44 312 CYS A O 1
ATOM 2486 N N . CYS A 1 313 ? -19.356 0.296 28.111 1.00 98.31 313 CYS A N 1
ATOM 2487 C CA . CYS A 1 313 ? -18.860 -0.564 29.175 1.00 98.3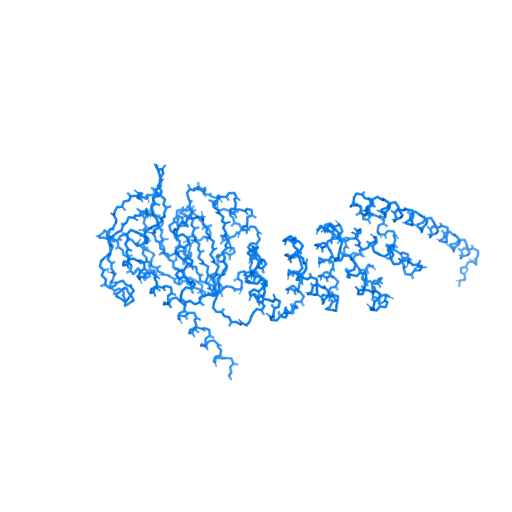1 313 CYS A CA 1
ATOM 2488 C C . CYS A 1 313 ? -18.021 -1.717 28.596 1.00 98.31 313 CYS A C 1
ATOM 2490 O O . CYS A 1 313 ? -18.326 -2.206 27.502 1.00 98.31 313 CYS A O 1
ATOM 2492 N N . PRO A 1 314 ? -16.980 -2.178 29.314 1.00 98.38 314 PRO A N 1
ATOM 2493 C CA . PRO A 1 314 ? -16.329 -3.444 28.993 1.00 98.38 314 PRO A CA 1
ATOM 2494 C C . PRO A 1 314 ? -17.315 -4.610 29.119 1.00 98.38 314 PRO A C 1
ATOM 2496 O O . PRO A 1 314 ? -18.155 -4.618 30.020 1.00 98.38 314 PRO A O 1
ATOM 2499 N N . THR A 1 315 ? -17.181 -5.607 28.247 1.00 98.12 315 THR A N 1
ATOM 2500 C CA . THR A 1 315 ? -17.911 -6.879 28.362 1.00 98.12 315 THR A CA 1
ATOM 2501 C C . THR A 1 315 ? -17.235 -7.828 29.361 1.00 98.12 315 THR A C 1
ATOM 2503 O O . THR A 1 315 ? -16.156 -7.548 29.887 1.00 98.12 315 THR A O 1
ATOM 2506 N N . ASP A 1 316 ? -17.824 -9.008 29.574 1.00 95.88 316 ASP A N 1
ATOM 2507 C CA . ASP A 1 316 ? -17.233 -10.078 30.393 1.00 95.88 316 ASP A CA 1
ATOM 2508 C C . ASP A 1 316 ? -16.065 -10.820 29.701 1.00 95.88 316 ASP A C 1
ATOM 2510 O O . ASP A 1 316 ? -15.517 -11.785 30.245 1.00 95.88 316 ASP A O 1
ATOM 2514 N N . HIS A 1 317 ? -15.661 -10.409 28.492 1.00 95.94 317 HIS A N 1
ATOM 2515 C CA . HIS A 1 317 ? -14.549 -11.035 27.781 1.00 95.94 317 HIS A CA 1
ATOM 2516 C C . HIS A 1 317 ? -13.222 -10.828 28.531 1.00 95.94 317 HIS A C 1
ATOM 2518 O O . HIS A 1 317 ? -12.938 -9.743 29.034 1.00 95.94 317 HIS A O 1
ATOM 2524 N N . THR A 1 318 ? -12.344 -11.837 28.552 1.00 91.44 318 THR A N 1
ATOM 2525 C CA . THR A 1 318 ? -11.113 -11.821 29.371 1.00 91.44 318 THR A CA 1
ATOM 2526 C C . THR A 1 318 ? -10.198 -10.619 29.098 1.00 91.44 318 THR A C 1
ATOM 2528 O O . THR A 1 318 ? -9.574 -10.098 30.020 1.00 91.44 318 THR A O 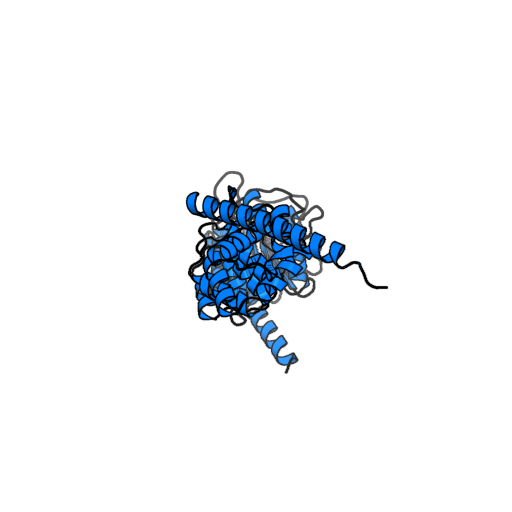1
ATOM 2531 N N . PHE A 1 319 ? -10.144 -10.146 27.851 1.00 93.06 319 PHE A N 1
ATOM 2532 C CA . PHE A 1 319 ? -9.367 -8.957 27.472 1.00 93.06 319 PHE A CA 1
ATOM 2533 C C . PHE A 1 319 ? -10.100 -7.626 27.694 1.00 93.06 319 PHE A C 1
ATOM 2535 O O . PHE A 1 319 ? -9.444 -6.590 27.768 1.00 93.06 319 PHE A O 1
ATOM 2542 N N . ALA A 1 320 ? -11.432 -7.622 27.816 1.00 96.25 320 ALA A N 1
ATOM 2543 C CA . ALA A 1 320 ? -12.219 -6.391 27.866 1.00 96.25 320 ALA A CA 1
ATOM 2544 C C . ALA A 1 320 ? -11.816 -5.511 29.054 1.00 96.25 320 ALA A C 1
ATOM 2546 O O . ALA A 1 320 ? -11.432 -4.365 28.854 1.00 96.25 320 ALA A O 1
ATOM 2547 N N . LEU A 1 321 ? -11.780 -6.069 30.268 1.00 95.19 321 LEU A N 1
ATOM 2548 C CA . LEU A 1 321 ? -11.392 -5.332 31.480 1.00 95.19 321 LEU A CA 1
ATOM 2549 C C . LEU A 1 321 ? -9.918 -4.902 31.501 1.00 95.19 321 LEU A C 1
ATOM 2551 O O . LEU A 1 321 ? -9.560 -3.961 32.205 1.00 95.19 321 LEU A O 1
ATOM 2555 N N . GLN A 1 322 ? -9.048 -5.587 30.754 1.00 96.19 322 GLN A N 1
ATOM 2556 C CA . GLN A 1 322 ? -7.635 -5.209 30.654 1.00 96.19 322 GLN A CA 1
ATOM 2557 C C . GLN A 1 322 ? -7.455 -3.975 29.761 1.00 96.19 322 GLN A C 1
ATOM 2559 O O . GLN A 1 322 ? -6.655 -3.091 30.068 1.00 96.19 322 GLN A O 1
ATOM 2564 N N . LEU A 1 323 ? -8.211 -3.911 28.664 1.00 97.88 323 LEU A N 1
ATOM 2565 C CA . LEU A 1 323 ? -8.132 -2.833 27.679 1.00 97.88 323 LEU A CA 1
ATOM 2566 C C . LEU A 1 323 ? -9.006 -1.629 28.074 1.00 97.88 323 LEU A C 1
ATOM 2568 O O . LEU A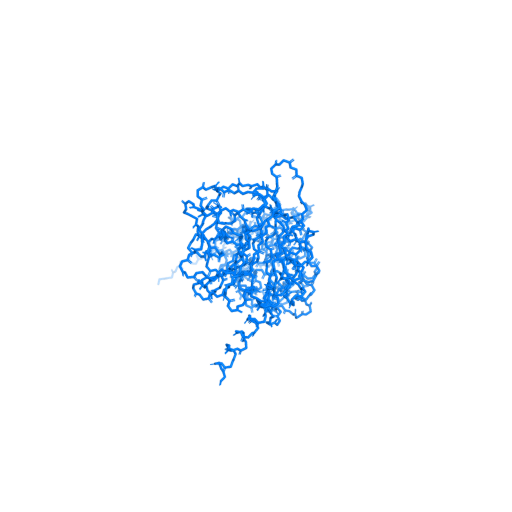 1 323 ? -8.578 -0.482 27.922 1.00 97.88 323 LEU A O 1
ATOM 2572 N N . PHE A 1 324 ? -10.173 -1.897 28.660 1.00 98.06 324 PHE A N 1
ATOM 2573 C CA . PHE A 1 324 ? -11.201 -0.942 29.077 1.00 98.06 324 PHE A CA 1
ATOM 2574 C C . PHE A 1 324 ? -11.557 -1.190 30.558 1.00 98.06 324 PHE A C 1
ATOM 2576 O O . PHE A 1 324 ? -12.530 -1.874 30.864 1.00 98.06 324 PHE A O 1
ATOM 2583 N N . PRO A 1 325 ? -10.767 -0.676 31.517 1.00 95.69 325 PRO A N 1
ATOM 2584 C CA . PRO A 1 325 ? -10.926 -0.998 32.939 1.00 95.69 325 PRO A CA 1
ATOM 2585 C C . PRO A 1 325 ? -12.167 -0.372 33.583 1.00 95.69 325 PRO A C 1
ATOM 2587 O O . PRO A 1 325 ? -12.544 -0.744 34.692 1.00 95.69 325 PRO A O 1
ATOM 2590 N N . GLU A 1 326 ? -12.786 0.597 32.917 1.00 96.12 326 GLU A N 1
ATOM 2591 C CA . GLU A 1 326 ? -13.931 1.337 33.426 1.00 96.12 326 GLU A CA 1
ATOM 2592 C C . GLU A 1 326 ? -14.878 1.739 32.295 1.00 96.12 326 GLU A C 1
ATOM 2594 O O . GLU A 1 326 ? -14.551 1.639 31.111 1.00 96.12 326 GLU A O 1
ATOM 2599 N N . GLN A 1 327 ? -16.065 2.196 32.683 1.00 98.00 327 GLN A N 1
ATOM 2600 C CA . GLN A 1 327 ? -17.038 2.791 31.779 1.00 98.00 327 GLN A CA 1
ATOM 2601 C C . GLN A 1 327 ? -16.491 4.102 31.196 1.00 98.00 327 GLN A C 1
ATOM 2603 O O . GLN A 1 327 ? -15.941 4.928 31.925 1.00 98.00 327 GLN A O 1
ATOM 2608 N N . ILE A 1 328 ? -16.684 4.323 29.894 1.00 98.56 328 ILE A N 1
ATOM 2609 C CA . ILE A 1 328 ? -16.210 5.528 29.199 1.00 98.56 328 ILE A CA 1
ATOM 2610 C C . ILE A 1 328 ? -17.387 6.219 28.521 1.00 98.56 328 ILE A C 1
ATOM 2612 O O . ILE A 1 328 ? -18.191 5.580 27.842 1.00 98.56 328 ILE A O 1
ATOM 2616 N N . THR A 1 329 ? -17.460 7.539 28.685 1.00 98.56 329 THR A N 1
ATOM 2617 C CA . THR A 1 329 ? -18.470 8.392 28.051 1.00 98.56 329 THR A CA 1
ATOM 2618 C C . THR A 1 329 ? -17.792 9.418 27.153 1.00 98.56 329 THR A C 1
ATOM 2620 O O . THR A 1 329 ? -16.934 10.163 27.626 1.00 98.56 329 THR A O 1
ATOM 2623 N N . TYR A 1 330 ? -18.159 9.466 25.876 1.00 98.38 330 TYR A N 1
ATOM 2624 C CA . TYR A 1 330 ? -17.513 10.320 24.873 1.00 98.38 330 TYR A CA 1
ATOM 2625 C C . TYR A 1 330 ? -18.497 10.741 23.774 1.00 98.38 330 TYR A C 1
ATOM 2627 O O . TYR A 1 330 ? -19.614 10.228 23.715 1.00 98.38 330 TYR A O 1
ATOM 2635 N N . VAL A 1 331 ? -18.112 11.705 22.932 1.00 97.56 331 VAL A N 1
ATOM 2636 C CA . VAL A 1 331 ? -18.948 12.161 21.806 1.00 97.56 331 VAL A CA 1
ATOM 2637 C C . VAL A 1 331 ? -18.503 11.459 20.531 1.00 97.56 331 VAL A C 1
ATOM 2639 O O . VAL A 1 331 ? -17.312 11.440 20.218 1.00 97.56 331 VAL A O 1
ATOM 2642 N N . SER A 1 332 ? -19.452 10.877 19.800 1.00 96.56 332 SER A N 1
ATOM 2643 C CA . SER A 1 332 ? -19.172 10.216 18.528 1.00 96.56 332 SER A CA 1
ATOM 2644 C C . SER A 1 332 ? -20.424 10.027 17.669 1.00 96.56 332 SER A C 1
ATOM 2646 O O . SER A 1 332 ? -21.552 10.299 18.086 1.00 96.56 332 SER A O 1
ATOM 2648 N N . SER A 1 333 ? -20.190 9.515 16.468 1.00 95.38 333 SER A N 1
ATOM 2649 C CA . SER A 1 333 ? -21.172 8.921 15.577 1.00 95.38 333 SER A CA 1
ATOM 2650 C C . SER A 1 333 ? -20.839 7.437 15.407 1.00 95.38 333 SER A C 1
ATOM 2652 O O . SER A 1 333 ? -19.663 7.069 15.377 1.00 95.38 333 SER A O 1
ATOM 2654 N N . TYR A 1 334 ? -21.858 6.584 15.337 1.00 95.62 334 TYR A N 1
ATOM 2655 C CA . TYR A 1 334 ? -21.696 5.132 15.264 1.00 95.62 334 TYR A CA 1
ATOM 2656 C C . TYR A 1 334 ? -22.881 4.465 14.553 1.00 95.62 334 TYR A C 1
ATOM 2658 O O . TYR A 1 334 ? -23.994 4.996 14.498 1.00 95.62 334 TYR A O 1
ATOM 2666 N N . GLU A 1 335 ? -22.643 3.280 14.004 1.00 95.44 335 GLU A N 1
ATOM 2667 C CA . GLU A 1 335 ? -23.637 2.459 13.313 1.00 95.44 335 GLU A CA 1
ATOM 2668 C C . GLU A 1 335 ? -24.410 1.593 14.316 1.00 95.44 335 GLU A C 1
ATOM 2670 O O . GLU A 1 335 ? -23.862 1.165 15.335 1.00 95.44 335 GLU A O 1
ATOM 2675 N N . LEU A 1 336 ? -25.667 1.249 14.023 1.00 96.56 336 LEU A N 1
ATOM 2676 C CA . LEU A 1 336 ? -26.320 0.163 14.757 1.00 96.56 336 LEU A CA 1
ATOM 2677 C C . LEU A 1 336 ? -25.855 -1.171 14.186 1.00 96.56 336 LEU A C 1
ATOM 2679 O O . LEU A 1 336 ? -26.168 -1.525 13.046 1.00 96.56 336 LEU A O 1
ATOM 2683 N N . LEU A 1 337 ? -25.100 -1.903 14.996 1.00 97.31 337 LEU A N 1
ATOM 2684 C CA . LEU A 1 337 ? -24.435 -3.135 14.609 1.00 97.31 337 LEU A CA 1
ATOM 2685 C C . LEU A 1 337 ? -24.892 -4.313 15.471 1.00 97.31 337 LEU A C 1
ATOM 2687 O O . LEU A 1 337 ? -25.347 -4.141 16.600 1.00 97.31 337 LEU A O 1
ATOM 2691 N N . GLN A 1 338 ? -24.714 -5.520 14.944 1.00 97.69 338 GLN A N 1
ATOM 2692 C CA . GLN A 1 338 ? -24.863 -6.772 15.680 1.00 97.69 338 GLN A CA 1
ATOM 2693 C C . GLN A 1 338 ? -23.591 -7.616 15.547 1.00 97.69 338 GLN A C 1
ATOM 2695 O O . GLN A 1 338 ? -23.026 -7.722 14.458 1.00 97.69 338 GLN A O 1
ATOM 2700 N N . GLY A 1 339 ? -23.154 -8.232 16.649 1.00 97.56 339 GLY A N 1
ATOM 2701 C CA . GLY A 1 339 ? -22.082 -9.232 16.650 1.00 97.56 339 GLY A CA 1
ATOM 2702 C C . GLY A 1 339 ? -22.441 -10.474 15.844 1.00 97.56 339 GLY A C 1
ATOM 2703 O O . GLY A 1 339 ? -23.574 -10.950 15.914 1.00 97.56 339 GLY A O 1
ATOM 2704 N N . LYS A 1 340 ? -21.475 -11.017 15.100 1.00 97.44 340 LYS A N 1
ATOM 2705 C CA . LYS A 1 340 ? -21.584 -12.382 14.569 1.00 97.44 340 LYS A CA 1
ATOM 2706 C C . LYS A 1 340 ? -21.303 -13.405 15.667 1.00 97.44 340 LYS A C 1
ATOM 2708 O O . LYS A 1 340 ? -20.655 -13.084 16.660 1.00 97.44 340 LYS A O 1
ATOM 2713 N N . ASP A 1 341 ? -21.742 -14.642 15.454 1.00 96.44 341 ASP A N 1
ATOM 2714 C CA . ASP A 1 341 ? -21.632 -15.729 16.438 1.00 96.44 341 ASP A CA 1
ATOM 2715 C C . ASP A 1 341 ? -20.190 -15.992 16.914 1.00 96.44 341 ASP A C 1
ATOM 2717 O O . ASP A 1 341 ? -19.975 -16.430 18.040 1.00 96.44 341 ASP A O 1
ATOM 2721 N N . ASP A 1 342 ? -19.197 -15.716 16.069 1.00 96.75 342 ASP A N 1
ATOM 2722 C CA . ASP A 1 342 ? -17.767 -15.926 16.316 1.00 96.75 342 ASP A CA 1
ATOM 2723 C C . ASP A 1 342 ? -17.007 -14.634 16.671 1.00 96.75 342 ASP A C 1
ATOM 2725 O O . ASP A 1 342 ? -15.778 -14.583 16.599 1.00 96.75 342 ASP A O 1
ATOM 2729 N N . THR A 1 343 ? -17.726 -13.575 17.041 1.00 98.31 343 THR A N 1
ATOM 2730 C CA . THR A 1 343 ? -17.136 -12.275 17.375 1.00 98.31 343 THR A CA 1
ATOM 2731 C C . THR A 1 343 ? -16.884 -12.123 18.866 1.00 98.31 343 THR A C 1
ATOM 2733 O O . THR A 1 343 ? -17.780 -12.298 19.689 1.00 98.31 343 THR A O 1
ATOM 2736 N N . ALA A 1 344 ? -15.671 -11.699 19.213 1.00 98.31 344 ALA A N 1
ATOM 2737 C CA . ALA A 1 344 ? -15.340 -11.249 20.554 1.00 98.31 344 ALA A CA 1
ATOM 2738 C C . ALA A 1 344 ? -15.671 -9.756 20.687 1.00 98.31 344 ALA A C 1
ATOM 2740 O O . ALA A 1 344 ? -14.919 -8.895 20.226 1.00 98.31 344 ALA A O 1
ATOM 2741 N N . ILE A 1 345 ? -16.806 -9.440 21.314 1.00 98.62 345 ILE A N 1
ATOM 2742 C CA . ILE A 1 345 ? -17.176 -8.064 21.672 1.00 98.62 345 ILE A CA 1
ATOM 2743 C C . ILE A 1 345 ? -16.450 -7.708 22.969 1.00 98.62 345 ILE A C 1
ATOM 2745 O O . ILE A 1 345 ? -16.560 -8.433 23.956 1.00 98.62 345 ILE A O 1
ATOM 2749 N N . LEU A 1 346 ? -15.704 -6.605 22.968 1.00 98.62 346 LEU A N 1
ATOM 2750 C CA . LEU A 1 346 ? -14.909 -6.144 24.112 1.00 98.62 346 LEU A CA 1
ATOM 2751 C C . LEU A 1 346 ? -15.473 -4.878 24.753 1.00 98.62 346 LEU A C 1
ATOM 2753 O O . LEU A 1 346 ? -15.264 -4.648 25.941 1.00 98.62 346 LEU A O 1
ATOM 2757 N N . PHE A 1 347 ? -16.165 -4.060 23.966 1.00 98.56 347 PHE A N 1
ATOM 2758 C CA . PHE A 1 347 ? -16.699 -2.780 24.399 1.00 98.56 347 PHE A CA 1
ATOM 2759 C C . PHE A 1 347 ? -18.051 -2.549 23.734 1.00 98.56 347 PHE A C 1
ATOM 2761 O O . PHE A 1 347 ? -18.160 -2.694 22.514 1.00 98.56 347 PHE A O 1
ATOM 2768 N N . GLU A 1 348 ? -19.073 -2.210 24.512 1.00 98.50 348 GLU A N 1
ATOM 2769 C CA . GLU A 1 348 ? -20.448 -2.043 24.027 1.00 98.50 348 GLU A CA 1
ATOM 2770 C C . GLU A 1 348 ? -21.195 -0.945 24.784 1.00 98.50 348 GLU A C 1
ATOM 2772 O O . GLU A 1 348 ? -20.769 -0.517 25.856 1.00 98.50 348 GLU A O 1
ATOM 2777 N N . THR A 1 349 ? -22.306 -0.468 24.228 1.00 98.31 349 THR A N 1
ATOM 2778 C CA . THR A 1 349 ? -23.191 0.485 24.912 1.00 98.31 349 THR A CA 1
ATOM 2779 C C . THR A 1 349 ? -24.008 -0.190 26.019 1.00 98.31 349 THR A C 1
ATOM 2781 O O . THR A 1 349 ? -24.085 -1.414 26.110 1.00 98.31 349 THR A O 1
ATOM 2784 N N . ASP A 1 350 ? -24.698 0.607 26.835 1.00 95.19 350 ASP A N 1
ATOM 2785 C CA . ASP A 1 350 ? -25.689 0.132 27.814 1.00 95.19 350 ASP A CA 1
ATOM 2786 C C . ASP A 1 350 ? -26.876 -0.635 27.193 1.00 95.19 350 ASP A C 1
ATOM 2788 O O . ASP A 1 350 ? -27.568 -1.384 27.882 1.00 95.19 350 ASP A O 1
ATOM 2792 N N . GLN A 1 351 ? -27.096 -0.471 25.889 1.00 96.06 351 GLN A N 1
ATOM 2793 C CA . GLN A 1 351 ? -28.091 -1.190 25.091 1.00 96.06 351 GLN A CA 1
ATOM 2794 C C . GLN A 1 351 ? -27.504 -2.416 24.373 1.00 96.06 351 GLN A C 1
ATOM 2796 O O . GLN A 1 351 ? -28.154 -2.962 23.482 1.00 96.06 351 GLN A O 1
ATOM 2801 N N . HIS A 1 352 ? -26.291 -2.844 24.741 1.00 97.00 352 HIS A N 1
ATOM 2802 C CA . HIS A 1 352 ? -25.562 -3.956 24.121 1.00 97.00 352 HIS A CA 1
ATOM 2803 C C . HIS A 1 352 ? -25.291 -3.757 22.620 1.00 97.00 352 HIS A C 1
ATOM 2805 O O . HIS A 1 352 ? -25.257 -4.715 21.845 1.00 97.00 352 HIS A O 1
ATOM 2811 N N . ILE A 1 353 ? -25.110 -2.505 22.183 1.00 98.06 353 ILE A N 1
ATOM 2812 C CA . ILE A 1 353 ? -24.669 -2.215 20.814 1.00 98.06 353 ILE A CA 1
ATOM 2813 C C . ILE A 1 353 ? -23.138 -2.333 20.782 1.00 98.06 353 ILE A C 1
ATOM 2815 O O . ILE A 1 353 ? -22.477 -1.622 21.544 1.00 98.06 353 ILE A O 1
ATOM 2819 N N . PRO A 1 354 ? -22.547 -3.180 19.917 1.00 98.38 354 PRO A N 1
ATOM 2820 C CA . PRO A 1 354 ? -21.101 -3.350 19.854 1.00 98.38 354 PRO A CA 1
ATOM 2821 C C . PRO A 1 354 ? -20.387 -2.063 19.428 1.00 98.38 354 PRO A C 1
ATOM 2823 O O . PRO A 1 354 ? -20.734 -1.445 18.416 1.00 98.38 354 PRO A O 1
ATOM 2826 N N . ILE A 1 355 ? -19.349 -1.701 20.182 1.00 98.56 355 ILE A N 1
ATOM 2827 C CA . ILE A 1 355 ? -18.484 -0.548 19.916 1.00 98.56 355 ILE A CA 1
ATOM 2828 C C . ILE A 1 355 ? -17.091 -0.994 19.493 1.00 98.56 355 ILE A C 1
ATOM 2830 O O . ILE A 1 355 ? -16.580 -0.518 18.486 1.00 98.56 355 ILE A O 1
ATOM 2834 N N . PHE A 1 356 ? -16.475 -1.928 20.213 1.00 98.75 356 PHE A N 1
ATOM 2835 C CA . PHE A 1 356 ? -15.193 -2.501 19.819 1.00 98.75 356 PHE A CA 1
ATOM 2836 C C . PHE A 1 356 ? -15.204 -4.013 19.977 1.00 98.75 356 PHE A C 1
ATOM 2838 O O . PHE A 1 356 ? -15.672 -4.555 20.982 1.00 98.75 356 PHE A O 1
ATOM 2845 N N . GLY A 1 357 ? -14.668 -4.698 18.977 1.00 98.56 357 GLY A N 1
ATOM 2846 C CA . GLY A 1 357 ? -14.541 -6.142 18.984 1.00 98.56 357 GLY A CA 1
ATOM 2847 C C . GLY A 1 357 ? -13.671 -6.631 17.845 1.00 98.56 357 GLY A C 1
ATOM 2848 O O . GLY A 1 357 ? -13.228 -5.858 16.992 1.00 98.56 357 GLY A O 1
ATOM 2849 N N . PHE A 1 358 ? -13.419 -7.930 17.851 1.00 98.56 358 PHE A N 1
ATOM 2850 C CA . PHE A 1 358 ? -12.595 -8.566 16.842 1.00 98.56 358 PHE A CA 1
ATOM 2851 C C . PHE A 1 358 ? -13.084 -9.966 16.508 1.00 98.56 358 PHE A C 1
ATOM 2853 O O . PHE A 1 358 ? -13.898 -10.564 17.216 1.00 98.56 358 PHE A O 1
ATOM 2860 N N . ARG A 1 359 ? -12.569 -10.478 15.398 1.00 97.94 359 ARG A N 1
ATOM 2861 C CA . ARG A 1 359 ? -12.904 -11.782 14.852 1.00 97.94 359 ARG A CA 1
ATOM 2862 C C . ARG A 1 359 ? -11.738 -12.327 14.035 1.00 97.94 359 ARG A C 1
ATOM 2864 O O . ARG A 1 359 ? -11.079 -11.573 13.322 1.00 97.94 359 ARG A O 1
ATOM 2871 N N . HIS A 1 360 ? -11.530 -13.638 14.080 1.00 97.81 360 HIS A N 1
ATOM 2872 C CA . HIS A 1 360 ? -10.618 -14.317 13.160 1.00 97.81 360 HIS A CA 1
ATOM 2873 C C . HIS A 1 360 ? -11.265 -14.538 11.792 1.00 97.81 360 HIS A C 1
ATOM 2875 O O . HIS A 1 360 ? -12.421 -14.953 11.703 1.00 97.81 360 HIS A O 1
ATOM 2881 N N . PHE A 1 361 ? -10.498 -14.318 10.725 1.00 97.19 361 PHE A N 1
ATOM 2882 C CA . PHE A 1 361 ? -10.934 -14.599 9.361 1.00 97.19 361 PHE A CA 1
ATOM 2883 C C . PHE A 1 361 ? -9.769 -15.123 8.520 1.00 97.19 361 PHE A C 1
ATOM 2885 O O . PHE A 1 361 ? -8.740 -14.464 8.380 1.00 97.19 361 PHE A O 1
ATOM 2892 N N . GLY A 1 362 ? -9.922 -16.320 7.949 1.00 96.38 362 GLY A N 1
ATOM 2893 C CA . GLY A 1 362 ? -8.812 -17.006 7.286 1.00 96.38 362 GLY A CA 1
ATOM 2894 C C . GLY A 1 362 ? -7.646 -17.212 8.256 1.00 96.38 362 GLY A C 1
ATOM 2895 O O . GLY A 1 362 ? -7.818 -17.833 9.304 1.00 96.38 362 GLY A O 1
ATOM 2896 N N . LYS A 1 363 ? -6.466 -16.698 7.901 1.00 97.31 363 LYS A N 1
ATOM 2897 C CA . LYS A 1 363 ? -5.274 -16.702 8.766 1.00 97.31 363 LYS A CA 1
ATOM 2898 C C . LYS A 1 363 ? -5.090 -15.406 9.564 1.00 97.31 363 LYS A C 1
ATOM 2900 O O . LYS A 1 363 ? -4.195 -15.356 10.399 1.00 97.31 363 LYS A O 1
ATOM 2905 N N . GLY A 1 364 ? -5.876 -14.375 9.269 1.00 98.06 364 GLY A N 1
ATOM 2906 C CA . GLY A 1 364 ? -5.756 -13.048 9.855 1.00 98.06 364 GLY A CA 1
ATOM 2907 C C . GLY A 1 364 ? -6.808 -12.752 10.918 1.00 98.06 364 GLY A C 1
ATOM 2908 O O . GLY A 1 364 ? -7.603 -13.610 11.327 1.00 98.06 364 GLY A O 1
ATOM 2909 N N . MET A 1 365 ? -6.828 -11.494 11.350 1.00 98.38 365 MET A N 1
ATOM 2910 C CA . MET A 1 365 ? -7.783 -10.975 12.323 1.00 98.38 365 MET A CA 1
ATOM 2911 C C . MET A 1 365 ? -8.363 -9.640 11.858 1.00 98.38 365 MET A C 1
ATOM 2913 O O . MET A 1 365 ? -7.660 -8.781 11.327 1.00 98.38 365 MET A O 1
ATOM 2917 N N . CYS A 1 366 ? -9.666 -9.467 12.063 1.00 98.62 366 CYS A N 1
ATOM 2918 C CA . CYS A 1 366 ? -10.363 -8.215 11.824 1.00 98.62 366 CYS A CA 1
ATOM 2919 C C . CYS A 1 366 ? -10.824 -7.618 13.153 1.00 98.62 366 CYS A C 1
ATOM 2921 O O . CYS A 1 366 ? -11.647 -8.205 13.853 1.00 98.62 366 CYS A O 1
ATOM 2923 N N . TYR A 1 367 ? -10.329 -6.427 13.458 1.00 98.69 367 TYR A N 1
ATOM 2924 C CA . TYR A 1 367 ? -10.784 -5.538 14.516 1.00 98.69 367 TYR A CA 1
ATOM 2925 C C . TYR A 1 367 ? -11.749 -4.513 13.931 1.00 98.69 367 TYR A C 1
ATOM 2927 O O . TYR A 1 367 ? -11.585 -4.075 12.788 1.00 98.69 367 TYR A O 1
ATOM 2935 N N . TYR A 1 368 ? -12.737 -4.104 14.717 1.00 98.75 368 TYR A N 1
ATOM 2936 C CA . TYR A 1 368 ? -13.658 -3.052 14.312 1.00 98.75 368 TYR A CA 1
ATOM 2937 C C . TYR A 1 368 ? -13.943 -2.104 15.460 1.00 98.75 368 TYR A C 1
ATOM 2939 O O . TYR A 1 368 ? -14.376 -2.542 16.528 1.00 98.75 368 TYR A O 1
ATOM 2947 N N . PHE A 1 369 ? -13.739 -0.812 15.219 1.00 98.50 369 PHE A N 1
ATOM 2948 C CA . PHE A 1 369 ? -14.116 0.256 16.131 1.00 98.50 369 PHE A CA 1
ATOM 2949 C C . PHE A 1 369 ? -15.286 1.050 15.549 1.00 98.50 369 PHE A C 1
ATOM 2951 O O . PHE A 1 369 ? -15.121 1.882 14.659 1.00 98.50 369 PHE A O 1
ATOM 2958 N N . ASN A 1 370 ? -16.484 0.774 16.056 1.00 97.75 370 ASN A N 1
ATOM 2959 C CA . ASN A 1 370 ? -17.732 1.412 15.666 1.00 97.75 370 ASN A CA 1
ATOM 2960 C C . ASN A 1 370 ? -17.839 2.813 16.289 1.00 97.75 370 ASN A C 1
ATOM 2962 O O . ASN A 1 370 ? -18.573 3.070 17.242 1.00 97.75 370 ASN A O 1
ATOM 2966 N N . THR A 1 371 ? -16.986 3.699 15.803 1.00 96.38 371 THR A N 1
ATOM 2967 C CA . THR A 1 371 ? -16.852 5.095 16.189 1.00 96.38 371 THR A CA 1
ATOM 2968 C C . THR A 1 371 ? -16.252 5.838 15.000 1.00 96.38 371 THR A C 1
ATOM 2970 O O . THR A 1 371 ? -15.342 5.334 14.338 1.00 96.38 371 THR A O 1
ATOM 2973 N N . CYS A 1 372 ? -16.740 7.045 14.729 1.00 94.25 372 CYS A N 1
ATOM 2974 C CA . CYS A 1 372 ? -16.153 7.933 13.728 1.00 94.25 372 CYS A CA 1
ATOM 2975 C C . CYS A 1 372 ? -16.262 9.407 14.116 1.00 94.25 372 CYS A C 1
ATOM 2977 O O . CYS A 1 372 ? -17.052 9.793 14.984 1.00 94.25 372 CYS A O 1
ATOM 2979 N N . GLN A 1 373 ? -15.501 10.234 13.401 1.00 93.25 373 GLN A N 1
ATOM 2980 C CA . GLN A 1 373 ? -15.595 11.688 13.413 1.00 93.25 373 GLN A CA 1
ATOM 2981 C C . GLN A 1 373 ? -16.441 12.170 12.221 1.00 93.25 373 GLN A C 1
ATOM 2983 O O . GLN A 1 373 ? -15.904 12.588 11.204 1.00 93.25 373 GLN A O 1
ATOM 2988 N N . HIS A 1 374 ? -17.768 12.072 12.326 1.00 89.12 374 HIS A N 1
ATOM 2989 C CA . HIS A 1 374 ? -18.694 12.517 11.280 1.00 89.12 374 HIS A CA 1
ATOM 2990 C C . HIS A 1 374 ? -19.920 13.218 11.861 1.00 89.12 374 HIS A C 1
ATOM 2992 O O . HIS A 1 374 ? -20.503 12.710 12.816 1.00 89.12 374 HIS A O 1
ATOM 2998 N N . TYR A 1 375 ? -20.362 14.321 11.257 1.00 87.62 375 TYR A N 1
ATOM 2999 C CA . TYR A 1 375 ? -21.666 14.913 11.546 1.00 87.62 375 TYR A CA 1
ATOM 3000 C C . TYR A 1 375 ? -22.217 15.637 10.315 1.00 87.62 375 TYR A C 1
ATOM 3002 O O . TYR A 1 375 ? -21.639 16.617 9.855 1.00 87.62 375 TYR A O 1
ATOM 3010 N N . CYS A 1 376 ? -23.382 15.218 9.809 1.00 84.94 376 CYS A N 1
ATOM 3011 C CA . CYS A 1 376 ? -23.950 15.775 8.574 1.00 84.94 376 CYS A CA 1
ATOM 3012 C C . CYS A 1 376 ? -24.208 17.297 8.606 1.00 84.94 376 CYS A C 1
ATOM 3014 O O . CYS A 1 376 ? -24.420 17.909 7.558 1.00 84.94 376 CYS A O 1
ATOM 3016 N N . PHE A 1 377 ? -24.238 17.914 9.792 1.00 85.75 377 PHE A N 1
ATOM 3017 C CA . PHE A 1 377 ? -24.600 19.321 9.969 1.00 85.75 377 PHE A CA 1
ATOM 3018 C C . PHE A 1 377 ? -23.483 20.185 10.573 1.00 85.75 377 PHE A C 1
ATOM 3020 O O . PHE A 1 377 ? -23.761 21.309 10.998 1.00 85.75 377 PHE A O 1
ATOM 3027 N N . GLY A 1 378 ? -22.239 19.704 10.628 1.00 86.31 378 GLY A N 1
ATOM 3028 C CA . GLY A 1 378 ? -21.118 20.521 11.088 1.00 86.31 378 GLY A CA 1
ATOM 3029 C C . GLY A 1 378 ? -19.882 19.728 11.485 1.00 86.31 378 GLY A C 1
ATOM 3030 O O . GLY A 1 378 ? -19.780 18.535 11.247 1.00 86.31 378 GLY A O 1
ATOM 3031 N N .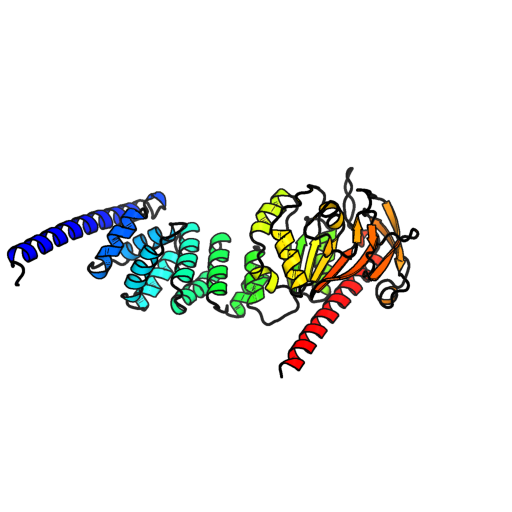 GLU A 1 379 ? -18.949 20.412 12.134 1.00 87.69 379 GLU A N 1
ATOM 3032 C CA . GLU A 1 379 ? -17.713 19.798 12.611 1.00 87.69 379 GLU A CA 1
ATOM 3033 C C . GLU A 1 379 ? -17.934 19.064 13.938 1.00 87.69 379 GLU A C 1
ATOM 3035 O O . GLU A 1 379 ? -18.667 19.524 14.820 1.00 87.69 379 GLU A O 1
ATOM 3040 N N . MET A 1 380 ? -17.246 17.937 14.097 1.00 92.81 380 MET A N 1
ATOM 3041 C CA . MET A 1 380 ? -17.158 17.193 15.349 1.00 92.81 380 MET A CA 1
ATOM 3042 C C . MET A 1 380 ? -15.676 16.964 15.671 1.00 92.81 380 MET A C 1
ATOM 3044 O O . MET A 1 380 ? -14.912 16.659 14.753 1.00 92.81 380 MET A O 1
ATOM 3048 N N . PRO A 1 381 ? -15.229 17.113 16.932 1.00 94.50 381 PRO A N 1
ATOM 3049 C CA . PRO A 1 381 ? -13.866 16.749 17.306 1.00 94.50 381 PRO A CA 1
ATOM 3050 C C . PRO A 1 381 ? -13.650 15.237 17.179 1.00 94.50 381 PRO A C 1
ATOM 3052 O O . PRO A 1 381 ? -14.597 14.454 17.261 1.00 94.50 381 PRO A O 1
ATOM 3055 N N . SER A 1 382 ? -12.389 14.820 17.047 1.00 96.69 382 SER A N 1
ATOM 3056 C CA . SER A 1 382 ? -12.023 13.408 17.203 1.00 96.69 382 SER A CA 1
ATOM 3057 C C . SER A 1 382 ? -12.590 12.854 18.523 1.00 96.69 382 SER A C 1
ATOM 3059 O O . SER A 1 382 ? -12.424 13.502 19.565 1.00 96.69 382 SER A O 1
ATOM 3061 N N . PRO A 1 383 ? -13.213 11.660 18.520 1.00 97.25 383 PRO A N 1
ATOM 3062 C CA . PRO A 1 383 ? -13.712 10.999 19.725 1.00 97.25 383 PRO A CA 1
ATOM 3063 C C . PRO A 1 383 ? -12.677 10.934 20.858 1.00 97.25 383 PRO A C 1
ATOM 3065 O O . PRO A 1 383 ? -13.020 11.166 22.020 1.00 97.25 383 PRO A O 1
ATOM 3068 N N . PHE A 1 384 ? -11.397 10.737 20.530 1.00 98.31 384 PHE A N 1
ATOM 3069 C CA . PHE A 1 384 ? -10.303 10.690 21.508 1.00 98.31 384 PHE A CA 1
ATOM 3070 C C . PHE A 1 384 ? -10.060 12.027 22.212 1.00 98.31 384 PHE A C 1
ATOM 3072 O O . PHE A 1 384 ? -9.716 12.056 23.390 1.00 98.31 384 PHE A O 1
ATOM 3079 N N . LYS A 1 385 ? -10.341 13.150 21.546 1.00 97.69 385 LYS A N 1
ATOM 3080 C CA . LYS A 1 385 ? -10.224 14.495 22.135 1.00 97.69 385 LYS A CA 1
ATOM 3081 C C . LYS A 1 385 ? -11.374 14.829 23.087 1.00 97.69 385 LYS A C 1
ATOM 3083 O O . LYS A 1 385 ? -11.299 15.813 23.818 1.00 97.69 385 LYS A O 1
ATOM 3088 N N . THR A 1 386 ? -12.439 14.028 23.086 1.00 97.19 386 THR A N 1
ATOM 3089 C CA . THR A 1 386 ? -13.613 14.235 23.949 1.00 97.19 386 THR A CA 1
ATOM 3090 C C . THR A 1 386 ? -13.528 13.447 25.254 1.00 97.19 386 THR A C 1
ATOM 3092 O O . THR A 1 386 ? -14.222 13.783 26.213 1.00 97.19 386 THR A O 1
ATOM 3095 N N . ASN A 1 387 ? -12.652 12.435 25.321 1.00 98.06 387 ASN A N 1
ATOM 3096 C CA . ASN A 1 387 ? -12.404 11.657 26.528 1.00 98.06 387 ASN A CA 1
ATOM 3097 C C . ASN A 1 387 ? -10.989 11.037 26.533 1.00 98.06 387 ASN A C 1
ATOM 3099 O O . ASN A 1 387 ? -10.695 10.132 25.755 1.00 98.06 387 ASN A O 1
ATOM 3103 N N . ALA A 1 388 ? -10.144 11.454 27.481 1.00 97.69 388 ALA A N 1
ATOM 3104 C CA . ALA A 1 388 ? -8.768 10.960 27.608 1.00 97.69 388 ALA A CA 1
ATOM 3105 C C . ALA A 1 388 ? -8.672 9.465 27.977 1.00 97.69 388 ALA A C 1
ATOM 3107 O O . ALA A 1 388 ? -7.715 8.793 27.607 1.00 97.69 388 ALA A O 1
ATOM 3108 N N . GLN A 1 389 ? -9.658 8.912 28.686 1.00 98.19 389 GLN A N 1
ATOM 3109 C CA . GLN A 1 389 ? -9.669 7.488 29.022 1.00 98.19 389 GLN A CA 1
ATOM 3110 C C . GLN A 1 389 ? -9.940 6.614 27.790 1.00 98.19 389 GLN A C 1
ATOM 3112 O O . GLN A 1 389 ? -9.421 5.497 27.711 1.00 98.19 389 GLN A O 1
ATOM 3117 N N . LEU A 1 390 ? -10.709 7.116 26.814 1.00 98.44 390 LEU A N 1
ATOM 3118 C CA . LEU A 1 390 ? -10.869 6.452 25.518 1.00 98.44 390 LEU A CA 1
ATOM 3119 C C . LEU A 1 390 ? -9.521 6.370 24.795 1.00 98.44 390 LEU A C 1
ATOM 3121 O O . LEU A 1 390 ? -9.132 5.291 24.356 1.00 98.44 390 LEU A O 1
ATOM 3125 N N . GLU A 1 391 ? -8.795 7.489 24.735 1.00 98.31 391 GLU A N 1
ATOM 3126 C CA . GLU A 1 391 ? -7.456 7.567 24.141 1.00 98.31 391 GLU A CA 1
ATOM 3127 C C . GLU A 1 391 ? -6.494 6.562 24.795 1.00 98.31 391 GLU A C 1
ATOM 3129 O O . GLU A 1 391 ? -5.915 5.722 24.107 1.00 98.31 391 GLU A O 1
ATOM 3134 N N . LEU A 1 392 ? -6.396 6.566 26.131 1.00 98.38 392 LEU A N 1
ATOM 3135 C CA . LEU A 1 392 ? -5.557 5.627 26.888 1.00 98.38 392 LEU A CA 1
ATOM 3136 C C . LEU A 1 392 ? -5.952 4.161 26.655 1.00 98.38 392 LEU A C 1
ATOM 3138 O O . LEU A 1 392 ? -5.094 3.278 26.611 1.00 98.38 392 LEU A O 1
ATOM 3142 N N . SER A 1 393 ? -7.247 3.877 26.509 1.00 98.56 393 SER A N 1
ATOM 3143 C CA . SER A 1 393 ? -7.725 2.518 26.238 1.00 98.56 393 SER A CA 1
ATOM 3144 C C . SER A 1 393 ? -7.335 2.054 24.840 1.00 98.56 393 SER A C 1
ATOM 3146 O O . SER A 1 393 ? -6.874 0.927 24.685 1.00 98.56 393 SER A O 1
ATOM 3148 N N . PHE A 1 394 ? -7.426 2.921 23.831 1.00 98.56 394 PHE A N 1
ATOM 3149 C CA . PHE A 1 394 ? -7.006 2.564 22.477 1.00 98.56 394 PHE A CA 1
ATOM 3150 C C . PHE A 1 394 ? -5.485 2.511 22.308 1.00 98.56 394 PHE A C 1
ATOM 3152 O O . PHE A 1 394 ? -5.003 1.659 21.567 1.00 98.56 394 PHE A O 1
ATOM 3159 N N . GLN A 1 395 ? -4.710 3.280 23.076 1.00 98.62 395 GLN A N 1
ATOM 3160 C CA . GLN A 1 395 ? -3.263 3.052 23.190 1.00 98.62 395 GLN A CA 1
ATOM 3161 C C . GLN A 1 395 ? -2.959 1.628 23.688 1.00 98.62 395 GLN A C 1
ATOM 3163 O O . GLN A 1 395 ? -2.126 0.937 23.101 1.00 98.62 395 GLN A O 1
ATOM 3168 N N . ARG A 1 396 ? -3.681 1.137 24.711 1.00 98.50 396 ARG A N 1
ATOM 3169 C CA . ARG A 1 396 ? -3.566 -0.265 25.163 1.00 98.50 396 ARG A CA 1
ATOM 3170 C C . ARG A 1 396 ? -3.982 -1.262 24.082 1.00 98.50 396 ARG A C 1
ATOM 3172 O O . ARG A 1 396 ? -3.327 -2.289 23.942 1.00 98.50 396 ARG A O 1
ATOM 3179 N N . VAL A 1 397 ? -5.042 -0.971 23.323 1.00 98.69 397 VAL A N 1
ATOM 3180 C CA . VAL A 1 397 ? -5.482 -1.813 22.196 1.00 98.69 397 VAL A CA 1
ATOM 3181 C C . VAL A 1 397 ? -4.371 -1.939 21.156 1.00 98.69 397 VAL A C 1
ATOM 3183 O O . VAL A 1 397 ? -4.011 -3.057 20.806 1.00 98.69 397 VAL A O 1
ATOM 3186 N N . PHE A 1 398 ? -3.790 -0.831 20.690 1.00 98.75 398 PHE A N 1
ATOM 3187 C CA . PHE A 1 398 ? -2.723 -0.884 19.688 1.00 98.75 398 PHE A CA 1
ATOM 3188 C C . PHE A 1 398 ? -1.457 -1.565 20.211 1.00 98.75 398 PHE A C 1
ATOM 3190 O O . PHE A 1 398 ? -0.849 -2.332 19.466 1.00 98.75 398 PHE A O 1
ATOM 3197 N N . GLN A 1 399 ? -1.106 -1.372 21.488 1.00 98.69 399 GLN A N 1
ATOM 3198 C CA . GLN A 1 399 ? -0.016 -2.122 22.115 1.00 98.69 399 GLN A CA 1
ATOM 3199 C C . GLN A 1 399 ? -0.301 -3.629 22.119 1.00 98.69 399 GLN A C 1
ATOM 3201 O O . GLN A 1 399 ? 0.549 -4.421 21.730 1.00 98.69 399 GLN A O 1
ATOM 3206 N N . TRP A 1 400 ? -1.516 -4.032 22.495 1.00 98.31 400 TRP A N 1
ATOM 3207 C CA . TRP A 1 400 ? -1.919 -5.437 22.495 1.00 98.31 400 TRP A CA 1
ATOM 3208 C C . TRP A 1 400 ? -1.870 -6.064 21.093 1.00 98.31 400 TRP A C 1
ATOM 3210 O O . TRP A 1 400 ? -1.372 -7.182 20.938 1.00 98.31 400 TRP A O 1
ATOM 3220 N N . ILE A 1 401 ? -2.340 -5.348 20.065 1.00 98.56 401 ILE A N 1
ATOM 3221 C CA . ILE A 1 401 ? -2.249 -5.799 18.668 1.00 98.56 401 ILE A CA 1
ATOM 3222 C C . ILE A 1 401 ? -0.776 -5.966 18.274 1.00 98.56 401 ILE A C 1
ATOM 3224 O O . ILE A 1 401 ? -0.397 -7.014 17.758 1.00 98.56 401 ILE A O 1
ATOM 3228 N N . PHE A 1 402 ? 0.068 -4.970 18.556 1.00 98.56 402 PHE A N 1
ATOM 3229 C CA . PHE A 1 402 ? 1.497 -5.016 18.245 1.00 98.56 402 PHE A CA 1
ATOM 3230 C C . PHE A 1 402 ? 2.201 -6.214 18.898 1.00 98.56 402 PHE A C 1
ATOM 3232 O O . PHE A 1 402 ? 2.875 -6.980 18.206 1.00 98.56 402 PHE A O 1
ATOM 3239 N N . ASP A 1 403 ? 1.999 -6.410 20.203 1.00 98.00 403 ASP A N 1
ATOM 3240 C CA . ASP A 1 403 ? 2.611 -7.499 20.971 1.00 98.00 403 ASP A CA 1
ATOM 3241 C C . ASP A 1 403 ? 2.181 -8.872 20.436 1.00 98.00 403 ASP A C 1
ATOM 3243 O O . ASP A 1 403 ? 3.001 -9.785 20.318 1.00 98.00 403 ASP A O 1
ATOM 3247 N N . THR A 1 404 ? 0.906 -9.006 20.052 1.00 96.81 404 THR A N 1
ATOM 3248 C CA . THR A 1 404 ? 0.367 -10.232 19.444 1.00 96.81 404 THR A CA 1
ATOM 3249 C C . THR A 1 404 ? 1.087 -10.549 18.132 1.00 96.81 404 THR A C 1
ATOM 3251 O O . THR A 1 404 ? 1.576 -11.662 17.944 1.00 96.81 404 THR A O 1
ATOM 3254 N N . LEU A 1 405 ? 1.250 -9.553 17.255 1.00 97.25 405 LEU A N 1
ATOM 3255 C CA . LEU A 1 405 ? 1.931 -9.729 15.969 1.00 97.25 405 LEU A CA 1
ATOM 3256 C C . LEU A 1 405 ? 3.420 -10.050 16.128 1.00 97.25 405 LEU A C 1
ATOM 3258 O O . LEU A 1 405 ? 3.967 -10.857 15.372 1.00 97.25 405 LEU A O 1
ATOM 3262 N N . GLN A 1 406 ? 4.090 -9.448 17.114 1.00 96.44 406 GLN A N 1
ATOM 3263 C CA . GLN A 1 406 ? 5.479 -9.788 17.419 1.00 96.44 406 GLN A CA 1
ATOM 3264 C C . GLN A 1 406 ? 5.612 -11.230 17.903 1.00 96.44 406 GLN A C 1
ATOM 3266 O O . GLN A 1 406 ? 6.486 -11.956 17.422 1.00 96.44 406 GLN A O 1
ATOM 3271 N N . HIS A 1 407 ? 4.724 -11.662 18.798 1.00 95.88 407 HIS A N 1
ATOM 3272 C CA . HIS A 1 407 ? 4.728 -13.026 19.308 1.00 95.88 407 HIS A CA 1
ATOM 3273 C C . HIS A 1 407 ? 4.506 -14.057 18.192 1.00 95.88 407 HIS A C 1
ATOM 3275 O O . HIS A 1 407 ? 5.268 -15.020 18.078 1.00 95.88 407 HIS A O 1
ATOM 3281 N N . ASP A 1 408 ? 3.537 -13.815 17.306 1.00 92.44 408 ASP A N 1
ATOM 3282 C CA . ASP A 1 408 ? 3.263 -14.683 16.157 1.00 92.44 408 ASP A CA 1
ATOM 3283 C C . ASP A 1 408 ? 4.454 -14.737 15.186 1.00 92.44 408 ASP A C 1
ATOM 3285 O O . ASP A 1 408 ? 4.802 -15.796 14.646 1.00 92.44 408 ASP A O 1
ATOM 3289 N N . ALA A 1 409 ? 5.143 -13.612 14.980 1.00 90.75 409 ALA A N 1
ATOM 3290 C CA . ALA A 1 409 ? 6.342 -13.564 14.151 1.00 90.75 409 ALA A CA 1
ATOM 3291 C C . ALA A 1 409 ? 7.513 -14.362 14.755 1.00 90.75 409 ALA A C 1
ATOM 3293 O O . ALA A 1 409 ? 8.292 -14.962 14.008 1.00 90.75 409 ALA A O 1
ATOM 3294 N N . GLU A 1 410 ? 7.655 -14.385 16.081 1.00 90.38 410 GLU A N 1
ATOM 3295 C CA . GLU A 1 410 ? 8.675 -15.167 16.789 1.00 90.38 410 GLU A CA 1
ATOM 3296 C C . GLU A 1 410 ? 8.357 -16.665 16.798 1.00 90.38 410 GLU A C 1
ATOM 3298 O O . GLU A 1 410 ? 9.234 -17.479 16.492 1.00 90.38 410 GLU A O 1
ATOM 3303 N N . ALA A 1 411 ? 7.100 -17.031 17.058 1.00 89.62 411 ALA A N 1
ATOM 3304 C CA . ALA A 1 411 ? 6.636 -18.417 17.036 1.00 89.62 411 ALA A CA 1
ATOM 3305 C C . ALA A 1 411 ? 6.800 -19.064 15.649 1.00 89.62 411 ALA A C 1
ATOM 3307 O O . ALA A 1 411 ? 7.153 -20.236 15.527 1.00 89.62 411 ALA A O 1
ATOM 3308 N N . ASN A 1 412 ? 6.617 -18.296 14.574 1.00 84.56 412 ASN A N 1
ATOM 3309 C CA . ASN A 1 412 ? 6.843 -18.793 13.217 1.00 84.56 412 ASN A CA 1
ATOM 3310 C C . ASN A 1 412 ? 8.331 -18.995 12.881 1.00 84.56 412 ASN A C 1
ATOM 3312 O O . ASN A 1 412 ? 8.660 -19.857 12.068 1.00 84.56 412 ASN A O 1
ATOM 3316 N N . LYS A 1 413 ? 9.249 -18.246 13.511 1.00 84.31 413 LYS A N 1
ATOM 3317 C CA . LYS A 1 413 ? 10.700 -18.438 13.326 1.00 84.31 413 LYS A CA 1
ATOM 3318 C C . LYS A 1 413 ? 11.213 -19.691 14.034 1.00 84.31 413 LYS A C 1
ATOM 3320 O O . LYS A 1 413 ? 12.119 -20.336 13.516 1.00 84.31 413 LYS A O 1
ATOM 3325 N N . SER A 1 414 ? 10.666 -20.032 15.201 1.00 78.75 414 SER A N 1
ATOM 3326 C CA . SER A 1 414 ? 11.108 -21.206 15.966 1.00 78.75 414 SER A CA 1
ATOM 3327 C C . SER A 1 414 ? 10.707 -22.530 15.315 1.00 78.75 414 SER A C 1
ATOM 3329 O O . SER A 1 414 ? 11.441 -23.497 15.454 1.00 78.75 414 SER A O 1
ATOM 3331 N N . ASN A 1 415 ? 9.610 -22.565 14.554 1.00 70.56 415 ASN A N 1
ATOM 3332 C CA . ASN A 1 415 ? 9.159 -23.763 13.834 1.00 70.56 415 ASN A CA 1
ATOM 3333 C C . ASN A 1 415 ? 9.950 -24.068 12.544 1.00 70.56 415 ASN A C 1
ATOM 3335 O O . ASN A 1 415 ? 9.754 -25.125 11.947 1.00 70.56 415 ASN A O 1
ATOM 3339 N N . LEU A 1 416 ? 10.797 -23.141 12.083 1.00 65.75 416 LEU A N 1
ATOM 3340 C CA . LEU A 1 416 ? 11.602 -23.285 10.860 1.00 65.75 416 LEU A CA 1
ATOM 3341 C C . LEU A 1 416 ? 13.057 -23.706 11.127 1.00 65.75 416 LEU A C 1
ATOM 3343 O O . LEU A 1 416 ? 13.775 -24.007 10.172 1.00 65.75 416 LEU A O 1
ATOM 3347 N N . ASN A 1 417 ? 13.476 -23.721 12.393 1.00 56.25 417 ASN A N 1
ATOM 3348 C CA . ASN A 1 417 ? 14.780 -24.212 12.847 1.00 56.25 417 ASN A CA 1
ATOM 3349 C C . ASN A 1 417 ? 14.616 -25.577 13.511 1.00 56.25 417 ASN A C 1
ATOM 3351 O O . ASN A 1 417 ? 15.549 -26.400 13.372 1.00 56.25 417 ASN A O 1
#

InterPro domains:
  IPR016024 Armadillo-type fold [SSF48371] (101-189)
  IPR029062 Class I glutamine amidotransferase-like [G3DSA:3.40.50.880] (169-380)
  IPR029062 Class I glutamine amidotransferase-like [SSF52317] (194-371)

Sequence (417 aa):
MSQPLHLIVRNVACMEEKLMKVDNSYNMACHDWIIAGRQEKSLLDEARIALILQDILHLDISPQLMEYLLCSIAYIPAIDASLITKFTQWLNSLDPLRRDTLFESVLAHQSQQIRAGVSRLIEVIGDPNIAENLIAHLNREHDPHAKRAMLHCLHRLGKRLPDDVAHDLFRHDSDWVVQSYALSHLPKCTSCLLIADGTDFAADLGKMAQDAGFKFVTVSAPTTFDTITTLQHLDAEILKAYDLLILVKGEHYTRATEHDYYSQIHQFVSEGGNLFATSWVCWENASNGVLTDLLPFVHLHNTYHENVIITCCPTDHTFALQLFPEQITYVSSYELLQGKDDTAILFETDQHIPIFGFRHFGKGMCYYFNTCQHYCFGEMPSPFKTNAQLELSFQRVFQWIFDTLQHDAEANKSNLN